Protein AF-A0A9N8M6P7-F1 (afdb_monomer_lite)

Radius of gyration: 26.83 Å; chains: 1; bounding box: 80×52×85 Å

InterPro domains:
  IPR010678 U3 small nucleolar RNA-associated protein 25 [PTHR12933] (276-452)
  IPR053940 UTP25, NTP hydrolase-like domain [PF22916] (106-274)
  IPR053940 UTP25, NTP hydrolase-like domain [PF22916] (276-357)

Organism: NCBI:txid157183

Sequence (464 aa):
MNVGTPPDPFHLHFASLGQHGKAASALAAQAASSSSPSALPAYTLTTHTYDAIGPILQYDTPHTLPSTQDRLQETVRNAYHAHLQARHCRPPSPLQRSTLNLIQSYVDLLHPYLALSQRDQVRETVAAHLLSHVQNTRRVILRNNERPAKAAASDGGKSAKGKGASADDMDLDVQDDEGEGGEAKTNDDLDELVRDQGFTRPKILVLLSLRNSALSAKRFLRDFTLPEGTLDRLAQPDASARFPADHVATFQGNIDDSFVLGFKVTRKEWRAYARSDSDFLSSIEIVVADQLDVMQMQNWEHVKFVFSQLNHIPRKVHASTNFARVRQWSLDGAAPYLRQTILLSSLDTPEVRALFAPLRNVAVRRRVLAADDGKKGLKGGKKEEGAAGMVADGVRQVFVKFDCANVQAEADVRLAHFTTKVCTSLSLSLSYSARTPSYFNFVLLVDHLQELEEKDELRFTSIS

pLDDT: mean 74.61, std 17.63, range [24.22, 97.81]

Structure (mmCIF, N/CA/C/O backbone):
data_AF-A0A9N8M6P7-F1
#
_entry.id   AF-A0A9N8M6P7-F1
#
loop_
_atom_site.group_PDB
_atom_site.id
_atom_site.type_symbol
_atom_site.label_atom_id
_atom_site.label_alt_id
_atom_site.label_comp_id
_atom_site.label_asym_id
_atom_site.label_entity_id
_atom_site.label_seq_id
_atom_site.pdbx_PDB_ins_code
_atom_site.Cartn_x
_atom_site.Cartn_y
_atom_site.Cartn_z
_atom_site.occupancy
_atom_site.B_iso_or_equiv
_atom_site.auth_seq_id
_atom_site.auth_comp_id
_atom_site.auth_asym_id
_atom_site.auth_atom_id
_atom_site.pdbx_PDB_model_num
ATOM 1 N N . MET A 1 1 ? 31.650 -23.927 -11.920 1.00 29.86 1 MET A N 1
ATOM 2 C CA . MET A 1 1 ? 30.565 -23.006 -12.318 1.00 29.86 1 MET A CA 1
ATOM 3 C C . MET A 1 1 ? 30.793 -21.722 -11.554 1.00 29.86 1 MET A C 1
ATOM 5 O O . MET A 1 1 ? 30.801 -21.774 -10.332 1.00 29.86 1 MET A O 1
ATOM 9 N N . ASN A 1 2 ? 31.119 -20.634 -12.251 1.00 24.22 2 ASN A N 1
ATOM 10 C CA . ASN A 1 2 ? 31.410 -19.346 -11.625 1.00 24.22 2 ASN A CA 1
ATOM 11 C C . ASN A 1 2 ? 30.137 -18.878 -10.906 1.00 24.22 2 ASN A C 1
ATOM 13 O O . ASN A 1 2 ? 29.135 -18.592 -11.561 1.00 24.22 2 ASN A O 1
ATOM 17 N N . VAL A 1 3 ? 30.136 -18.892 -9.572 1.00 32.75 3 VAL A N 1
ATOM 18 C CA . VAL A 1 3 ? 29.025 -18.368 -8.771 1.00 32.75 3 VAL A CA 1
ATOM 19 C C . VAL A 1 3 ? 29.168 -16.853 -8.814 1.00 32.75 3 VAL A C 1
ATOM 21 O O . VAL A 1 3 ? 29.816 -16.255 -7.961 1.00 32.75 3 VAL A O 1
ATOM 24 N N . GLY A 1 4 ? 28.658 -16.255 -9.891 1.00 44.88 4 GLY A N 1
ATOM 25 C CA . GLY A 1 4 ? 28.576 -14.808 -10.023 1.00 44.88 4 GLY A CA 1
ATOM 26 C C . GLY A 1 4 ? 27.825 -14.211 -8.835 1.00 44.88 4 GLY A C 1
ATOM 27 O O . GLY A 1 4 ? 26.940 -14.848 -8.257 1.00 44.88 4 GLY A O 1
ATOM 28 N N . THR A 1 5 ? 28.206 -12.995 -8.461 1.00 54.81 5 THR A N 1
ATOM 29 C CA . THR A 1 5 ? 27.567 -12.191 -7.418 1.00 54.81 5 THR A CA 1
ATOM 30 C C . THR A 1 5 ? 26.041 -12.231 -7.588 1.00 54.81 5 THR A C 1
ATOM 32 O O . THR A 1 5 ? 25.563 -12.053 -8.714 1.00 54.81 5 THR A O 1
ATOM 35 N N . PRO A 1 6 ? 25.253 -12.486 -6.524 1.00 59.31 6 PRO A N 1
ATOM 36 C CA . PRO A 1 6 ? 23.801 -12.537 -6.646 1.00 59.31 6 PRO A CA 1
ATOM 37 C C . PRO A 1 6 ? 23.272 -11.209 -7.212 1.00 59.31 6 PRO A C 1
ATOM 39 O O . PRO A 1 6 ? 23.762 -10.144 -6.826 1.00 59.31 6 PRO A O 1
ATOM 42 N N . PRO A 1 7 ? 22.304 -11.251 -8.144 1.00 64.75 7 PRO A N 1
ATOM 43 C CA . PRO A 1 7 ? 21.812 -10.051 -8.804 1.00 64.75 7 PRO A CA 1
ATOM 44 C C . PRO A 1 7 ? 21.091 -9.134 -7.807 1.00 64.75 7 PRO A C 1
ATOM 46 O O . PRO A 1 7 ? 20.243 -9.585 -7.038 1.00 64.75 7 PRO A O 1
ATOM 49 N N . ASP A 1 8 ? 21.423 -7.843 -7.838 1.00 68.94 8 ASP A N 1
ATOM 50 C CA . ASP A 1 8 ? 20.806 -6.816 -6.992 1.00 68.94 8 ASP A CA 1
ATOM 51 C C . ASP A 1 8 ? 19.303 -6.671 -7.327 1.00 68.94 8 ASP A C 1
ATOM 53 O O . ASP A 1 8 ? 18.964 -6.504 -8.508 1.00 68.94 8 ASP A O 1
ATOM 57 N N . PRO A 1 9 ? 18.396 -6.701 -6.326 1.00 68.81 9 PRO A N 1
ATOM 58 C CA . PRO A 1 9 ? 16.967 -6.445 -6.507 1.00 68.81 9 PRO A CA 1
ATOM 59 C C . PRO A 1 9 ? 16.646 -5.208 -7.347 1.00 68.81 9 PRO A C 1
ATOM 61 O O . PRO A 1 9 ? 15.747 -5.263 -8.186 1.00 68.81 9 PRO A O 1
ATOM 64 N N . PHE A 1 10 ? 17.393 -4.112 -7.183 1.00 70.50 10 PHE A N 1
ATOM 65 C CA . PHE A 1 10 ? 17.202 -2.912 -7.993 1.00 70.50 10 PHE A CA 1
ATOM 66 C C . PHE A 1 10 ? 17.450 -3.204 -9.475 1.00 70.50 10 PHE A C 1
ATOM 68 O O . PHE A 1 10 ? 16.625 -2.885 -10.336 1.00 70.50 10 PHE A O 1
ATOM 75 N N . HIS A 1 11 ? 18.580 -3.842 -9.783 1.00 70.38 11 HIS A N 1
ATOM 76 C CA . HIS A 1 11 ? 18.950 -4.164 -11.156 1.00 70.38 11 HIS A CA 1
ATOM 77 C C . HIS A 1 11 ? 17.979 -5.169 -11.771 1.00 70.38 11 HIS A C 1
ATOM 79 O O . HIS A 1 11 ? 17.619 -5.004 -12.931 1.00 70.38 11 HIS A O 1
ATOM 85 N N . LEU A 1 12 ? 17.488 -6.145 -11.003 1.00 73.06 12 LEU A N 1
ATOM 86 C CA . LEU A 1 12 ? 16.438 -7.068 -11.446 1.00 73.06 12 LEU A CA 1
ATOM 87 C C . LEU A 1 12 ? 15.129 -6.340 -11.768 1.00 73.06 12 LEU A C 1
ATOM 89 O O . LEU A 1 12 ? 14.511 -6.607 -12.799 1.00 73.06 12 LEU A O 1
ATOM 93 N N . HIS A 1 13 ? 14.728 -5.391 -10.924 1.00 73.62 13 HIS A N 1
ATOM 94 C CA . HIS A 1 13 ? 13.492 -4.634 -11.092 1.00 73.62 13 HIS A CA 1
ATOM 95 C C . HIS A 1 13 ? 13.517 -3.776 -12.373 1.00 73.62 13 HIS A C 1
ATOM 97 O O . HIS A 1 13 ? 12.558 -3.743 -13.152 1.00 73.62 13 HIS A O 1
ATOM 103 N N . PHE A 1 14 ? 14.655 -3.144 -12.680 1.00 73.69 14 PHE A N 1
ATOM 104 C CA . PHE A 1 14 ? 14.835 -2.359 -13.910 1.00 73.69 14 PHE A CA 1
ATOM 105 C C . PHE A 1 14 ? 15.405 -3.148 -15.095 1.00 73.69 14 PHE A C 1
ATOM 107 O O . PHE A 1 14 ? 15.522 -2.584 -16.188 1.00 73.69 14 PHE A O 1
ATOM 114 N N . ALA A 1 15 ? 15.698 -4.439 -14.925 1.00 66.75 15 ALA A N 1
ATOM 115 C CA . ALA A 1 15 ? 16.277 -5.259 -15.976 1.00 66.75 15 ALA A CA 1
ATOM 116 C C . ALA A 1 15 ? 15.353 -5.302 -17.199 1.00 66.75 15 ALA A C 1
ATOM 118 O O . ALA A 1 15 ? 14.202 -5.751 -17.130 1.00 66.75 15 ALA A O 1
ATOM 119 N N . SER A 1 16 ? 15.876 -4.815 -18.324 1.00 54.47 16 SER A N 1
ATOM 120 C CA . SER A 1 16 ? 15.219 -4.884 -19.633 1.00 54.47 16 SER A CA 1
ATOM 121 C C . SER A 1 16 ? 15.854 -5.935 -20.549 1.00 54.47 16 SER A C 1
ATOM 123 O O . SER A 1 16 ? 15.143 -6.521 -21.357 1.00 54.47 16 SER A O 1
ATOM 125 N N . LEU A 1 17 ? 17.160 -6.211 -20.400 1.00 55.88 17 LEU A N 1
ATOM 126 C CA . LEU A 1 17 ? 17.962 -7.128 -21.228 1.00 55.88 17 LEU A CA 1
ATOM 127 C C . LEU A 1 17 ? 19.151 -7.725 -20.438 1.00 55.88 17 LEU A C 1
ATOM 129 O O . LEU A 1 17 ? 19.351 -7.400 -19.263 1.00 55.88 17 LEU A O 1
ATOM 133 N N . GLY A 1 18 ? 19.935 -8.597 -21.084 1.00 55.41 18 GLY A N 1
ATOM 134 C CA . GLY A 1 18 ? 21.208 -9.116 -20.568 1.00 55.41 18 GLY A CA 1
ATOM 135 C C . GLY A 1 18 ? 21.086 -10.163 -19.453 1.00 55.41 18 GLY A C 1
ATOM 136 O O . GLY A 1 18 ? 20.024 -10.750 -19.223 1.00 55.41 18 GLY A O 1
ATOM 137 N N . GLN A 1 19 ? 22.193 -10.409 -18.744 1.00 56.41 19 GLN A N 1
ATOM 138 C CA . GLN A 1 19 ? 22.272 -11.409 -17.670 1.00 56.41 19 GLN A CA 1
ATOM 139 C C . GLN A 1 19 ? 21.242 -11.151 -16.559 1.00 56.41 19 GLN A C 1
ATOM 141 O O . GLN A 1 19 ? 20.630 -12.097 -16.067 1.00 56.41 19 GLN A O 1
ATOM 146 N N . HIS A 1 20 ? 20.964 -9.885 -16.227 1.00 62.06 20 HIS A N 1
ATOM 147 C CA . HIS A 1 20 ? 19.982 -9.513 -15.202 1.00 62.06 20 HIS A CA 1
ATOM 148 C C . HIS A 1 20 ? 18.525 -9.714 -15.645 1.00 62.06 20 HIS A C 1
ATOM 150 O O . HIS A 1 20 ? 17.704 -10.136 -14.835 1.00 62.06 20 HIS A O 1
ATOM 156 N N . GLY A 1 21 ? 18.183 -9.479 -16.919 1.00 61.44 21 GLY A N 1
ATOM 157 C CA . GLY A 1 21 ? 16.830 -9.740 -17.438 1.00 61.44 21 GLY A CA 1
ATOM 158 C C . GLY A 1 21 ? 16.524 -11.235 -17.540 1.00 61.44 21 GLY A C 1
ATOM 159 O O . GLY A 1 21 ? 15.431 -11.684 -17.175 1.00 61.44 21 GLY A O 1
ATOM 160 N N . LYS A 1 22 ? 17.527 -12.018 -17.963 1.00 65.94 22 LYS A N 1
ATOM 161 C CA . LYS A 1 22 ? 17.484 -13.488 -17.950 1.00 65.94 22 LYS A CA 1
ATOM 162 C C . LYS A 1 22 ? 17.399 -14.015 -16.516 1.00 65.94 22 LYS A C 1
ATOM 164 O O . LYS A 1 22 ? 16.573 -14.881 -16.254 1.00 65.94 22 LYS A O 1
ATOM 169 N N . ALA A 1 23 ? 18.155 -13.441 -15.577 1.00 66.81 23 ALA A N 1
ATOM 170 C CA . ALA A 1 23 ? 18.088 -13.795 -14.159 1.00 66.81 23 ALA A CA 1
ATOM 171 C C . ALA A 1 23 ? 16.722 -13.477 -13.535 1.00 66.81 23 ALA A C 1
ATOM 173 O O . ALA A 1 23 ? 16.166 -14.334 -12.860 1.00 66.81 23 ALA A O 1
ATOM 174 N N . ALA A 1 24 ? 16.142 -12.300 -13.797 1.00 67.25 24 ALA A N 1
ATOM 175 C CA . ALA A 1 24 ? 14.814 -11.934 -13.295 1.00 67.25 24 ALA A CA 1
ATOM 176 C C . ALA A 1 24 ? 13.732 -12.903 -13.793 1.00 67.25 24 ALA A C 1
ATOM 178 O O . ALA A 1 24 ? 12.906 -13.372 -13.012 1.00 67.25 24 ALA A O 1
ATOM 179 N N . SER A 1 25 ? 13.775 -13.248 -15.083 1.00 69.50 25 SER A N 1
ATOM 180 C CA . SER A 1 25 ? 12.820 -14.186 -15.685 1.00 69.50 25 SER A CA 1
ATOM 181 C C . SER A 1 25 ? 13.034 -15.616 -15.170 1.00 69.50 25 SER A C 1
ATOM 183 O O . SER A 1 25 ? 12.070 -16.289 -14.824 1.00 69.50 25 SER A O 1
ATOM 185 N N . ALA A 1 26 ? 14.287 -16.065 -15.028 1.00 72.06 26 ALA A N 1
ATOM 186 C CA . ALA A 1 26 ? 14.621 -17.388 -14.497 1.00 72.06 26 ALA A CA 1
ATOM 187 C C . ALA A 1 26 ? 14.236 -17.549 -13.018 1.00 72.06 26 ALA A C 1
ATOM 189 O O . ALA A 1 26 ? 13.653 -18.565 -12.649 1.00 72.06 26 ALA A O 1
ATOM 190 N N . LEU A 1 27 ? 14.511 -16.542 -12.182 1.00 70.56 27 LEU A N 1
ATOM 191 C CA . LEU A 1 27 ? 14.128 -16.534 -10.767 1.00 70.56 27 LEU A CA 1
ATOM 192 C C . LEU A 1 27 ? 12.613 -16.584 -10.611 1.00 70.56 27 LEU A C 1
ATOM 194 O O . LEU A 1 27 ? 12.094 -17.369 -9.821 1.00 70.56 27 LEU A O 1
ATOM 198 N N . ALA A 1 28 ? 11.893 -15.786 -11.394 1.00 68.50 28 ALA A N 1
ATOM 199 C CA . ALA A 1 28 ? 10.445 -15.770 -11.319 1.00 68.50 28 ALA A CA 1
ATOM 200 C C . ALA A 1 28 ? 9.817 -17.061 -11.882 1.00 68.50 28 ALA A C 1
ATOM 202 O O . ALA A 1 28 ? 8.854 -17.566 -11.308 1.00 68.50 28 ALA A O 1
ATOM 203 N N . ALA A 1 29 ? 10.403 -17.663 -12.922 1.00 71.12 29 ALA A N 1
ATOM 204 C CA . ALA A 1 29 ? 10.003 -18.982 -13.414 1.00 71.12 29 ALA A CA 1
ATOM 205 C C . ALA A 1 29 ? 10.251 -20.088 -12.370 1.00 71.12 29 ALA A C 1
ATOM 207 O O . ALA A 1 29 ? 9.377 -20.921 -12.136 1.00 71.12 29 ALA A O 1
ATOM 208 N N . GLN A 1 30 ? 11.398 -20.063 -11.685 1.00 72.12 30 GLN A N 1
ATOM 209 C CA . GLN A 1 30 ? 11.714 -20.992 -10.594 1.00 72.12 30 GLN A CA 1
ATOM 210 C C . GLN A 1 30 ? 10.762 -20.815 -9.399 1.00 72.12 30 GLN A C 1
ATOM 212 O O . GLN A 1 30 ? 10.332 -21.788 -8.770 1.00 72.12 30 GLN A O 1
ATOM 217 N N . ALA A 1 31 ? 10.395 -19.574 -9.083 1.00 67.75 31 ALA A N 1
ATOM 218 C CA . ALA A 1 31 ? 9.437 -19.256 -8.031 1.00 67.75 31 ALA A CA 1
ATOM 219 C C . ALA A 1 31 ? 8.009 -19.725 -8.379 1.00 67.75 31 ALA A C 1
ATOM 221 O O . ALA A 1 31 ? 7.278 -20.203 -7.504 1.00 67.75 31 ALA A O 1
ATOM 222 N N . ALA A 1 32 ? 7.631 -19.643 -9.658 1.00 67.62 32 ALA A N 1
ATOM 223 C CA . ALA A 1 32 ? 6.365 -20.154 -10.176 1.00 67.62 32 ALA A CA 1
ATOM 224 C C . ALA A 1 32 ? 6.313 -21.690 -10.204 1.00 67.62 32 ALA A C 1
ATOM 226 O O . ALA A 1 32 ? 5.277 -22.269 -9.892 1.00 67.62 32 ALA A O 1
ATOM 227 N N . SER A 1 33 ? 7.421 -22.372 -10.515 1.00 67.88 33 SER A N 1
ATOM 228 C CA . SER A 1 33 ? 7.461 -23.841 -10.569 1.00 67.88 33 SER A CA 1
ATOM 229 C C . SER A 1 33 ? 7.546 -24.507 -9.192 1.00 67.88 33 SER A C 1
ATOM 231 O O . SER A 1 33 ? 7.107 -25.641 -9.025 1.00 67.88 33 SER A O 1
ATOM 233 N N . SER A 1 34 ? 8.141 -23.831 -8.206 1.00 60.22 34 SER A N 1
ATOM 234 C CA . SER A 1 34 ? 8.389 -24.380 -6.862 1.00 60.22 34 SER A CA 1
ATOM 235 C C . SER A 1 34 ? 7.215 -24.235 -5.893 1.00 60.22 34 SER A C 1
ATOM 237 O O . SER A 1 34 ? 7.250 -24.807 -4.804 1.00 60.22 34 SER A O 1
ATOM 239 N N . SER A 1 35 ? 6.174 -23.478 -6.252 1.00 58.22 35 SER A N 1
ATOM 240 C CA . SER A 1 35 ? 5.044 -23.231 -5.359 1.00 58.22 35 SER A CA 1
ATOM 241 C C . SER A 1 35 ? 3.706 -23.304 -6.087 1.00 58.22 35 SER A C 1
ATOM 243 O O . SER A 1 35 ? 3.522 -22.684 -7.128 1.00 58.22 35 SER A O 1
ATOM 245 N N . SER A 1 36 ? 2.746 -24.047 -5.520 1.00 62.62 36 SER A N 1
ATOM 246 C CA . SER A 1 36 ? 1.361 -23.979 -5.995 1.00 62.62 36 SER A CA 1
ATOM 247 C C . SER A 1 36 ? 0.854 -22.537 -5.830 1.00 62.62 36 SER A C 1
ATOM 249 O O . SER A 1 36 ? 1.001 -21.987 -4.729 1.00 62.62 36 SER A O 1
ATOM 251 N N . PRO A 1 37 ? 0.233 -21.923 -6.857 1.00 59.09 37 PRO A N 1
ATOM 252 C CA . PRO A 1 37 ? -0.253 -20.544 -6.790 1.00 59.09 37 PRO A CA 1
ATOM 253 C C . PRO A 1 37 ? -1.185 -20.291 -5.598 1.00 59.09 37 PRO A C 1
ATOM 255 O O . PRO A 1 37 ? -1.176 -19.197 -5.033 1.00 59.09 37 PRO A O 1
ATOM 258 N N . SER A 1 38 ? -1.944 -21.315 -5.184 1.00 59.06 38 SER A N 1
ATOM 259 C CA . SER A 1 38 ? -2.945 -21.246 -4.113 1.00 59.06 38 SER A CA 1
ATOM 260 C C . SER A 1 38 ? -2.414 -21.541 -2.705 1.00 59.06 38 SER A C 1
ATOM 262 O O . SER A 1 38 ? -3.119 -21.280 -1.734 1.00 59.06 38 SER A O 1
ATOM 264 N N . ALA A 1 39 ? -1.204 -22.091 -2.565 1.00 69.62 39 ALA A N 1
ATOM 265 C CA . ALA A 1 39 ? -0.648 -22.471 -1.266 1.00 69.62 39 ALA A CA 1
ATOM 266 C C . ALA A 1 39 ? 0.267 -21.372 -0.717 1.00 69.62 39 ALA A C 1
ATOM 268 O O . ALA A 1 39 ? 1.083 -20.820 -1.458 1.00 69.62 39 ALA A O 1
ATOM 269 N N . LEU A 1 40 ? 0.176 -21.076 0.583 1.00 77.25 40 LEU A N 1
ATOM 270 C CA . LEU A 1 40 ? 1.101 -20.141 1.228 1.00 77.25 40 LEU A CA 1
ATOM 271 C C . LEU A 1 40 ? 2.553 -20.613 1.031 1.00 77.25 40 LEU A C 1
ATOM 273 O O . LEU A 1 40 ? 2.826 -21.809 1.159 1.00 77.25 40 LEU A O 1
ATOM 277 N N . PRO A 1 41 ? 3.489 -19.706 0.698 1.00 73.19 41 PRO A N 1
ATOM 278 C CA . PRO A 1 41 ? 4.879 -20.089 0.508 1.00 73.19 41 PRO A CA 1
ATOM 279 C C . PRO A 1 41 ? 5.467 -20.573 1.836 1.00 73.19 41 PRO A C 1
ATOM 281 O O . PRO A 1 41 ? 5.290 -19.919 2.864 1.00 73.19 41 PRO A O 1
ATOM 284 N N . ALA A 1 42 ? 6.196 -21.690 1.812 1.00 80.31 42 ALA A N 1
ATOM 285 C CA . ALA A 1 42 ? 7.065 -22.051 2.927 1.00 80.31 42 ALA A CA 1
ATOM 286 C C . ALA A 1 42 ? 8.098 -20.934 3.139 1.00 80.31 42 ALA A C 1
ATOM 288 O O . ALA A 1 42 ? 8.578 -20.345 2.165 1.00 80.31 42 ALA A O 1
ATOM 289 N N . TYR A 1 43 ? 8.420 -20.631 4.395 1.00 85.50 43 TYR A N 1
ATOM 290 C CA . TYR A 1 43 ? 9.366 -19.573 4.725 1.00 85.50 43 TYR A CA 1
ATOM 291 C C . TYR A 1 43 ? 10.200 -19.905 5.962 1.00 85.50 43 TYR A C 1
ATOM 293 O O . TYR A 1 43 ? 9.754 -20.626 6.856 1.00 85.50 43 TYR A O 1
ATOM 301 N N . THR A 1 44 ? 11.393 -19.324 6.027 1.00 86.12 44 THR A N 1
ATOM 302 C CA . THR A 1 44 ? 12.188 -19.191 7.249 1.00 86.12 44 THR A CA 1
ATOM 303 C C . THR A 1 44 ? 12.097 -17.760 7.763 1.00 86.12 44 THR A C 1
ATOM 305 O O . THR A 1 44 ? 11.810 -16.835 7.005 1.00 86.12 44 THR A O 1
ATOM 308 N N . LEU A 1 45 ? 12.287 -17.585 9.070 1.00 89.06 45 LEU A N 1
ATOM 309 C CA . LEU A 1 45 ? 12.189 -16.282 9.716 1.00 89.06 45 LEU A CA 1
ATOM 310 C C . LEU A 1 45 ? 13.553 -15.810 10.187 1.00 89.06 45 LEU A C 1
ATOM 312 O O . LEU A 1 45 ? 14.252 -16.526 10.905 1.00 89.06 45 LEU A O 1
ATOM 316 N N . THR A 1 46 ? 13.872 -14.573 9.841 1.00 87.50 46 THR A N 1
ATOM 317 C CA . THR A 1 46 ? 15.035 -13.844 10.337 1.00 87.50 46 THR A CA 1
ATOM 318 C C . THR A 1 46 ? 14.570 -12.533 10.966 1.00 87.50 46 THR A C 1
ATOM 320 O O . THR A 1 46 ? 13.562 -11.951 10.562 1.00 87.50 46 THR A O 1
ATOM 323 N N . THR A 1 47 ? 15.257 -12.080 12.013 1.00 86.50 47 THR A N 1
ATOM 324 C CA . THR A 1 47 ? 14.907 -10.838 12.715 1.00 86.50 47 THR A CA 1
ATOM 325 C C . THR A 1 47 ? 16.042 -9.842 12.563 1.00 86.50 47 THR A C 1
ATOM 327 O O . THR A 1 47 ? 17.194 -10.157 12.861 1.00 86.50 47 THR A O 1
ATOM 330 N N . HIS A 1 48 ? 15.701 -8.627 12.148 1.00 82.25 48 HIS A N 1
ATOM 331 C CA . HIS A 1 48 ? 16.619 -7.503 12.004 1.00 82.25 48 HIS A CA 1
ATOM 332 C C . HIS A 1 48 ? 16.087 -6.304 12.784 1.00 82.25 48 HIS A C 1
ATOM 334 O O . HIS A 1 48 ? 14.880 -6.155 12.943 1.00 82.25 48 HIS A O 1
ATOM 340 N N . THR A 1 49 ? 16.967 -5.427 13.256 1.00 83.19 49 THR A N 1
ATOM 341 C CA . THR A 1 49 ? 16.564 -4.203 13.960 1.00 83.19 49 THR A CA 1
ATOM 342 C C . THR A 1 49 ? 17.048 -3.000 13.171 1.00 83.19 49 THR A C 1
ATOM 344 O O . THR A 1 49 ? 18.223 -2.934 12.821 1.00 83.19 49 THR A O 1
ATOM 347 N N . TYR A 1 50 ? 16.149 -2.053 12.908 1.00 78.12 50 TYR A N 1
ATOM 348 C CA . TYR A 1 50 ? 16.473 -0.776 12.273 1.00 78.12 50 TYR A CA 1
ATOM 349 C C . TYR A 1 50 ? 16.289 0.346 13.287 1.00 78.12 50 TYR A C 1
ATOM 351 O O . TYR A 1 50 ? 15.230 0.435 13.903 1.00 78.12 50 TYR A O 1
ATOM 359 N N . ASP A 1 51 ? 17.285 1.223 13.418 1.00 74.81 51 ASP A N 1
ATOM 360 C CA . ASP A 1 51 ? 17.378 2.209 14.505 1.00 74.81 51 ASP A CA 1
ATOM 361 C C . ASP A 1 51 ? 16.077 2.977 14.788 1.00 74.81 51 ASP A C 1
ATOM 363 O O . ASP A 1 51 ? 15.659 3.081 15.938 1.00 74.81 51 ASP A O 1
ATOM 367 N N . ALA A 1 52 ? 15.421 3.507 13.748 1.00 84.00 52 ALA A N 1
ATOM 368 C CA . ALA A 1 52 ? 14.254 4.379 13.898 1.00 84.00 52 ALA A CA 1
ATOM 369 C C . ALA A 1 52 ? 12.895 3.710 13.619 1.00 84.00 52 ALA A C 1
ATOM 371 O O . ALA A 1 52 ? 11.866 4.345 13.832 1.00 84.00 52 ALA A O 1
ATOM 372 N N . ILE A 1 53 ? 12.884 2.465 13.128 1.00 84.81 53 ILE A N 1
ATOM 373 C CA . ILE A 1 53 ? 11.655 1.697 12.836 1.00 84.81 53 ILE A CA 1
ATOM 374 C C . ILE A 1 53 ? 11.407 0.643 13.922 1.00 84.81 53 ILE A C 1
ATOM 376 O O . ILE A 1 53 ? 10.262 0.368 14.267 1.00 84.81 53 ILE A O 1
ATOM 380 N N . GLY A 1 54 ? 12.477 0.076 14.484 1.00 85.19 54 GLY A N 1
ATOM 381 C CA . GLY A 1 54 ? 12.422 -0.987 15.479 1.00 85.19 54 GLY A CA 1
ATOM 382 C C . GLY A 1 54 ? 12.673 -2.383 14.892 1.00 85.19 54 GLY A C 1
ATOM 383 O O . GLY A 1 54 ? 13.331 -2.515 13.852 1.00 85.19 54 GLY A O 1
ATOM 384 N N . PRO A 1 55 ? 12.220 -3.442 15.588 1.00 87.81 55 PRO A N 1
ATOM 385 C CA . PRO A 1 55 ? 12.404 -4.821 15.153 1.00 87.81 55 PRO A CA 1
ATOM 386 C C . PRO A 1 55 ? 11.560 -5.136 13.912 1.00 87.81 55 PRO A C 1
ATOM 388 O O . PRO A 1 55 ? 10.381 -4.802 13.826 1.00 87.81 55 PRO A O 1
ATOM 391 N N . ILE A 1 56 ? 12.165 -5.830 12.956 1.00 89.62 56 ILE A N 1
ATOM 392 C CA . ILE A 1 56 ? 11.568 -6.255 11.695 1.00 89.62 56 ILE A CA 1
ATOM 393 C C . ILE A 1 56 ? 11.748 -7.762 11.555 1.00 89.62 56 ILE A C 1
ATOM 395 O O . ILE A 1 56 ? 12.842 -8.297 11.724 1.00 89.62 56 ILE A O 1
ATOM 399 N N . LEU A 1 57 ? 10.656 -8.435 11.213 1.00 91.31 57 LEU A N 1
ATOM 400 C CA . LEU A 1 57 ? 10.632 -9.843 10.864 1.00 91.31 57 LEU A CA 1
ATOM 401 C C . LEU A 1 57 ? 10.726 -9.991 9.344 1.00 91.31 57 LEU A C 1
ATOM 403 O O . LEU A 1 57 ? 9.860 -9.495 8.620 1.00 91.31 57 LEU A O 1
ATOM 407 N N . GLN A 1 58 ? 11.756 -10.673 8.866 1.00 91.44 58 GLN A N 1
ATOM 408 C CA . GLN A 1 58 ? 11.960 -11.003 7.464 1.00 91.44 58 GLN A CA 1
ATOM 409 C C . GLN A 1 58 ? 11.516 -12.446 7.195 1.00 91.44 58 GLN A C 1
ATOM 411 O O . GLN A 1 58 ? 11.784 -13.356 7.979 1.00 91.44 58 GLN A O 1
ATOM 416 N N . TYR A 1 59 ? 10.780 -12.624 6.098 1.00 90.25 59 TYR A N 1
ATOM 417 C CA . TYR A 1 59 ? 10.280 -13.909 5.624 1.00 90.25 59 TYR A CA 1
ATOM 418 C C . TYR A 1 59 ? 11.063 -14.295 4.374 1.00 90.25 59 TYR A C 1
ATOM 420 O O . TYR A 1 59 ? 10.800 -13.773 3.286 1.00 90.25 59 TYR A O 1
ATOM 428 N N . ASP A 1 60 ? 11.993 -15.221 4.542 1.00 86.06 60 ASP A N 1
ATOM 429 C CA . ASP A 1 60 ? 12.802 -15.766 3.459 1.00 86.06 60 ASP A CA 1
ATOM 430 C C . ASP A 1 60 ? 12.080 -16.983 2.877 1.00 86.06 60 ASP A C 1
ATOM 432 O O . ASP A 1 60 ? 11.704 -17.896 3.611 1.00 86.06 60 ASP A O 1
ATOM 436 N N . THR A 1 61 ? 11.836 -17.003 1.572 1.00 82.38 61 THR A N 1
ATOM 437 C CA . THR A 1 61 ? 11.180 -18.126 0.884 1.00 82.38 61 THR A CA 1
ATOM 438 C C . THR A 1 61 ? 12.209 -18.865 0.022 1.00 82.38 61 THR A C 1
ATOM 440 O O . THR A 1 61 ? 13.272 -18.328 -0.269 1.00 82.38 61 THR A O 1
ATOM 443 N N . PRO A 1 62 ? 11.934 -20.085 -0.470 1.00 75.31 62 PRO A N 1
ATOM 444 C CA . PRO A 1 62 ? 12.887 -20.802 -1.327 1.00 75.31 62 PRO A CA 1
ATOM 445 C C . PRO A 1 62 ? 13.323 -20.050 -2.599 1.00 75.31 62 PRO A C 1
ATOM 447 O O . PRO A 1 62 ? 14.317 -20.421 -3.212 1.00 75.31 62 PRO A O 1
ATOM 450 N N . HIS A 1 63 ? 12.573 -19.021 -3.007 1.00 75.94 63 HIS A N 1
ATOM 451 C CA . HIS A 1 63 ? 12.849 -18.180 -4.173 1.00 75.94 63 HIS A CA 1
ATOM 452 C C . HIS A 1 63 ? 13.392 -16.785 -3.819 1.00 75.94 63 HIS A C 1
ATOM 454 O O . HIS A 1 63 ? 13.591 -15.978 -4.728 1.00 75.94 63 HIS A O 1
ATOM 460 N N . THR A 1 64 ? 13.609 -16.465 -2.537 1.00 78.75 64 THR A N 1
ATOM 461 C CA . THR A 1 64 ? 14.240 -15.191 -2.168 1.00 78.75 64 THR A CA 1
ATOM 462 C C . THR A 1 64 ? 15.723 -15.195 -2.492 1.00 78.75 64 THR A C 1
ATOM 464 O O . THR A 1 64 ? 16.401 -16.219 -2.397 1.00 78.75 64 THR A O 1
ATOM 467 N N . LEU A 1 65 ? 16.239 -14.024 -2.854 1.00 74.19 65 LEU A N 1
ATOM 468 C CA . LEU A 1 65 ? 17.653 -13.856 -3.157 1.00 74.19 65 LEU A CA 1
ATOM 469 C C . LEU A 1 65 ? 18.521 -14.104 -1.904 1.00 74.19 65 LEU A C 1
ATOM 471 O O . LEU A 1 65 ? 18.194 -13.584 -0.839 1.00 74.19 65 LEU A O 1
ATOM 475 N N . PRO A 1 66 ? 19.652 -14.836 -2.013 1.00 59.97 66 PRO A N 1
ATOM 476 C CA . PRO A 1 66 ? 20.466 -15.262 -0.862 1.00 59.97 66 PRO A CA 1
ATOM 477 C C . PRO A 1 66 ? 21.083 -14.129 -0.027 1.00 59.97 66 PRO A C 1
ATOM 479 O O . PRO A 1 66 ? 21.598 -14.371 1.061 1.00 59.97 66 PRO A O 1
ATOM 482 N N . SER A 1 67 ? 21.088 -12.898 -0.539 1.00 57.47 67 SER A N 1
ATOM 483 C CA . SER A 1 67 ? 21.534 -11.722 0.198 1.00 57.47 67 SER A CA 1
ATOM 484 C C . SER A 1 67 ? 20.969 -10.463 -0.447 1.00 57.47 67 SER A C 1
ATOM 486 O O . SER A 1 67 ? 21.523 -9.935 -1.409 1.00 57.47 67 SER A O 1
ATOM 488 N N . THR A 1 68 ? 19.881 -9.937 0.105 1.00 55.12 68 THR A N 1
ATOM 489 C CA . THR A 1 68 ? 19.601 -8.506 0.005 1.00 55.12 68 THR A CA 1
ATOM 490 C C . THR A 1 68 ? 20.411 -7.810 1.090 1.00 55.12 68 THR A C 1
ATOM 492 O O . THR A 1 68 ? 19.881 -7.465 2.147 1.00 55.12 68 THR A O 1
ATOM 495 N N . GLN A 1 69 ? 21.720 -7.626 0.880 1.00 55.78 69 GLN A N 1
ATOM 496 C CA . GLN A 1 69 ? 22.360 -6.495 1.552 1.00 55.78 69 GLN A CA 1
ATOM 497 C C . GLN A 1 69 ? 21.533 -5.270 1.172 1.00 55.78 69 GLN A C 1
ATOM 499 O O . GLN A 1 69 ? 21.272 -5.071 -0.015 1.00 55.78 69 GLN A O 1
ATOM 504 N N . ASP A 1 70 ? 21.086 -4.493 2.158 1.00 58.41 70 ASP A N 1
ATOM 505 C CA . ASP A 1 70 ? 20.424 -3.218 1.903 1.00 58.41 70 ASP A CA 1
ATOM 506 C C . ASP A 1 70 ? 21.444 -2.294 1.228 1.00 58.41 70 ASP A C 1
ATOM 508 O O . ASP A 1 70 ? 22.170 -1.534 1.871 1.00 58.41 70 ASP A O 1
ATOM 512 N N . ARG A 1 71 ? 21.568 -2.419 -0.092 1.00 58.75 71 ARG A N 1
ATOM 513 C CA . ARG A 1 71 ? 22.434 -1.587 -0.908 1.00 58.75 71 ARG A CA 1
ATOM 514 C C . ARG A 1 71 ? 21.689 -0.294 -1.151 1.00 58.75 71 ARG A C 1
ATOM 516 O O . ARG A 1 71 ? 20.925 -0.136 -2.097 1.00 58.75 71 ARG A O 1
ATOM 523 N N . LEU A 1 72 ? 21.902 0.621 -0.220 1.00 61.00 72 LEU A N 1
ATOM 524 C CA . LEU A 1 72 ? 21.548 2.016 -0.372 1.00 61.00 72 LEU A CA 1
ATOM 525 C C . LEU A 1 72 ? 22.169 2.558 -1.653 1.00 61.00 72 LEU A C 1
ATOM 527 O O . LEU A 1 72 ? 23.387 2.708 -1.741 1.00 61.00 72 LEU A O 1
ATOM 531 N N . GLN A 1 73 ? 21.335 2.913 -2.624 1.00 68.12 73 GLN A N 1
ATOM 532 C CA . GLN A 1 73 ? 21.816 3.681 -3.761 1.00 68.12 73 GLN A CA 1
ATOM 533 C C . GLN A 1 73 ? 22.137 5.090 -3.286 1.00 68.12 73 GLN A C 1
ATOM 535 O O . GLN A 1 73 ? 21.236 5.902 -3.043 1.00 68.12 73 GLN A O 1
ATOM 540 N N . GLU A 1 74 ? 23.428 5.385 -3.143 1.00 71.44 74 GLU A N 1
ATOM 541 C CA . GLU A 1 74 ? 23.899 6.675 -2.644 1.00 71.44 74 GLU A CA 1
ATOM 542 C C . GLU A 1 74 ? 23.331 7.839 -3.449 1.00 71.44 74 GLU A C 1
ATOM 544 O O . GLU A 1 74 ? 22.932 8.846 -2.869 1.00 71.44 74 GLU A O 1
ATOM 549 N N . THR A 1 75 ? 23.183 7.678 -4.762 1.00 70.00 75 THR A N 1
ATOM 550 C CA . THR A 1 75 ? 22.607 8.698 -5.638 1.00 70.00 75 THR A CA 1
ATOM 551 C C . THR A 1 75 ? 21.145 8.992 -5.306 1.00 70.00 75 THR A C 1
ATOM 553 O O . THR A 1 75 ? 20.759 10.157 -5.218 1.00 70.00 75 THR A O 1
ATOM 556 N N . VAL A 1 76 ? 20.324 7.964 -5.051 1.00 71.31 76 VAL A N 1
ATOM 557 C CA . VAL A 1 76 ? 18.913 8.148 -4.663 1.00 71.31 76 VAL A CA 1
ATOM 558 C C . VAL A 1 76 ? 18.826 8.778 -3.276 1.00 71.31 76 VAL A C 1
ATOM 560 O O . VAL A 1 76 ? 18.041 9.704 -3.064 1.00 71.31 76 VAL A O 1
ATOM 563 N N . ARG A 1 77 ? 19.672 8.332 -2.340 1.00 77.44 77 ARG A N 1
ATOM 564 C CA . ARG A 1 77 ? 19.780 8.913 -0.996 1.00 77.44 77 ARG A CA 1
ATOM 565 C C . ARG A 1 77 ? 20.156 10.397 -1.060 1.00 77.44 77 ARG A C 1
ATOM 567 O O . ARG A 1 77 ? 19.481 11.225 -0.454 1.00 77.44 77 ARG A O 1
ATOM 574 N N . ASN A 1 78 ? 21.188 10.748 -1.821 1.00 81.81 78 ASN A N 1
ATOM 575 C CA . ASN A 1 78 ? 21.665 12.122 -1.969 1.00 81.81 78 ASN A CA 1
ATOM 576 C C . ASN A 1 78 ? 20.620 13.010 -2.660 1.00 81.81 78 ASN A C 1
ATOM 578 O O . ASN A 1 78 ? 20.366 14.119 -2.195 1.00 81.81 78 ASN A O 1
ATOM 582 N N . ALA A 1 79 ? 19.950 12.509 -3.703 1.00 77.75 79 ALA A N 1
ATOM 583 C CA . ALA A 1 79 ? 18.859 13.222 -4.365 1.00 77.75 79 ALA A CA 1
ATOM 584 C C . ALA A 1 79 ? 17.675 13.475 -3.417 1.00 77.75 79 ALA A C 1
ATOM 586 O O . ALA A 1 79 ? 17.115 14.572 -3.406 1.00 77.75 79 ALA A O 1
ATOM 587 N N . TYR A 1 80 ? 17.318 12.496 -2.581 1.00 80.56 80 TYR A N 1
ATOM 588 C CA . TYR A 1 80 ? 16.283 12.666 -1.563 1.00 80.56 80 TYR A CA 1
ATOM 589 C C . TYR A 1 80 ? 16.680 13.702 -0.505 1.00 80.56 80 TYR A C 1
ATOM 591 O O . TYR A 1 80 ? 15.896 14.596 -0.188 1.00 80.56 80 TYR A O 1
ATOM 599 N N . HIS A 1 81 ? 17.916 13.636 -0.004 1.00 83.31 81 HIS A N 1
ATOM 600 C CA . HIS A 1 81 ? 18.442 14.617 0.947 1.00 83.31 81 HIS A CA 1
ATOM 601 C C . HIS A 1 81 ? 18.414 16.033 0.352 1.00 83.31 81 HIS A C 1
ATOM 603 O O . HIS A 1 81 ? 17.953 16.967 1.007 1.00 83.31 81 HIS A O 1
ATOM 609 N N . ALA A 1 82 ? 18.847 16.186 -0.902 1.00 82.94 82 ALA A N 1
ATOM 610 C CA . ALA A 1 82 ? 18.807 17.457 -1.617 1.00 82.94 82 ALA A CA 1
ATOM 611 C C . ALA A 1 82 ? 17.368 17.965 -1.808 1.00 82.94 82 ALA A C 1
ATOM 613 O O . ALA A 1 82 ? 17.116 19.157 -1.645 1.00 82.94 82 ALA A O 1
ATOM 614 N N . HIS A 1 83 ? 16.411 17.075 -2.093 1.00 78.94 83 HIS A N 1
ATOM 615 C CA . HIS A 1 83 ? 14.998 17.435 -2.212 1.00 78.94 83 HIS A CA 1
ATOM 616 C C . HIS A 1 83 ? 14.429 17.994 -0.904 1.00 78.94 83 HIS A C 1
ATOM 618 O O . HIS A 1 83 ? 13.816 19.064 -0.909 1.00 78.94 83 HIS A O 1
ATOM 624 N N . LEU A 1 84 ? 14.653 17.299 0.215 1.00 79.19 84 LEU A N 1
ATOM 625 C CA . LEU A 1 84 ? 14.197 17.753 1.531 1.00 79.19 84 LEU A CA 1
ATOM 626 C C . LEU A 1 84 ? 14.850 19.075 1.927 1.00 79.19 84 LEU A C 1
ATOM 628 O O . LEU A 1 84 ? 14.166 19.980 2.408 1.00 79.19 84 LEU A O 1
ATOM 632 N N . GLN A 1 85 ? 16.146 19.223 1.656 1.00 82.75 85 GLN A N 1
ATOM 633 C CA . GLN A 1 85 ? 16.856 20.466 1.917 1.00 82.75 85 GLN A CA 1
ATOM 634 C C . GLN A 1 85 ? 16.293 21.622 1.077 1.00 82.75 85 GLN A C 1
ATOM 636 O O . GLN A 1 85 ? 16.086 22.708 1.605 1.00 82.75 85 GLN A O 1
ATOM 641 N N . ALA A 1 86 ? 15.998 21.400 -0.205 1.00 80.62 86 ALA A N 1
ATOM 642 C CA . ALA A 1 86 ? 15.481 22.439 -1.094 1.00 80.62 86 ALA A CA 1
ATOM 643 C C . ALA A 1 86 ? 14.026 22.835 -0.787 1.00 80.62 86 ALA A C 1
ATOM 645 O O . ALA A 1 86 ? 13.668 24.004 -0.907 1.00 80.62 86 ALA A O 1
ATOM 646 N N . ARG A 1 87 ? 13.171 21.872 -0.422 1.00 77.38 87 ARG A N 1
ATOM 647 C CA . ARG A 1 87 ? 11.729 22.102 -0.230 1.00 77.38 87 ARG A CA 1
ATOM 648 C C . ARG A 1 87 ? 11.358 22.464 1.206 1.00 77.38 87 ARG A C 1
ATOM 650 O O . ARG A 1 87 ? 10.418 23.227 1.415 1.00 77.38 87 ARG A O 1
ATOM 657 N N . HIS A 1 88 ? 12.071 21.902 2.177 1.00 78.38 88 HIS A N 1
ATOM 658 C CA . HIS A 1 88 ? 11.738 21.989 3.599 1.00 78.38 88 HIS A CA 1
ATOM 659 C C . HIS A 1 88 ? 12.875 22.557 4.457 1.00 78.38 88 HIS A C 1
ATOM 661 O O . HIS A 1 88 ? 12.697 22.669 5.668 1.00 78.38 88 HIS A O 1
ATOM 667 N N . CYS A 1 89 ? 14.020 22.916 3.859 1.00 84.38 89 CYS A N 1
ATOM 668 C CA . CYS A 1 89 ? 15.181 23.488 4.553 1.00 84.38 89 CYS A CA 1
ATOM 669 C C . CYS A 1 89 ? 15.643 22.657 5.762 1.00 84.38 89 CYS A C 1
ATOM 671 O O . CYS A 1 89 ? 16.139 23.208 6.744 1.00 84.38 89 CYS A O 1
ATOM 673 N N . ARG A 1 90 ? 15.464 21.330 5.705 1.00 84.31 90 ARG A N 1
ATOM 674 C CA . ARG A 1 90 ? 15.797 20.412 6.798 1.00 84.31 90 ARG A CA 1
ATOM 675 C C . ARG A 1 90 ? 16.420 19.113 6.281 1.00 84.31 90 ARG A C 1
ATOM 677 O O . ARG A 1 90 ? 16.037 18.648 5.204 1.00 84.31 90 ARG A O 1
ATOM 684 N N . PRO A 1 91 ? 17.305 18.475 7.067 1.00 86.00 91 PRO A N 1
ATOM 685 C CA . PRO A 1 91 ? 17.769 17.127 6.773 1.00 86.00 91 PRO A CA 1
ATOM 686 C C . PRO A 1 91 ? 16.658 16.081 7.007 1.00 86.00 91 PRO A C 1
ATOM 688 O O . PRO A 1 91 ? 15.704 16.336 7.755 1.00 86.00 91 PRO A O 1
ATOM 691 N N . PRO A 1 92 ? 16.776 14.881 6.407 1.00 87.06 92 PRO A N 1
ATOM 692 C CA . PRO A 1 92 ? 15.871 13.769 6.683 1.00 87.06 92 PRO A CA 1
ATOM 693 C C . PRO A 1 92 ? 15.975 13.306 8.134 1.00 87.06 92 PRO A C 1
ATOM 695 O O . PRO A 1 92 ? 17.070 13.157 8.688 1.00 87.06 92 PRO A O 1
ATOM 698 N N . SER A 1 93 ? 14.827 12.997 8.732 1.00 90.50 93 SER A N 1
ATOM 699 C CA . SER A 1 93 ? 14.787 12.407 10.069 1.00 90.50 93 SER A CA 1
ATOM 700 C C . SER A 1 93 ? 15.397 10.990 10.081 1.00 90.50 93 SER A C 1
ATOM 702 O O . SER A 1 93 ? 15.545 10.359 9.027 1.00 90.50 93 SER A O 1
ATOM 704 N N . PRO A 1 94 ? 15.762 10.443 11.257 1.00 90.00 94 PRO A N 1
ATOM 705 C CA . PRO A 1 94 ? 16.171 9.042 11.379 1.00 90.00 94 PRO A CA 1
ATOM 706 C C . PRO A 1 94 ? 15.139 8.071 10.790 1.00 90.00 94 PRO A C 1
ATOM 708 O O . PRO A 1 94 ? 15.512 7.176 10.038 1.00 90.00 94 PRO A O 1
ATOM 711 N N . LEU A 1 95 ? 13.846 8.306 11.046 1.00 89.81 95 LEU A N 1
ATOM 712 C CA . LEU A 1 95 ? 12.759 7.483 10.514 1.00 89.81 95 LEU A CA 1
ATOM 713 C C . LEU A 1 95 ? 12.712 7.525 8.984 1.00 89.81 95 LEU A C 1
ATOM 715 O O . LEU A 1 95 ? 12.588 6.479 8.351 1.00 89.81 95 LEU A O 1
ATOM 719 N N . GLN A 1 96 ? 12.865 8.707 8.382 1.00 90.50 96 GLN A N 1
ATOM 720 C CA . GLN A 1 96 ? 12.895 8.855 6.924 1.00 90.50 96 GLN A CA 1
ATOM 721 C C . GLN A 1 96 ? 14.078 8.111 6.302 1.00 90.50 96 GLN A C 1
ATOM 723 O O . GLN A 1 96 ? 13.914 7.446 5.284 1.00 90.50 96 GLN A O 1
ATOM 728 N N . ARG A 1 97 ? 15.258 8.170 6.932 1.00 88.44 97 ARG A N 1
ATOM 729 C CA . ARG A 1 97 ? 16.443 7.426 6.478 1.00 88.44 97 ARG A CA 1
ATOM 730 C C . ARG A 1 97 ? 16.226 5.919 6.567 1.00 88.44 97 ARG A C 1
ATOM 732 O O . ARG A 1 97 ? 16.384 5.234 5.565 1.00 88.44 97 ARG A O 1
ATOM 739 N N . SER A 1 98 ? 15.805 5.405 7.723 1.00 88.81 98 SER A N 1
ATOM 740 C CA . SER A 1 98 ? 15.543 3.970 7.889 1.00 88.81 98 SER A CA 1
ATOM 741 C C . SER A 1 98 ? 14.447 3.473 6.941 1.00 88.81 98 SER A C 1
ATOM 743 O O . SER A 1 98 ? 14.594 2.407 6.351 1.00 88.81 98 SER A O 1
ATOM 745 N N . THR A 1 99 ? 13.382 4.259 6.746 1.00 90.25 99 THR A N 1
ATOM 746 C CA . THR A 1 99 ? 12.286 3.916 5.825 1.00 90.25 99 THR A CA 1
ATOM 747 C C . THR A 1 99 ? 12.788 3.861 4.390 1.00 90.25 99 THR A C 1
ATOM 749 O O . THR A 1 99 ? 12.475 2.915 3.675 1.00 90.25 99 THR A O 1
ATOM 752 N N . LEU A 1 100 ? 13.601 4.839 3.978 1.00 89.12 100 LEU A N 1
ATOM 753 C CA . LEU A 1 100 ? 14.177 4.879 2.639 1.00 89.12 100 LEU A CA 1
ATOM 754 C C . LEU A 1 100 ? 15.059 3.654 2.374 1.00 89.12 100 LEU A C 1
ATOM 756 O O . LEU A 1 100 ? 14.892 3.009 1.344 1.00 89.12 100 LEU A O 1
ATOM 760 N N . ASN A 1 101 ? 15.941 3.302 3.313 1.00 86.62 101 ASN A N 1
ATOM 761 C CA . ASN A 1 101 ? 16.803 2.121 3.194 1.00 86.62 101 ASN A CA 1
ATOM 762 C C . ASN A 1 101 ? 15.985 0.841 2.991 1.00 86.62 101 ASN A C 1
ATOM 764 O O . ASN A 1 101 ? 16.356 -0.012 2.190 1.00 86.62 101 ASN A O 1
ATOM 768 N N . LEU A 1 102 ? 14.864 0.730 3.706 1.00 87.31 102 LEU A N 1
ATOM 769 C CA . LEU A 1 102 ? 13.999 -0.438 3.672 1.00 87.31 102 LEU A CA 1
ATOM 770 C C . LEU A 1 102 ? 13.262 -0.575 2.336 1.00 87.31 102 LEU A C 1
ATOM 772 O O . LEU A 1 102 ? 13.173 -1.671 1.802 1.00 87.31 102 LEU A O 1
ATOM 776 N N . ILE A 1 103 ? 12.723 0.522 1.795 1.00 89.00 103 ILE A N 1
ATOM 777 C CA . ILE A 1 103 ? 11.912 0.475 0.567 1.00 89.00 103 ILE A CA 1
ATOM 778 C C . ILE A 1 103 ? 12.758 0.500 -0.713 1.00 89.00 103 ILE A C 1
ATOM 780 O O . ILE A 1 103 ? 12.286 0.045 -1.753 1.00 89.00 103 ILE A O 1
ATOM 784 N N . GLN A 1 104 ? 14.001 0.990 -0.658 1.00 84.69 104 GLN A N 1
ATOM 785 C CA . GLN A 1 104 ? 14.893 1.058 -1.822 1.00 84.69 104 GLN A CA 1
ATOM 786 C C . GLN A 1 104 ? 15.342 -0.308 -2.345 1.00 84.69 104 GLN A C 1
ATOM 788 O O . GLN A 1 104 ? 15.631 -0.427 -3.533 1.00 84.69 104 GLN A O 1
ATOM 793 N N . SER A 1 105 ? 15.360 -1.339 -1.500 1.00 81.19 105 SER A N 1
ATOM 794 C CA . SER A 1 105 ? 15.657 -2.719 -1.901 1.00 81.19 105 SER A CA 1
ATOM 795 C C . SER A 1 105 ? 14.469 -3.427 -2.568 1.00 81.19 105 SER A C 1
ATOM 797 O O . SER A 1 105 ? 14.539 -4.622 -2.832 1.00 81.19 105 SER A O 1
ATOM 799 N N . TYR A 1 106 ? 13.383 -2.700 -2.865 1.00 88.44 106 TYR A N 1
ATOM 800 C CA . TYR A 1 106 ? 12.179 -3.208 -3.530 1.00 88.44 106 TYR A CA 1
ATOM 801 C C . TYR A 1 106 ? 11.491 -4.378 -2.807 1.00 88.44 106 TYR A C 1
ATOM 803 O O . TYR A 1 106 ? 10.689 -5.080 -3.413 1.00 88.44 106 TYR A O 1
ATOM 811 N N . VAL A 1 107 ? 11.749 -4.561 -1.508 1.00 89.50 107 VAL A N 1
ATOM 812 C CA . VAL A 1 107 ? 11.115 -5.591 -0.668 1.00 89.50 107 VAL A CA 1
ATOM 813 C C . VAL A 1 107 ? 9.639 -5.299 -0.439 1.00 89.50 107 VAL A C 1
ATOM 815 O O . VAL A 1 107 ? 9.232 -4.133 -0.375 1.00 89.50 107 VAL A O 1
ATOM 818 N N . ASP A 1 108 ? 8.847 -6.348 -0.222 1.00 94.44 108 ASP A N 1
ATOM 819 C CA . ASP A 1 108 ? 7.497 -6.161 0.300 1.00 94.44 108 ASP A CA 1
ATOM 820 C C . ASP A 1 108 ? 7.567 -5.760 1.771 1.00 94.44 108 ASP A C 1
ATOM 822 O O . ASP A 1 108 ? 8.214 -6.425 2.581 1.00 94.44 108 ASP A O 1
ATOM 826 N N . LEU A 1 109 ? 6.871 -4.689 2.127 1.00 95.56 109 LEU A N 1
ATOM 827 C CA . LEU A 1 109 ? 6.877 -4.114 3.461 1.00 95.56 109 LEU A CA 1
ATOM 828 C C . LEU A 1 109 ? 5.468 -4.106 4.043 1.00 95.56 109 LEU A C 1
ATOM 830 O O . LEU A 1 109 ? 4.557 -3.547 3.444 1.00 95.56 109 LEU A O 1
ATOM 834 N N . LEU A 1 110 ? 5.315 -4.639 5.251 1.00 96.94 110 LEU A N 1
ATOM 835 C CA . LEU A 1 110 ? 4.171 -4.382 6.118 1.00 96.94 110 LEU A CA 1
ATOM 836 C C . LEU A 1 110 ? 4.632 -3.603 7.353 1.00 96.94 110 LEU A C 1
ATOM 838 O O . LEU A 1 110 ? 5.384 -4.127 8.175 1.00 96.94 110 LEU A O 1
ATOM 842 N N . HIS A 1 111 ? 4.156 -2.370 7.506 1.00 94.88 111 HIS A N 1
ATOM 843 C CA . HIS A 1 111 ? 4.343 -1.566 8.711 1.00 94.88 111 HIS A CA 1
ATOM 844 C C . HIS A 1 111 ? 2.982 -1.335 9.388 1.00 94.88 111 HIS A C 1
ATOM 846 O O . HIS A 1 111 ? 2.286 -0.383 9.037 1.00 94.88 111 HIS A O 1
ATOM 852 N N . PRO A 1 112 ? 2.589 -2.194 10.349 1.00 92.00 112 PRO A N 1
ATOM 853 C CA . PRO A 1 112 ? 1.251 -2.176 10.938 1.00 92.00 112 PRO A CA 1
ATOM 854 C C . PRO A 1 112 ? 1.152 -1.347 12.231 1.00 92.00 112 PRO A C 1
ATOM 856 O O . PRO A 1 112 ? 0.168 -1.436 12.948 1.00 92.00 112 PRO A O 1
ATOM 859 N N . TYR A 1 113 ? 2.180 -0.559 12.547 1.00 89.88 113 TYR A N 1
ATOM 860 C CA . TYR A 1 113 ? 2.283 0.238 13.777 1.00 89.88 113 TYR A CA 1
ATOM 861 C C . TYR A 1 113 ? 2.689 1.681 13.462 1.00 89.88 113 TYR A C 1
ATOM 863 O O . TYR A 1 113 ? 3.504 2.282 14.160 1.00 89.88 113 TYR A O 1
ATOM 871 N N . LEU A 1 114 ? 2.200 2.219 12.345 1.00 89.56 114 LEU A N 1
ATOM 872 C CA . LEU A 1 114 ? 2.548 3.561 11.901 1.00 89.56 114 LEU A CA 1
ATOM 873 C C . LEU A 1 114 ? 1.738 4.606 12.680 1.00 89.56 114 LEU A C 1
ATOM 875 O O . LEU A 1 114 ? 0.557 4.840 12.403 1.00 89.56 114 LEU A O 1
ATOM 879 N N . ALA A 1 115 ? 2.392 5.256 13.642 1.00 87.31 115 ALA A N 1
ATOM 880 C CA . ALA A 1 115 ? 1.771 6.279 14.475 1.00 87.31 115 ALA A CA 1
ATOM 881 C C . ALA A 1 115 ? 1.380 7.523 13.662 1.00 87.31 115 ALA A C 1
ATOM 883 O O . ALA A 1 115 ? 2.061 7.901 12.705 1.00 87.31 115 ALA A O 1
ATOM 884 N N . LEU A 1 116 ? 0.322 8.221 14.092 1.00 84.38 116 LEU A N 1
ATOM 885 C CA . LEU A 1 116 ? -0.185 9.432 13.431 1.00 84.38 116 LEU A CA 1
ATOM 886 C C . LEU A 1 116 ? 0.912 10.489 13.205 1.00 84.38 116 LEU A C 1
ATOM 888 O O . LEU A 1 116 ? 1.025 11.033 12.110 1.00 84.38 116 LEU A O 1
ATOM 892 N N . SER A 1 117 ? 1.769 10.718 14.203 1.00 85.94 117 SER A N 1
ATOM 893 C CA . SER A 1 117 ? 2.880 11.684 14.151 1.00 85.94 117 SER A CA 1
ATOM 894 C C . SER A 1 117 ? 3.990 11.322 13.153 1.00 85.94 117 SER A C 1
ATOM 896 O O . SER A 1 117 ? 4.794 12.173 12.773 1.00 85.94 117 SER A O 1
ATOM 898 N N . GLN A 1 118 ? 4.051 10.059 12.730 1.00 89.25 118 GLN A N 1
ATOM 899 C CA . GLN A 1 118 ? 5.062 9.528 11.818 1.00 89.25 118 GLN A CA 1
ATOM 900 C C . GLN A 1 118 ? 4.572 9.459 10.365 1.00 89.25 118 GLN A C 1
ATOM 902 O O . GLN A 1 118 ? 5.400 9.404 9.450 1.00 89.25 118 GLN A O 1
ATOM 907 N N . ARG A 1 119 ? 3.249 9.488 10.138 1.00 88.19 119 ARG A N 1
ATOM 908 C CA . ARG A 1 119 ? 2.625 9.281 8.818 1.00 88.19 119 ARG A CA 1
ATOM 909 C C . ARG A 1 119 ? 3.199 10.202 7.749 1.00 88.19 119 ARG A C 1
ATOM 911 O O . ARG A 1 119 ? 3.601 9.716 6.698 1.00 88.19 119 ARG A O 1
ATOM 918 N N . ASP A 1 120 ? 3.309 11.499 8.022 1.00 87.56 120 ASP A N 1
ATOM 919 C CA . ASP A 1 120 ? 3.787 12.470 7.030 1.00 87.56 120 ASP A CA 1
ATOM 920 C C . ASP A 1 120 ? 5.239 12.216 6.612 1.00 87.56 120 ASP A C 1
ATOM 922 O O . ASP A 1 120 ? 5.572 12.282 5.430 1.00 87.56 120 ASP A O 1
ATOM 926 N N . GLN A 1 121 ? 6.097 11.843 7.565 1.00 88.31 121 GLN A N 1
ATOM 927 C CA . GLN A 1 121 ? 7.501 11.534 7.293 1.00 88.31 121 GLN A CA 1
ATOM 928 C C . GLN A 1 121 ? 7.642 10.289 6.408 1.00 88.31 121 GLN A C 1
ATOM 930 O O . GLN A 1 121 ? 8.437 10.286 5.459 1.00 88.31 121 GLN A O 1
ATOM 935 N N . VAL A 1 122 ? 6.862 9.243 6.702 1.00 91.50 122 VAL A N 1
ATOM 936 C CA . VAL A 1 122 ? 6.846 7.994 5.928 1.00 91.50 122 VAL A CA 1
ATOM 937 C C . VAL A 1 122 ? 6.240 8.229 4.546 1.00 91.50 122 VAL A C 1
ATOM 939 O O . VAL A 1 122 ? 6.851 7.837 3.555 1.00 91.50 122 VAL A O 1
ATOM 942 N N . ARG A 1 123 ? 5.114 8.944 4.446 1.00 90.88 123 ARG A N 1
ATOM 943 C CA . ARG A 1 123 ? 4.476 9.315 3.170 1.00 90.88 123 ARG A CA 1
ATOM 944 C C . ARG A 1 123 ? 5.398 10.128 2.272 1.00 90.88 123 ARG A C 1
ATOM 946 O O . ARG A 1 123 ? 5.478 9.837 1.084 1.00 90.88 123 ARG A O 1
ATOM 953 N N . GLU A 1 124 ? 6.119 11.105 2.819 1.00 87.62 124 GLU A N 1
ATOM 954 C CA . GLU A 1 124 ? 7.101 11.900 2.071 1.00 87.62 124 GLU A CA 1
ATOM 955 C C . GLU A 1 124 ? 8.227 11.017 1.510 1.00 87.62 124 GLU A C 1
ATOM 957 O O . GLU A 1 124 ? 8.592 11.127 0.338 1.00 87.62 124 GLU A O 1
ATOM 962 N N . THR A 1 125 ? 8.716 10.078 2.325 1.00 90.25 125 THR A N 1
ATOM 963 C CA . THR A 1 125 ? 9.760 9.124 1.924 1.00 90.25 125 THR A CA 1
ATOM 964 C C . THR A 1 125 ? 9.269 8.173 0.834 1.00 90.25 125 THR A C 1
ATOM 966 O O . THR A 1 125 ? 9.938 7.991 -0.184 1.00 90.25 125 THR A O 1
ATOM 969 N N . VAL A 1 126 ? 8.074 7.602 1.011 1.00 92.12 126 VAL A N 1
ATOM 970 C CA . VAL A 1 126 ? 7.439 6.729 0.020 1.00 92.12 126 VAL A CA 1
ATOM 971 C C . VAL A 1 126 ? 7.199 7.503 -1.274 1.00 92.12 126 VAL A C 1
ATOM 973 O O . VAL A 1 126 ? 7.595 7.034 -2.333 1.00 92.12 126 VAL A O 1
ATOM 976 N N . ALA A 1 127 ? 6.654 8.720 -1.219 1.00 89.19 127 ALA A N 1
ATOM 977 C CA . ALA A 1 127 ? 6.423 9.545 -2.405 1.00 89.19 127 ALA A CA 1
ATOM 978 C C . ALA A 1 127 ? 7.717 9.833 -3.187 1.00 89.19 127 ALA A C 1
ATOM 980 O O . ALA A 1 127 ? 7.715 9.777 -4.420 1.00 89.19 127 ALA A O 1
ATOM 981 N N . ALA A 1 128 ? 8.827 10.096 -2.492 1.00 86.00 128 ALA A N 1
ATOM 982 C CA . ALA A 1 128 ? 10.130 10.274 -3.126 1.00 86.00 128 ALA A CA 1
ATOM 983 C C . ALA A 1 128 ? 10.626 8.990 -3.814 1.00 86.00 128 ALA A C 1
ATOM 985 O O . ALA A 1 128 ? 11.108 9.052 -4.947 1.00 86.00 128 ALA A O 1
ATOM 986 N N . HIS A 1 129 ? 10.455 7.830 -3.173 1.00 89.25 129 HIS A N 1
ATOM 987 C CA . HIS A 1 129 ? 10.763 6.521 -3.762 1.00 89.25 129 HIS A CA 1
ATOM 988 C C . HIS A 1 129 ? 9.932 6.246 -5.022 1.00 89.25 129 HIS A C 1
ATOM 990 O O . HIS A 1 129 ? 10.487 5.925 -6.072 1.00 89.25 129 HIS A O 1
ATOM 996 N N . LEU A 1 130 ? 8.616 6.482 -4.967 1.00 90.06 130 LEU A N 1
ATOM 997 C CA . LEU A 1 130 ? 7.720 6.339 -6.120 1.00 90.06 130 LEU A CA 1
ATOM 998 C C . LEU A 1 130 ? 8.145 7.248 -7.285 1.00 90.06 130 LEU A C 1
ATOM 1000 O O . LEU A 1 130 ? 8.177 6.818 -8.440 1.00 90.06 130 LEU A O 1
ATOM 1004 N N . LEU A 1 131 ? 8.508 8.502 -6.999 1.00 85.12 131 LEU A N 1
ATOM 1005 C CA . LEU A 1 131 ? 8.990 9.433 -8.018 1.00 85.12 131 LEU A CA 1
ATOM 1006 C C . LEU A 1 131 ? 10.318 8.971 -8.631 1.00 85.12 131 LEU A C 1
ATOM 1008 O O . LEU A 1 131 ? 10.463 9.011 -9.856 1.00 85.12 131 LEU A O 1
ATOM 1012 N N . SER A 1 132 ? 11.262 8.518 -7.804 1.00 85.06 132 SER A N 1
ATOM 1013 C CA . SER A 1 132 ? 12.542 7.972 -8.264 1.00 85.06 132 SER A CA 1
ATOM 1014 C C . SER A 1 132 ? 12.324 6.779 -9.196 1.00 85.06 132 SER A C 1
ATOM 1016 O O . SER A 1 132 ? 12.869 6.752 -10.301 1.00 85.06 132 SER A O 1
ATOM 1018 N N . HIS A 1 133 ? 11.435 5.856 -8.821 1.00 87.56 133 HIS A N 1
ATOM 1019 C CA . HIS A 1 133 ? 11.069 4.714 -9.650 1.00 87.56 133 HIS A CA 1
ATOM 1020 C C . HIS A 1 133 ? 10.514 5.148 -11.021 1.00 87.56 133 HIS A C 1
ATOM 1022 O O . HIS A 1 133 ? 11.014 4.710 -12.059 1.00 87.56 133 HIS A O 1
ATOM 1028 N N . VAL A 1 134 ? 9.557 6.087 -11.065 1.00 86.69 134 VAL A N 1
ATOM 1029 C CA . VAL A 1 134 ? 9.009 6.611 -12.336 1.00 86.69 134 VAL A CA 1
ATOM 1030 C C . VAL A 1 134 ? 10.094 7.258 -13.202 1.00 86.69 134 VAL A C 1
ATOM 1032 O O . VAL A 1 134 ? 10.110 7.076 -14.425 1.00 86.69 134 VAL A O 1
ATOM 1035 N N . GLN A 1 135 ? 10.998 8.027 -12.593 1.00 83.62 135 GLN A N 1
ATOM 1036 C CA . GLN A 1 135 ? 12.101 8.678 -13.300 1.00 83.62 135 GLN A CA 1
ATOM 1037 C C . GLN A 1 135 ? 13.086 7.655 -13.876 1.00 83.62 135 GLN A C 1
ATOM 1039 O O . GLN A 1 135 ? 13.478 7.789 -15.036 1.00 83.62 135 GLN A O 1
ATOM 1044 N N . ASN A 1 136 ? 13.427 6.616 -13.113 1.00 83.19 136 ASN A N 1
ATOM 1045 C CA . ASN A 1 136 ? 14.313 5.538 -13.546 1.00 83.19 136 ASN A CA 1
ATOM 1046 C C . ASN A 1 136 ? 13.695 4.735 -14.695 1.00 83.19 136 ASN A C 1
ATOM 1048 O O . ASN A 1 136 ? 14.324 4.607 -15.746 1.00 83.19 136 ASN A O 1
ATOM 1052 N N . THR A 1 137 ? 12.434 4.305 -14.567 1.00 85.31 137 THR A N 1
ATOM 1053 C CA . THR A 1 137 ? 11.706 3.606 -15.642 1.00 85.31 137 THR A CA 1
ATOM 1054 C C . THR A 1 137 ? 11.685 4.437 -16.919 1.00 85.31 137 THR A C 1
ATOM 1056 O O . THR A 1 137 ? 11.945 3.939 -18.015 1.00 85.31 137 THR A O 1
ATOM 1059 N N . ARG A 1 138 ? 11.440 5.744 -16.797 1.00 84.19 138 ARG A N 1
ATOM 1060 C CA . ARG A 1 138 ? 11.472 6.646 -17.946 1.00 84.19 138 ARG A CA 1
ATOM 1061 C C . ARG A 1 138 ? 12.869 6.782 -18.551 1.00 84.19 138 ARG A C 1
ATOM 1063 O O . ARG A 1 138 ? 12.970 6.798 -19.776 1.00 84.19 138 ARG A O 1
ATOM 1070 N N . ARG A 1 139 ? 13.917 6.916 -17.732 1.00 82.50 139 ARG A N 1
ATOM 1071 C CA . ARG A 1 139 ? 15.308 7.029 -18.200 1.00 82.50 139 ARG A CA 1
ATOM 1072 C C . ARG A 1 139 ? 15.690 5.806 -19.031 1.00 82.50 139 ARG A C 1
ATOM 1074 O O . ARG A 1 139 ? 16.187 5.974 -20.140 1.00 82.50 139 ARG A O 1
ATOM 1081 N N . VAL A 1 140 ? 15.366 4.607 -18.540 1.00 81.56 140 VAL A N 1
ATOM 1082 C CA . VAL A 1 140 ? 15.587 3.342 -19.259 1.00 81.56 140 VAL A CA 1
ATOM 1083 C C . VAL A 1 140 ? 14.873 3.359 -20.611 1.00 81.56 140 VAL A C 1
ATOM 1085 O O . VAL A 1 140 ? 15.515 3.157 -21.637 1.00 81.56 140 VAL A O 1
ATOM 1088 N N . ILE A 1 141 ? 13.579 3.698 -20.638 1.00 83.62 141 ILE A N 1
ATOM 1089 C CA . ILE A 1 141 ? 12.794 3.740 -21.883 1.00 83.62 141 ILE A CA 1
ATOM 1090 C C . ILE A 1 141 ? 13.354 4.754 -22.890 1.00 83.62 141 ILE A C 1
ATOM 1092 O O . ILE A 1 141 ? 13.375 4.485 -24.089 1.00 83.62 141 ILE A O 1
ATOM 1096 N N . LEU A 1 142 ? 13.791 5.931 -22.432 1.00 84.25 142 LEU A N 1
ATOM 1097 C CA . LEU A 1 142 ? 14.370 6.953 -23.307 1.00 84.25 142 LEU A CA 1
ATOM 1098 C C . LEU A 1 142 ? 15.709 6.498 -23.896 1.00 84.25 142 LEU A C 1
ATOM 1100 O O . LEU A 1 142 ? 15.849 6.531 -25.116 1.00 84.25 142 LEU A O 1
ATOM 1104 N N . ARG A 1 143 ? 16.630 5.991 -23.064 1.00 82.44 143 ARG A N 1
ATOM 1105 C CA . ARG A 1 143 ? 17.926 5.442 -23.507 1.00 82.44 143 ARG A CA 1
ATOM 1106 C C . ARG A 1 143 ? 17.736 4.322 -24.531 1.00 82.44 143 ARG A C 1
ATOM 1108 O O . ARG A 1 143 ? 18.442 4.246 -25.531 1.00 82.44 143 ARG A O 1
ATOM 1115 N N . ASN A 1 144 ? 16.737 3.480 -24.306 1.00 81.44 144 ASN A N 1
ATOM 1116 C CA . ASN A 1 144 ? 16.387 2.381 -25.191 1.00 81.44 144 ASN A CA 1
ATOM 1117 C C . ASN A 1 144 ? 15.739 2.838 -26.504 1.00 81.44 144 ASN A C 1
ATOM 1119 O O . ASN A 1 144 ? 15.996 2.232 -27.539 1.00 81.44 144 ASN A O 1
ATOM 1123 N N . ASN A 1 145 ? 14.958 3.923 -26.499 1.00 82.94 145 ASN A N 1
ATOM 1124 C CA . ASN A 1 145 ? 14.419 4.525 -27.724 1.00 82.94 145 ASN A CA 1
ATOM 1125 C C . ASN A 1 145 ? 15.507 5.186 -28.589 1.00 82.94 145 ASN A C 1
ATOM 1127 O O . ASN A 1 145 ? 15.325 5.306 -29.799 1.00 82.94 145 ASN A O 1
ATOM 1131 N N . GLU A 1 146 ? 16.632 5.610 -28.005 1.00 79.25 146 GLU A N 1
ATOM 1132 C CA . GLU A 1 146 ? 17.755 6.165 -28.771 1.00 79.25 146 GLU A CA 1
ATOM 1133 C C . GLU A 1 146 ? 18.481 5.113 -29.615 1.00 79.25 146 GLU A C 1
ATOM 1135 O O . GLU A 1 146 ? 19.033 5.460 -30.655 1.00 79.25 146 GLU A O 1
ATOM 1140 N N . ARG A 1 147 ? 18.488 3.838 -29.201 1.00 73.75 147 ARG A N 1
ATOM 1141 C CA . ARG A 1 147 ? 19.166 2.747 -29.925 1.00 73.75 147 ARG A CA 1
ATOM 1142 C C . ARG A 1 147 ? 18.630 2.547 -31.351 1.00 73.75 147 ARG A C 1
ATOM 1144 O O . ARG A 1 147 ? 19.431 2.660 -32.278 1.00 73.75 147 ARG A O 1
ATOM 1151 N N . PRO A 1 148 ? 17.315 2.345 -31.577 1.00 67.81 148 PRO A N 1
ATOM 1152 C CA . PRO A 1 148 ? 16.776 2.241 -32.930 1.00 67.81 148 PRO A CA 1
ATOM 1153 C C . PRO A 1 148 ? 16.885 3.563 -33.702 1.00 67.81 148 PRO A C 1
ATOM 1155 O O . PRO A 1 148 ? 17.056 3.536 -34.914 1.00 67.81 148 PRO A O 1
ATOM 1158 N N . ALA A 1 149 ? 16.848 4.722 -33.029 1.00 65.31 149 ALA A N 1
ATOM 1159 C CA . ALA A 1 149 ? 17.051 6.016 -33.686 1.00 65.31 149 ALA A CA 1
ATOM 1160 C C . ALA A 1 149 ? 18.488 6.185 -34.216 1.00 65.31 149 ALA A C 1
ATOM 1162 O O . ALA A 1 149 ? 18.682 6.695 -35.317 1.00 65.31 149 ALA A O 1
ATOM 1163 N N . LYS A 1 150 ? 19.492 5.724 -33.458 1.00 69.06 150 LYS A N 1
ATOM 1164 C CA . LYS A 1 150 ? 20.903 5.705 -33.870 1.00 69.06 150 LYS A CA 1
ATOM 1165 C C . LYS A 1 150 ? 21.153 4.667 -34.969 1.00 69.06 150 LYS A C 1
ATOM 1167 O O . LYS A 1 150 ? 21.846 4.993 -35.924 1.00 69.06 150 LYS A O 1
ATOM 1172 N N . ALA A 1 151 ? 20.538 3.483 -34.879 1.00 64.81 151 ALA A N 1
ATOM 1173 C CA . ALA A 1 151 ? 20.623 2.441 -35.907 1.00 64.81 151 ALA A CA 1
ATOM 1174 C C . ALA A 1 151 ? 19.996 2.885 -37.246 1.00 64.81 151 ALA A C 1
ATOM 1176 O O . ALA A 1 151 ? 20.609 2.737 -38.300 1.00 64.81 151 ALA A O 1
ATOM 1177 N N . ALA A 1 152 ? 18.824 3.530 -37.209 1.00 65.81 152 ALA A N 1
ATOM 1178 C CA . ALA A 1 152 ? 18.193 4.106 -38.399 1.00 65.81 152 ALA A CA 1
ATOM 1179 C C . ALA A 1 152 ? 19.014 5.262 -39.004 1.00 65.81 152 ALA A C 1
ATOM 1181 O O . ALA A 1 152 ? 19.037 5.438 -40.220 1.00 65.81 152 ALA A O 1
ATOM 1182 N N . ALA A 1 153 ? 19.716 6.039 -38.169 1.00 63.03 153 ALA A N 1
ATOM 1183 C CA . ALA A 1 153 ? 20.616 7.096 -38.628 1.00 63.03 153 ALA A CA 1
ATOM 1184 C C . ALA A 1 153 ? 21.931 6.556 -39.222 1.00 63.03 153 ALA A C 1
ATOM 1186 O O . ALA A 1 153 ? 22.501 7.202 -40.097 1.00 63.03 153 ALA A O 1
ATOM 1187 N N . SER A 1 154 ? 22.417 5.390 -38.778 1.00 58.59 154 SER A N 1
ATOM 1188 C CA . SER A 1 154 ? 23.610 4.749 -39.349 1.00 58.59 154 SER A CA 1
ATOM 1189 C C . SER A 1 154 ? 23.339 4.018 -40.666 1.00 58.59 154 SER A C 1
ATOM 1191 O O . SER A 1 154 ? 24.225 3.981 -41.516 1.00 58.59 154 SER A O 1
ATOM 1193 N N . ASP A 1 155 ? 22.127 3.487 -40.855 1.00 55.31 155 ASP A N 1
ATOM 1194 C CA . ASP A 1 155 ? 21.711 2.811 -42.096 1.00 55.31 155 ASP A CA 1
ATOM 1195 C C . ASP A 1 155 ? 21.350 3.823 -43.211 1.00 55.31 155 ASP A C 1
ATOM 1197 O O . ASP A 1 155 ? 21.451 3.551 -44.406 1.00 55.31 155 ASP A O 1
ATOM 1201 N N . GLY A 1 156 ? 21.017 5.058 -42.816 1.00 49.16 156 GLY A N 1
ATOM 1202 C CA . GLY A 1 156 ? 20.718 6.199 -43.683 1.00 49.16 156 GLY A CA 1
ATOM 1203 C C . GLY A 1 156 ? 21.917 7.084 -44.051 1.00 49.16 156 GLY A C 1
ATOM 1204 O O . GLY A 1 156 ? 21.787 8.301 -44.023 1.00 49.16 156 GLY A O 1
ATOM 1205 N N . GLY A 1 157 ? 23.066 6.509 -44.419 1.00 40.38 157 GLY A N 1
ATOM 1206 C CA . GLY A 1 157 ? 24.105 7.205 -45.195 1.00 40.38 157 GLY A CA 1
ATOM 1207 C C . GLY A 1 157 ? 25.019 8.209 -44.461 1.00 40.38 157 GLY A C 1
ATOM 1208 O O . GLY A 1 157 ? 24.612 9.090 -43.711 1.00 40.38 157 GLY A O 1
ATOM 1209 N N . LYS A 1 158 ? 26.319 8.117 -44.769 1.00 44.78 158 LYS A N 1
ATOM 1210 C CA . LYS A 1 158 ? 27.373 9.077 -44.400 1.00 44.78 158 LYS A CA 1
ATOM 1211 C C . LYS A 1 158 ? 26.971 10.532 -44.702 1.00 44.78 158 LYS A C 1
ATOM 1213 O O . LYS A 1 158 ? 26.887 10.890 -45.871 1.00 44.78 158 LYS A O 1
ATOM 1218 N N . SER A 1 159 ? 26.868 11.375 -43.669 1.00 35.41 159 SER A N 1
ATOM 1219 C CA . SER A 1 159 ? 27.337 12.780 -43.614 1.00 35.41 159 SER A CA 1
ATOM 1220 C C . SER A 1 159 ? 26.579 13.566 -42.537 1.00 35.41 159 SER A C 1
ATOM 1222 O O . SER A 1 159 ? 25.387 13.804 -42.679 1.00 35.41 159 SER A O 1
ATOM 1224 N N . ALA A 1 160 ? 27.281 14.009 -41.489 1.00 34.06 160 ALA A N 1
ATOM 1225 C CA . ALA A 1 160 ? 27.324 15.411 -41.046 1.00 34.06 160 ALA A CA 1
ATOM 1226 C C . ALA A 1 160 ? 27.858 15.501 -39.609 1.00 34.06 160 ALA A C 1
ATOM 1228 O O . ALA A 1 160 ? 27.283 15.010 -38.641 1.00 34.06 160 ALA A O 1
ATOM 1229 N N . LYS A 1 161 ? 28.988 16.190 -39.487 1.00 37.62 161 LYS A N 1
ATOM 1230 C CA . LYS A 1 161 ? 29.639 16.594 -38.245 1.00 37.62 161 LYS A CA 1
ATOM 1231 C C . LYS A 1 161 ? 28.759 17.645 -37.552 1.00 37.62 161 LYS A C 1
ATOM 1233 O O . LYS A 1 161 ? 28.745 18.795 -37.976 1.00 37.62 161 LYS A O 1
ATOM 1238 N N . GLY A 1 162 ? 28.038 17.261 -36.499 1.00 30.61 162 GLY A N 1
ATOM 1239 C CA . GLY A 1 162 ? 27.223 18.161 -35.677 1.00 30.61 162 GLY A CA 1
ATOM 1240 C C . GLY A 1 162 ? 27.717 18.208 -34.233 1.00 30.61 162 GLY A C 1
ATOM 1241 O O . GLY A 1 162 ? 27.408 17.326 -33.440 1.00 30.61 162 GLY A O 1
ATOM 1242 N N . LYS A 1 163 ? 28.500 19.240 -33.897 1.00 34.56 163 LYS A N 1
ATOM 1243 C CA . LYS A 1 163 ? 28.832 19.622 -32.515 1.00 34.56 163 LYS A CA 1
ATOM 1244 C C . LYS A 1 163 ? 27.548 20.004 -31.771 1.00 34.56 163 LYS A C 1
ATOM 1246 O O . LYS A 1 163 ? 26.808 20.857 -32.248 1.00 34.56 163 LYS A O 1
ATOM 1251 N N . GLY A 1 164 ? 27.350 19.443 -30.582 1.00 27.97 164 GLY A N 1
ATOM 1252 C CA . GLY A 1 164 ? 26.253 19.813 -29.689 1.00 27.97 164 GLY A CA 1
ATOM 1253 C C . GLY A 1 164 ? 26.282 19.038 -28.377 1.00 27.97 164 GLY A C 1
ATOM 1254 O O . GLY A 1 164 ? 25.309 18.380 -28.037 1.00 27.97 164 GLY A O 1
ATOM 1255 N N . ALA A 1 165 ? 27.409 19.077 -27.663 1.00 29.70 165 ALA A N 1
ATOM 1256 C CA . ALA A 1 165 ? 27.454 18.657 -26.269 1.00 29.70 165 ALA A CA 1
ATOM 1257 C C . ALA A 1 165 ? 26.927 19.810 -25.403 1.00 29.70 165 ALA A C 1
ATOM 1259 O O . ALA A 1 165 ? 27.550 20.869 -25.343 1.00 29.70 165 ALA A O 1
ATOM 1260 N N . SER A 1 166 ? 25.787 19.610 -24.745 1.00 27.14 166 SER A N 1
ATOM 1261 C CA . SER A 1 166 ? 25.436 20.351 -23.535 1.00 27.14 166 SER A CA 1
ATOM 1262 C C . SER A 1 166 ? 25.419 19.354 -22.387 1.00 27.14 166 SER A C 1
ATOM 1264 O O . SER A 1 166 ? 24.605 18.429 -22.381 1.00 27.14 166 SER A O 1
ATOM 1266 N N . ALA A 1 167 ? 26.372 19.547 -21.482 1.00 38.31 167 ALA A N 1
ATOM 1267 C CA . ALA A 1 167 ? 26.514 18.851 -20.221 1.00 38.31 167 ALA A CA 1
ATOM 1268 C C . ALA A 1 167 ? 25.260 19.034 -19.358 1.00 38.31 167 ALA A C 1
ATOM 1270 O O . ALA A 1 167 ? 24.738 20.141 -19.277 1.00 38.31 167 ALA A O 1
ATOM 1271 N N . ASP A 1 168 ? 24.779 17.923 -18.806 1.00 28.89 168 ASP A N 1
ATOM 1272 C CA . ASP A 1 168 ? 24.114 17.776 -17.504 1.00 28.89 168 ASP A CA 1
ATOM 1273 C C . ASP A 1 168 ? 23.637 16.317 -17.433 1.00 28.89 168 ASP A C 1
ATOM 1275 O O . ASP A 1 168 ? 22.439 16.020 -17.424 1.00 28.89 168 ASP A O 1
ATOM 1279 N N . ASP A 1 169 ? 24.597 15.389 -17.482 1.00 30.98 169 ASP A N 1
ATOM 1280 C CA . ASP A 1 169 ? 24.343 13.973 -17.230 1.00 30.98 169 ASP A CA 1
ATOM 1281 C C . ASP A 1 169 ? 24.811 13.689 -15.803 1.00 30.98 169 ASP A C 1
ATOM 1283 O O . ASP A 1 169 ? 25.996 13.770 -15.483 1.00 30.98 169 ASP A O 1
ATOM 1287 N N . MET A 1 170 ? 23.844 13.476 -14.911 1.00 32.25 170 MET A N 1
ATOM 1288 C CA . MET A 1 170 ? 24.115 12.944 -13.583 1.00 32.25 170 MET A CA 1
ATOM 1289 C C . MET A 1 170 ? 24.361 11.451 -13.754 1.00 32.25 170 MET A C 1
ATOM 1291 O O . MET A 1 170 ? 23.405 10.689 -13.931 1.00 32.25 170 MET A O 1
ATOM 1295 N N . ASP A 1 171 ? 25.640 11.087 -13.709 1.00 30.56 171 ASP A N 1
ATOM 1296 C CA . ASP A 1 171 ? 26.128 9.716 -13.640 1.00 30.56 171 ASP A CA 1
ATOM 1297 C C . ASP A 1 171 ? 25.368 8.946 -12.553 1.00 30.56 171 ASP A C 1
ATOM 1299 O O . ASP A 1 171 ? 25.402 9.256 -11.359 1.00 30.56 171 ASP A O 1
ATOM 1303 N N . LEU A 1 172 ? 24.616 7.948 -12.998 1.00 37.88 172 LEU A N 1
ATOM 1304 C CA . LEU A 1 172 ? 24.273 6.796 -12.188 1.00 37.88 172 LEU A CA 1
ATOM 1305 C C . LEU A 1 172 ? 25.165 5.696 -12.734 1.00 37.88 172 LEU A C 1
ATOM 1307 O O . LEU A 1 172 ? 24.875 5.188 -13.819 1.00 37.88 172 LEU A O 1
ATOM 1311 N N . ASP A 1 173 ? 26.228 5.385 -11.994 1.00 30.52 173 ASP A N 1
ATOM 1312 C CA . ASP A 1 173 ? 27.158 4.290 -12.260 1.00 30.52 173 ASP A CA 1
ATOM 1313 C C . ASP A 1 173 ? 26.390 2.968 -12.394 1.00 30.52 173 ASP A C 1
ATOM 1315 O O . ASP A 1 173 ? 26.193 2.213 -11.443 1.00 30.52 173 ASP A O 1
ATOM 1319 N N . VAL A 1 174 ? 25.929 2.679 -13.606 1.00 37.94 174 VAL A N 1
ATOM 1320 C CA . VAL A 1 174 ? 25.715 1.312 -14.058 1.00 37.94 174 VAL A CA 1
ATOM 1321 C C . VAL A 1 174 ? 27.082 0.884 -14.563 1.00 37.94 174 VAL A C 1
ATOM 1323 O O . VAL A 1 174 ? 27.387 1.051 -15.741 1.00 37.94 174 VAL A O 1
ATOM 1326 N N . GLN A 1 175 ? 27.933 0.427 -13.644 1.00 31.84 175 GLN A N 1
ATOM 1327 C CA . GLN A 1 175 ? 29.138 -0.310 -14.005 1.00 31.84 175 GLN A CA 1
ATOM 1328 C C . GLN A 1 175 ? 28.684 -1.608 -14.674 1.00 31.84 175 GLN A C 1
ATOM 1330 O O . GLN A 1 175 ? 28.402 -2.605 -14.012 1.00 31.84 175 GLN A O 1
ATOM 1335 N N . ASP A 1 176 ? 28.552 -1.563 -15.996 1.00 34.94 176 ASP A N 1
ATOM 1336 C CA . ASP A 1 176 ? 28.728 -2.755 -16.805 1.00 34.94 176 ASP A CA 1
ATOM 1337 C C . ASP A 1 176 ? 30.216 -3.113 -16.656 1.00 34.94 176 ASP A C 1
ATOM 1339 O O . ASP A 1 176 ? 31.089 -2.340 -17.043 1.00 34.94 176 ASP A O 1
ATOM 1343 N N . ASP A 1 177 ? 30.486 -4.223 -15.973 1.00 30.91 177 ASP A N 1
ATOM 1344 C CA . ASP A 1 177 ? 31.818 -4.777 -15.733 1.00 30.91 177 ASP A CA 1
ATOM 1345 C C . ASP A 1 177 ? 32.539 -4.969 -17.081 1.00 30.91 177 ASP A C 1
ATOM 1347 O O . ASP A 1 177 ? 32.236 -5.892 -17.843 1.00 30.91 177 ASP A O 1
ATOM 1351 N N . GLU A 1 178 ? 33.451 -4.052 -17.421 1.00 34.84 178 GLU A N 1
ATOM 1352 C CA . GLU A 1 178 ? 34.360 -4.190 -18.559 1.00 34.84 178 GLU A CA 1
ATOM 1353 C C . GLU A 1 178 ? 35.435 -5.229 -18.209 1.00 34.84 178 GLU A C 1
ATOM 1355 O O . GLU A 1 178 ? 36.549 -4.909 -17.798 1.00 34.84 178 GLU A O 1
ATOM 1360 N N . GLY A 1 179 ? 35.081 -6.504 -18.372 1.00 28.67 179 GLY A N 1
ATOM 1361 C CA . GLY A 1 179 ? 36.030 -7.610 -18.422 1.00 28.67 179 GLY A CA 1
ATOM 1362 C C . GLY A 1 179 ? 36.677 -7.713 -19.805 1.00 28.67 179 GLY A C 1
ATOM 1363 O O . GLY A 1 179 ? 35.999 -7.965 -20.800 1.00 28.67 179 GLY A O 1
ATOM 1364 N N . GLU A 1 180 ? 37.993 -7.511 -19.845 1.00 32.50 180 GLU A N 1
ATOM 1365 C CA . GLU A 1 180 ? 38.886 -7.629 -21.001 1.00 32.50 180 GLU A CA 1
ATOM 1366 C C . GLU A 1 180 ? 38.767 -8.958 -21.774 1.00 32.50 180 GLU A C 1
ATOM 1368 O O . GLU A 1 180 ? 38.607 -10.030 -21.191 1.00 32.50 180 GLU A O 1
ATOM 1373 N N . GLY A 1 181 ? 39.003 -8.893 -23.092 1.00 27.23 181 GLY A N 1
ATOM 1374 C CA . GLY A 1 181 ? 39.347 -10.053 -23.925 1.00 27.23 181 GLY A CA 1
ATOM 1375 C C . GLY A 1 181 ? 38.457 -10.189 -25.156 1.00 27.23 181 GLY A C 1
ATOM 1376 O O . GLY A 1 181 ? 37.332 -10.662 -25.072 1.00 27.23 181 GLY A O 1
ATOM 1377 N N . GLY A 1 182 ? 38.961 -9.736 -26.304 1.00 34.09 182 GLY A N 1
ATOM 1378 C CA . GLY A 1 182 ? 38.187 -9.600 -27.532 1.00 34.09 182 GLY A CA 1
ATOM 1379 C C . GLY A 1 182 ? 37.668 -10.904 -28.134 1.00 34.09 182 GLY A C 1
ATOM 1380 O O . GLY A 1 182 ? 38.379 -11.895 -28.207 1.00 34.09 182 GLY A O 1
ATOM 1381 N N . GLU A 1 183 ? 36.467 -10.813 -28.694 1.00 27.14 183 GLU A N 1
ATOM 1382 C CA . GLU A 1 183 ? 36.050 -11.501 -29.911 1.00 27.14 183 GLU A CA 1
ATOM 1383 C C . GLU A 1 183 ? 34.981 -10.628 -30.582 1.00 27.14 183 GLU A C 1
ATOM 1385 O O . GLU A 1 183 ? 34.157 -9.993 -29.919 1.00 27.14 183 GLU A O 1
ATOM 1390 N N . ALA A 1 184 ? 35.065 -10.497 -31.906 1.00 31.91 184 ALA A N 1
ATOM 1391 C CA . ALA A 1 184 ? 34.181 -9.643 -32.684 1.00 31.91 184 ALA A CA 1
ATOM 1392 C C . ALA A 1 184 ? 32.726 -10.101 -32.508 1.00 31.91 184 ALA A C 1
ATOM 1394 O O . ALA A 1 184 ? 32.350 -11.168 -32.988 1.00 31.91 184 ALA A O 1
ATOM 1395 N N . LYS A 1 185 ? 31.916 -9.281 -31.828 1.00 31.41 185 LYS A N 1
ATOM 1396 C CA . LYS A 1 185 ? 30.468 -9.474 -31.732 1.00 31.41 185 LYS A CA 1
ATOM 1397 C C . LYS A 1 185 ? 29.892 -9.549 -33.143 1.00 31.41 185 LYS A C 1
ATOM 1399 O O . LYS A 1 185 ? 29.967 -8.585 -33.906 1.00 31.41 185 LYS A O 1
ATOM 1404 N N . THR A 1 186 ? 29.372 -10.717 -33.501 1.00 27.50 186 THR A N 1
ATOM 1405 C CA . THR A 1 186 ? 28.563 -10.919 -34.699 1.00 27.50 186 THR A CA 1
ATOM 1406 C C . THR A 1 186 ? 27.363 -9.969 -34.661 1.00 27.50 186 THR A C 1
ATOM 1408 O O . THR A 1 186 ? 26.880 -9.599 -33.592 1.00 27.50 186 THR A O 1
ATOM 1411 N N . ASN A 1 187 ? 26.865 -9.570 -35.834 1.00 34.50 187 ASN A N 1
ATOM 1412 C CA . ASN A 1 187 ? 25.712 -8.668 -35.981 1.00 34.50 187 ASN A CA 1
ATOM 1413 C C . ASN A 1 187 ? 24.410 -9.167 -35.299 1.00 34.50 187 ASN A C 1
ATOM 1415 O O . ASN A 1 187 ? 23.440 -8.420 -35.278 1.00 34.50 187 ASN A O 1
ATOM 1419 N N . ASP A 1 188 ? 24.393 -10.367 -34.706 1.00 37.12 188 ASP A N 1
ATOM 1420 C CA . ASP A 1 188 ? 23.276 -10.915 -33.919 1.00 37.12 188 ASP A CA 1
ATOM 1421 C C . ASP A 1 188 ? 23.015 -10.156 -32.599 1.00 37.12 188 ASP A C 1
ATOM 1423 O O . ASP A 1 188 ? 21.887 -10.151 -32.111 1.00 37.12 188 ASP A O 1
ATOM 1427 N N . ASP A 1 189 ? 24.006 -9.457 -32.028 1.00 40.81 189 ASP A N 1
ATOM 1428 C CA . ASP A 1 189 ? 23.810 -8.650 -30.804 1.00 40.81 189 ASP A CA 1
ATOM 1429 C C . ASP A 1 189 ? 22.988 -7.363 -31.057 1.00 40.81 189 ASP A C 1
ATOM 1431 O O . ASP A 1 189 ? 22.510 -6.723 -30.115 1.00 40.81 189 ASP A O 1
ATOM 1435 N N . LEU A 1 190 ? 22.812 -6.963 -32.324 1.00 40.44 190 LEU A N 1
ATOM 1436 C CA . LEU A 1 190 ? 21.993 -5.809 -32.722 1.00 40.44 190 LEU A CA 1
ATOM 1437 C C . LEU A 1 190 ? 20.495 -6.151 -32.828 1.00 40.44 190 LEU A C 1
ATOM 1439 O O . LEU A 1 190 ? 19.674 -5.231 -32.841 1.00 40.44 190 LEU A O 1
ATOM 1443 N N . ASP A 1 191 ? 20.150 -7.443 -32.819 1.00 42.41 191 ASP A N 1
ATOM 1444 C CA . ASP A 1 191 ? 18.784 -7.966 -32.940 1.00 42.41 191 ASP A CA 1
ATOM 1445 C C . ASP A 1 191 ? 18.145 -8.363 -31.590 1.00 42.41 191 ASP A C 1
ATOM 1447 O O . ASP A 1 191 ? 17.016 -8.867 -31.552 1.00 42.41 191 ASP A O 1
ATOM 1451 N N . GLU A 1 192 ? 18.796 -8.100 -30.446 1.00 54.94 192 GLU A N 1
ATOM 1452 C CA . GLU A 1 192 ? 18.188 -8.353 -29.131 1.00 54.94 192 GLU A CA 1
ATOM 1453 C C . GLU A 1 192 ? 17.037 -7.348 -28.878 1.00 54.94 192 GLU A C 1
ATOM 1455 O O . GLU A 1 192 ? 17.227 -6.212 -28.434 1.00 54.94 192 GLU A O 1
ATOM 1460 N N . LEU A 1 193 ? 15.811 -7.770 -29.218 1.00 58.22 193 LEU A N 1
ATOM 1461 C CA . LEU A 1 193 ? 14.555 -7.027 -29.063 1.00 58.22 193 LEU A CA 1
ATOM 1462 C C . LEU A 1 193 ? 14.484 -6.319 -27.701 1.00 58.22 193 LEU A C 1
ATOM 1464 O O . LEU A 1 193 ? 14.356 -6.951 -26.654 1.00 58.22 193 LEU A O 1
ATOM 1468 N N . VAL A 1 194 ? 14.524 -4.987 -27.719 1.00 71.69 194 VAL A N 1
ATOM 1469 C CA . VAL A 1 194 ? 14.466 -4.138 -26.524 1.00 71.69 194 VAL A CA 1
ATOM 1470 C C . VAL A 1 194 ? 13.135 -4.330 -25.787 1.00 71.69 194 VAL A C 1
ATOM 1472 O O . VAL A 1 194 ? 12.108 -3.799 -26.206 1.00 71.69 194 VAL A O 1
ATOM 1475 N N . ARG A 1 195 ? 13.158 -5.047 -24.656 1.00 78.50 195 ARG A N 1
ATOM 1476 C CA . ARG A 1 195 ? 11.984 -5.344 -23.818 1.00 78.50 195 ARG A CA 1
ATOM 1477 C C . ARG A 1 195 ? 11.993 -4.546 -22.519 1.00 78.50 195 ARG A C 1
ATOM 1479 O O . ARG A 1 195 ? 12.449 -5.005 -21.480 1.00 78.50 195 ARG A O 1
ATOM 1486 N N . ASP A 1 196 ? 11.484 -3.326 -22.563 1.00 80.88 196 ASP A N 1
ATOM 1487 C CA . ASP A 1 196 ? 11.575 -2.354 -21.470 1.00 80.88 196 ASP A CA 1
ATOM 1488 C C . ASP A 1 196 ? 10.225 -1.821 -20.969 1.00 80.88 196 ASP A C 1
ATOM 1490 O O . ASP A 1 196 ? 10.179 -1.044 -20.011 1.00 80.88 196 ASP A O 1
ATOM 1494 N N . GLN A 1 197 ? 9.119 -2.260 -21.570 1.00 86.12 197 GLN A N 1
ATOM 1495 C CA . GLN A 1 197 ? 7.759 -1.827 -21.253 1.00 86.12 197 GLN A CA 1
ATOM 1496 C C . GLN A 1 197 ? 6.935 -2.927 -20.569 1.00 86.12 197 GLN A C 1
ATOM 1498 O O . GLN A 1 197 ? 7.302 -4.098 -20.553 1.00 86.12 197 GLN A O 1
ATOM 1503 N N . GLY A 1 198 ? 5.798 -2.529 -19.990 1.00 86.62 198 GLY A N 1
ATOM 1504 C CA . GLY A 1 198 ? 4.740 -3.457 -19.575 1.00 86.62 198 GLY A CA 1
ATOM 1505 C C . GLY A 1 198 ? 3.577 -3.428 -20.567 1.00 86.62 198 GLY A C 1
ATOM 1506 O O . GLY A 1 198 ? 3.582 -2.637 -21.510 1.00 86.62 198 GLY A O 1
ATOM 1507 N N . PHE A 1 199 ? 2.553 -4.244 -20.329 1.00 87.19 199 PHE A N 1
ATOM 1508 C CA . PHE A 1 199 ? 1.314 -4.232 -21.112 1.00 87.19 199 PHE A CA 1
ATOM 1509 C C . PHE A 1 199 ? 0.603 -2.874 -21.106 1.00 87.19 199 PHE A C 1
ATOM 1511 O O . PHE A 1 199 ? 0.010 -2.476 -22.110 1.00 87.19 199 PHE A O 1
ATOM 1518 N N . THR A 1 200 ? 0.671 -2.158 -19.982 1.00 87.19 200 THR A N 1
ATOM 1519 C CA . THR A 1 200 ? 0.064 -0.843 -19.789 1.00 87.19 200 THR A CA 1
ATOM 1520 C C . THR A 1 200 ? 1.060 0.170 -19.222 1.00 87.19 200 THR A C 1
ATOM 1522 O O . THR A 1 200 ? 2.145 -0.156 -18.738 1.00 87.19 200 THR A O 1
ATOM 1525 N N . ARG A 1 201 ? 0.705 1.454 -19.356 1.00 84.25 201 ARG A N 1
ATOM 1526 C CA . ARG A 1 201 ? 1.545 2.587 -18.934 1.00 84.25 201 ARG A CA 1
ATOM 1527 C C . ARG A 1 201 ? 1.613 2.788 -17.415 1.00 84.25 201 ARG A C 1
ATOM 1529 O O . ARG A 1 201 ? 2.666 3.233 -16.967 1.00 84.25 201 ARG A O 1
ATOM 1536 N N . PRO A 1 202 ? 0.541 2.560 -16.633 1.00 88.38 202 PRO A N 1
ATOM 1537 C CA . PRO A 1 202 ? 0.609 2.710 -15.181 1.00 88.38 202 PRO A CA 1
ATOM 1538 C C . PRO A 1 202 ? 1.578 1.702 -14.566 1.00 88.38 202 PRO A C 1
ATOM 1540 O O . PRO A 1 202 ? 1.499 0.514 -14.858 1.00 88.38 202 PRO A O 1
ATOM 1543 N N . LYS A 1 203 ? 2.504 2.213 -13.749 1.00 90.62 203 LYS A N 1
ATOM 1544 C CA . LYS A 1 203 ? 3.547 1.431 -13.062 1.00 90.62 203 LYS A CA 1
ATOM 1545 C C . LYS A 1 203 ? 3.379 1.406 -11.553 1.00 90.62 203 LYS A C 1
ATOM 1547 O O . LYS A 1 203 ? 3.875 0.506 -10.894 1.00 90.62 203 LYS A O 1
ATOM 1552 N N . ILE A 1 204 ? 2.670 2.387 -11.013 1.00 93.25 204 ILE A N 1
ATOM 1553 C CA . ILE A 1 204 ? 2.483 2.550 -9.580 1.00 93.25 204 ILE A CA 1
ATOM 1554 C C . ILE A 1 204 ? 0.992 2.637 -9.301 1.00 93.25 204 ILE A C 1
ATOM 1556 O O . ILE A 1 204 ? 0.279 3.373 -9.990 1.00 93.25 204 ILE A O 1
ATOM 1560 N N . LEU A 1 205 ? 0.550 1.906 -8.285 1.00 93.62 205 LEU A N 1
ATOM 1561 C CA . LEU A 1 205 ? -0.780 2.009 -7.707 1.00 93.62 205 LEU A CA 1
ATOM 1562 C C . LEU A 1 205 ? -0.649 2.494 -6.264 1.00 93.62 205 LEU A C 1
ATOM 1564 O O . LEU A 1 205 ? 0.091 1.904 -5.483 1.00 93.62 205 LEU A O 1
ATOM 1568 N N . VAL A 1 206 ? -1.379 3.550 -5.913 1.00 93.19 206 VAL A N 1
ATOM 1569 C CA . VAL A 1 206 ? -1.495 4.022 -4.530 1.00 93.19 206 VAL A CA 1
ATOM 1570 C C . VAL A 1 206 ? -2.957 3.909 -4.129 1.00 93.19 206 VAL A C 1
ATOM 1572 O O . VAL A 1 206 ? -3.808 4.586 -4.700 1.00 93.19 206 VAL A O 1
ATOM 1575 N N . LEU A 1 207 ? -3.237 3.024 -3.181 1.00 92.62 207 LEU A N 1
ATOM 1576 C CA . LEU A 1 207 ? -4.531 2.878 -2.538 1.00 92.62 207 LEU 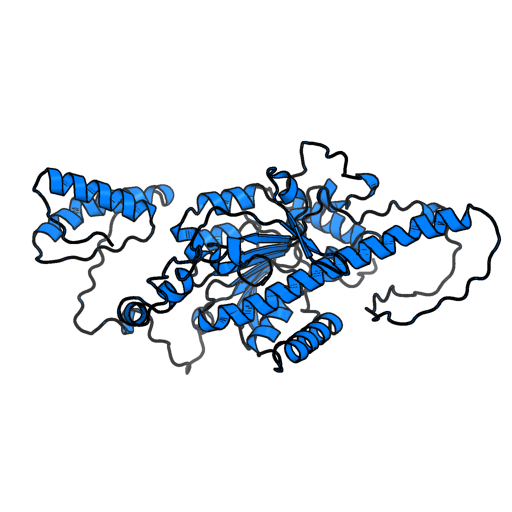A CA 1
ATOM 1577 C C . LEU A 1 207 ? -4.544 3.766 -1.299 1.00 92.62 207 LEU A C 1
ATOM 1579 O O . LEU A 1 207 ? -3.657 3.681 -0.448 1.00 92.62 207 LEU A O 1
ATOM 1583 N N . LEU A 1 208 ? -5.558 4.616 -1.220 1.00 91.38 208 LEU A N 1
ATOM 1584 C CA . LEU A 1 208 ? -5.802 5.538 -0.119 1.00 91.38 208 LEU A CA 1
ATOM 1585 C C . LEU A 1 208 ? -7.231 5.320 0.366 1.00 91.38 208 LEU A C 1
ATOM 1587 O O . LEU A 1 208 ? -8.102 5.002 -0.440 1.00 91.38 208 LEU A O 1
ATOM 1591 N N . SER A 1 209 ? -7.460 5.483 1.664 1.00 88.44 209 SER A N 1
ATOM 1592 C CA . SER A 1 209 ? -8.783 5.293 2.265 1.00 88.44 209 SER A CA 1
ATOM 1593 C C . SER A 1 209 ? -9.775 6.393 1.881 1.00 88.44 209 SER A C 1
ATOM 1595 O O . SER A 1 209 ? -10.953 6.122 1.687 1.00 88.44 209 SER A O 1
ATOM 1597 N N . LEU A 1 210 ? -9.307 7.640 1.794 1.00 88.50 210 LEU A N 1
ATOM 1598 C CA . LEU A 1 210 ? -10.146 8.831 1.671 1.00 88.50 210 LEU A CA 1
ATOM 1599 C C . LEU A 1 210 ? -9.488 9.865 0.749 1.00 88.50 210 LEU A C 1
ATOM 1601 O O . LEU A 1 210 ? -8.258 9.967 0.669 1.00 88.50 210 LEU A O 1
ATOM 1605 N N . ARG A 1 211 ? -10.304 10.675 0.072 1.00 85.06 211 ARG A N 1
ATOM 1606 C CA . ARG A 1 211 ? -9.853 11.704 -0.878 1.00 85.06 211 ARG A CA 1
ATOM 1607 C C . ARG A 1 211 ? -8.966 12.777 -0.236 1.00 85.06 211 ARG A C 1
ATOM 1609 O O . ARG A 1 211 ? -7.992 13.208 -0.856 1.00 85.06 211 ARG A O 1
ATOM 1616 N N . ASN A 1 212 ? -9.224 13.155 1.015 1.00 83.31 212 ASN A N 1
ATOM 1617 C CA . ASN A 1 212 ? -8.390 14.076 1.800 1.00 83.31 212 ASN A CA 1
ATOM 1618 C C . ASN A 1 212 ? -6.925 13.612 1.923 1.00 83.31 212 ASN A C 1
ATOM 1620 O O . ASN A 1 212 ? -6.015 14.435 2.003 1.00 83.31 212 ASN A O 1
ATOM 1624 N N . SER A 1 213 ? -6.677 12.302 1.864 1.00 82.38 213 SER A N 1
ATOM 1625 C CA . SER A 1 213 ? -5.351 11.705 2.007 1.00 82.38 213 SER A CA 1
ATOM 1626 C C . SER A 1 213 ? -4.531 11.820 0.719 1.00 82.38 213 SER A C 1
ATOM 1628 O O . SER A 1 213 ? -3.308 11.713 0.751 1.00 82.38 213 SER A O 1
ATOM 1630 N N . ALA A 1 214 ? -5.177 12.084 -0.423 1.00 75.00 214 ALA A N 1
ATOM 1631 C CA . ALA A 1 214 ? -4.515 12.282 -1.716 1.00 75.00 214 ALA A CA 1
ATOM 1632 C C . ALA A 1 214 ? -3.947 13.706 -1.899 1.00 75.00 214 ALA A C 1
ATOM 1634 O O . ALA A 1 214 ? -3.278 14.008 -2.895 1.00 75.00 214 ALA A O 1
ATOM 1635 N N . LEU A 1 215 ? -4.236 14.615 -0.966 1.00 60.22 215 LEU A N 1
ATOM 1636 C CA . LEU A 1 215 ? -4.116 16.055 -1.153 1.00 60.22 215 LEU A CA 1
ATOM 1637 C C . LEU A 1 215 ? -2.673 16.547 -0.942 1.00 60.22 215 LEU A C 1
ATOM 1639 O O . LEU A 1 215 ? -2.262 16.921 0.148 1.00 60.22 215 LEU A O 1
ATOM 1643 N N . SER A 1 216 ? -1.887 16.578 -2.022 1.00 50.94 216 SER A N 1
ATOM 1644 C CA . SER A 1 216 ? -0.577 17.268 -2.055 1.00 50.94 216 SER A CA 1
ATOM 1645 C C . SER A 1 216 ? -0.368 18.140 -3.306 1.00 50.94 216 SER A C 1
ATOM 1647 O O . SER A 1 216 ? 0.530 18.984 -3.368 1.00 50.94 216 SER A O 1
ATOM 1649 N N . ALA A 1 217 ? -1.224 18.008 -4.325 1.00 45.12 217 ALA A N 1
ATOM 1650 C CA . ALA A 1 217 ? -1.084 18.752 -5.572 1.00 45.12 217 ALA A CA 1
ATOM 1651 C C . ALA A 1 217 ? -2.035 19.959 -5.618 1.00 45.12 217 ALA A C 1
ATOM 1653 O O . ALA A 1 217 ? -3.228 19.811 -5.877 1.00 45.12 217 ALA A O 1
ATOM 1654 N N . LYS A 1 218 ? -1.480 21.175 -5.475 1.00 42.38 218 LYS A N 1
ATOM 1655 C CA . LYS A 1 218 ? -2.206 22.465 -5.554 1.00 42.38 218 LYS A CA 1
ATOM 1656 C C . LYS A 1 218 ? -3.139 22.611 -6.773 1.00 42.38 218 LYS A C 1
ATOM 1658 O O . LYS A 1 218 ? -4.078 23.392 -6.741 1.00 42.38 218 LYS A O 1
ATOM 1663 N N . ARG A 1 219 ? -2.890 21.870 -7.858 1.00 47.25 219 ARG A N 1
ATOM 1664 C CA . ARG A 1 219 ? -3.661 21.941 -9.110 1.00 47.25 219 ARG A CA 1
ATOM 1665 C C . ARG A 1 219 ? -5.010 21.206 -9.060 1.00 47.25 219 ARG A C 1
ATOM 1667 O O . ARG A 1 219 ? -5.850 21.476 -9.907 1.00 47.25 219 ARG A O 1
ATOM 1674 N N . PHE A 1 220 ? -5.216 20.319 -8.085 1.00 54.19 220 PHE A N 1
ATOM 1675 C CA . PHE A 1 220 ? -6.441 19.521 -7.922 1.00 54.19 220 PHE A CA 1
ATOM 1676 C C . PHE A 1 220 ? -7.214 19.876 -6.652 1.00 54.19 220 PHE A C 1
ATOM 1678 O O . PHE A 1 220 ? -8.134 19.157 -6.286 1.00 54.19 220 PHE A O 1
ATOM 1685 N N . LEU A 1 221 ? -6.858 20.988 -5.995 1.00 56.75 221 LEU A N 1
ATOM 1686 C CA . LEU A 1 221 ? -7.476 21.411 -4.738 1.00 56.75 221 LEU A CA 1
ATOM 1687 C C . LEU A 1 221 ? -8.999 21.390 -4.841 1.00 56.75 221 LEU A C 1
ATOM 1689 O O . LEU A 1 221 ? -9.616 20.705 -4.050 1.00 56.75 221 LEU A O 1
ATOM 1693 N N . ARG A 1 222 ? -9.596 21.980 -5.881 1.00 60.19 222 ARG A N 1
ATOM 1694 C CA . ARG A 1 222 ? -11.059 22.074 -5.995 1.00 60.19 222 ARG A CA 1
ATOM 1695 C C . ARG A 1 222 ? -11.802 20.729 -5.949 1.00 60.19 222 ARG A C 1
ATOM 1697 O O . ARG A 1 222 ? -12.881 20.669 -5.377 1.00 60.19 222 ARG A O 1
ATOM 1704 N N . ASP A 1 223 ? -11.239 19.671 -6.532 1.00 63.81 223 ASP A N 1
ATOM 1705 C CA . ASP A 1 223 ? -11.906 18.363 -6.628 1.00 63.81 223 ASP A CA 1
ATOM 1706 C C . ASP A 1 223 ? -11.561 17.440 -5.442 1.00 63.81 223 ASP A C 1
ATOM 1708 O O . ASP A 1 223 ? -12.136 16.361 -5.307 1.00 63.81 223 ASP A O 1
ATOM 1712 N N . PHE A 1 224 ? -10.585 17.831 -4.613 1.00 67.94 224 PHE A N 1
ATOM 1713 C CA . PHE A 1 224 ? -10.082 17.060 -3.469 1.00 67.94 224 PHE A CA 1
ATOM 1714 C C . PHE A 1 224 ? -10.306 17.757 -2.126 1.00 67.94 224 PHE A C 1
ATOM 1716 O O . PHE A 1 224 ? -10.219 17.116 -1.084 1.00 67.94 224 PHE A O 1
ATOM 1723 N N . THR A 1 225 ? -10.618 19.050 -2.129 1.00 70.75 225 THR A N 1
ATOM 1724 C CA . THR A 1 225 ? -11.065 19.794 -0.956 1.00 70.75 225 THR A CA 1
ATOM 1725 C C . THR A 1 225 ? -12.576 19.706 -0.821 1.00 70.75 225 THR A C 1
ATOM 1727 O O . THR A 1 225 ? -13.281 19.165 -1.676 1.00 70.75 225 THR A O 1
ATOM 1730 N N . LEU A 1 226 ? -13.081 20.234 0.288 1.00 77.06 226 LEU A N 1
ATOM 1731 C CA . LEU A 1 226 ? -14.503 20.491 0.427 1.00 77.06 226 LEU A CA 1
ATOM 1732 C C . LEU A 1 226 ? -14.961 21.526 -0.620 1.00 77.06 226 LEU A C 1
ATOM 1734 O O . LEU A 1 226 ? -14.162 22.395 -0.998 1.00 77.06 226 LEU A O 1
ATOM 1738 N N . PRO A 1 227 ? -16.221 21.451 -1.087 1.00 76.56 227 PRO A N 1
ATOM 1739 C CA . PRO A 1 227 ? -16.802 22.475 -1.947 1.00 76.56 227 PRO A CA 1
ATOM 1740 C C . PRO A 1 227 ? -16.748 23.856 -1.284 1.00 76.56 227 PRO A C 1
ATOM 1742 O O . PRO A 1 227 ? -16.910 23.970 -0.065 1.00 76.56 227 PRO A O 1
ATOM 1745 N N . GLU A 1 228 ? -16.554 24.906 -2.084 1.00 72.81 228 GLU A N 1
ATOM 1746 C CA . GLU A 1 228 ? -16.513 26.288 -1.591 1.00 72.81 228 GLU A CA 1
ATOM 1747 C C . GLU A 1 228 ? -17.772 26.615 -0.767 1.00 72.81 228 GLU A C 1
ATOM 1749 O O . GLU A 1 228 ? -18.896 26.365 -1.199 1.00 72.81 228 GLU A O 1
ATOM 1754 N N . GLY A 1 229 ? -17.578 27.138 0.449 1.00 70.75 229 GLY A N 1
ATOM 1755 C CA . GLY A 1 229 ? -18.658 27.441 1.397 1.00 70.75 229 GLY A CA 1
ATOM 1756 C C . GLY A 1 229 ? -19.047 26.299 2.346 1.00 70.75 229 GLY A C 1
ATOM 1757 O O . GLY A 1 229 ? -19.818 26.531 3.277 1.00 70.75 229 GLY A O 1
ATOM 1758 N N . THR A 1 230 ? -18.498 25.092 2.179 1.00 78.69 230 THR A N 1
ATOM 1759 C CA . THR A 1 230 ? -18.734 23.978 3.112 1.00 78.69 230 THR A CA 1
ATOM 1760 C C . THR A 1 230 ? -17.810 24.097 4.320 1.00 78.69 230 THR A C 1
ATOM 1762 O O . THR A 1 230 ? -16.587 24.062 4.186 1.00 78.69 230 THR A O 1
ATOM 1765 N N . LEU A 1 231 ? -18.394 24.226 5.511 1.00 76.38 231 LEU A N 1
ATOM 1766 C CA . LEU A 1 231 ? -17.649 24.237 6.768 1.00 76.38 231 LEU A CA 1
ATOM 1767 C C . LEU A 1 231 ? -17.310 22.809 7.194 1.00 76.38 231 LEU A C 1
ATOM 1769 O O . LEU A 1 231 ? -18.201 21.981 7.389 1.00 76.38 231 LEU A O 1
ATOM 1773 N N . ASP A 1 232 ? -16.023 22.549 7.394 1.00 79.88 232 ASP A N 1
ATOM 1774 C CA . ASP A 1 232 ? -15.564 21.331 8.046 1.00 79.88 232 ASP A CA 1
ATOM 1775 C C . ASP A 1 232 ? -15.849 21.420 9.549 1.00 79.88 232 ASP A C 1
ATOM 1777 O O . ASP A 1 232 ? -15.240 22.226 10.255 1.00 79.88 232 ASP A O 1
ATOM 1781 N N . ARG A 1 233 ? -16.792 20.605 10.028 1.00 78.12 233 ARG A N 1
ATOM 1782 C CA . ARG A 1 233 ? -17.168 20.545 11.447 1.00 78.12 233 ARG A CA 1
ATOM 1783 C C . ARG A 1 233 ? -16.080 19.916 12.313 1.00 78.12 233 ARG A C 1
ATOM 1785 O O . ARG A 1 233 ? -16.025 20.226 13.493 1.00 78.12 233 ARG A O 1
ATOM 1792 N N . LEU A 1 234 ? -15.238 19.045 11.753 1.00 79.06 234 LEU A N 1
ATOM 1793 C CA . LEU A 1 234 ? -14.169 18.364 12.487 1.00 79.06 234 LEU A CA 1
ATOM 1794 C C . LEU A 1 234 ? -12.885 19.194 12.552 1.00 79.06 234 LEU A C 1
ATOM 1796 O O . LEU A 1 234 ? -12.111 19.026 13.488 1.00 79.06 234 LEU A O 1
ATOM 1800 N N . ALA A 1 235 ? -12.683 20.128 11.621 1.00 74.69 235 ALA A N 1
ATOM 1801 C CA . ALA A 1 235 ? -11.581 21.091 11.689 1.00 74.69 235 ALA A CA 1
ATOM 1802 C C . ALA A 1 235 ? -11.843 22.268 12.650 1.00 74.69 235 ALA A C 1
ATOM 1804 O O . ALA A 1 235 ? -10.969 23.116 12.838 1.00 74.69 235 ALA A O 1
ATOM 1805 N N . GLN A 1 236 ? -13.039 22.357 13.242 1.00 79.69 236 GLN A N 1
ATOM 1806 C CA . GLN A 1 236 ? -13.348 23.386 14.229 1.00 79.69 236 GLN A CA 1
ATOM 1807 C C . GLN A 1 236 ? -12.675 23.077 15.582 1.00 79.69 236 GLN A C 1
ATOM 1809 O O . GLN A 1 236 ? -12.526 21.911 15.959 1.00 79.69 236 GLN A O 1
ATOM 1814 N N . PRO A 1 237 ? -12.272 24.104 16.354 1.00 75.19 237 PRO A N 1
ATOM 1815 C CA . PRO A 1 237 ? -11.578 23.903 17.626 1.00 75.19 237 PRO A CA 1
ATOM 1816 C C . PRO A 1 237 ? -12.419 23.156 18.675 1.00 75.19 237 PRO A C 1
ATOM 1818 O O . PRO A 1 237 ? -11.851 22.463 19.516 1.00 75.19 237 PRO A O 1
ATOM 1821 N N . ASP A 1 238 ? -13.750 23.223 18.618 1.00 75.69 238 ASP A N 1
ATOM 1822 C CA . ASP A 1 238 ? -14.658 22.474 19.499 1.00 75.69 238 ASP A CA 1
ATOM 1823 C C . ASP A 1 238 ? -14.644 20.957 19.234 1.00 75.69 238 ASP A C 1
ATOM 1825 O O . ASP A 1 238 ? -14.808 20.165 20.165 1.00 75.69 238 ASP A O 1
ATOM 1829 N N . ALA A 1 239 ? -14.384 20.528 17.996 1.00 69.06 239 ALA A N 1
ATOM 1830 C CA . ALA A 1 239 ? -14.273 19.113 17.653 1.00 69.06 239 ALA A CA 1
ATOM 1831 C C . ALA A 1 239 ? -13.066 18.443 18.323 1.00 69.06 239 ALA A C 1
ATOM 1833 O O . ALA A 1 239 ? -13.173 17.291 18.746 1.00 69.06 239 ALA A O 1
ATOM 1834 N N . SER A 1 240 ? -11.961 19.176 18.509 1.00 65.31 240 SER A N 1
ATOM 1835 C CA . SER A 1 240 ? -10.757 18.674 19.192 1.00 65.31 240 SER A CA 1
ATOM 1836 C C . SER A 1 240 ? -10.989 18.306 20.666 1.00 65.31 240 SER A C 1
ATOM 1838 O O . SER A 1 240 ? -10.250 17.499 21.223 1.00 65.31 240 SER A O 1
ATOM 1840 N N . ALA A 1 241 ? -12.038 18.855 21.291 1.00 74.50 241 ALA A N 1
ATOM 1841 C CA . ALA A 1 241 ? -12.434 18.525 22.659 1.00 74.50 241 ALA A CA 1
ATOM 1842 C C . ALA A 1 241 ? -13.382 17.314 22.738 1.00 74.50 241 ALA A C 1
ATOM 1844 O O . ALA A 1 241 ? -13.519 16.707 23.799 1.00 74.50 241 ALA A O 1
ATOM 1845 N N . ARG A 1 242 ? -14.061 16.973 21.635 1.00 77.88 242 ARG A N 1
ATOM 1846 C CA . ARG A 1 242 ? -15.077 15.907 21.584 1.00 77.88 242 ARG A CA 1
ATOM 1847 C C . ARG A 1 242 ? -14.557 14.610 20.984 1.00 77.88 242 ARG A C 1
ATOM 1849 O O . ARG A 1 242 ? -15.042 13.545 21.356 1.00 77.88 242 ARG A O 1
ATOM 1856 N N . PHE A 1 243 ? -13.612 14.700 20.056 1.00 77.06 243 PHE A N 1
ATOM 1857 C CA . PHE A 1 243 ? -13.113 13.560 19.301 1.00 77.06 243 PHE A CA 1
ATOM 1858 C C . PHE A 1 243 ? -11.617 13.341 19.542 1.00 77.06 243 PHE A C 1
ATOM 1860 O O . PHE A 1 243 ? -10.866 14.310 19.666 1.00 77.06 243 PHE A O 1
ATOM 1867 N N . PRO A 1 244 ? -11.163 12.077 19.558 1.00 80.56 244 PRO A N 1
ATOM 1868 C CA . PRO A 1 244 ? -9.744 11.747 19.534 1.00 80.56 244 PRO A CA 1
ATOM 1869 C C . PRO A 1 244 ? -8.995 12.399 18.358 1.00 80.56 244 PRO A C 1
ATOM 1871 O O . PRO A 1 244 ? -9.554 12.628 17.282 1.00 80.56 244 PRO A O 1
ATOM 1874 N N . ALA A 1 245 ? -7.706 12.690 18.554 1.00 79.88 245 ALA A N 1
ATOM 1875 C CA . ALA A 1 245 ? -6.891 13.411 17.571 1.00 79.88 245 ALA A CA 1
ATOM 1876 C C . ALA A 1 245 ? -6.730 12.657 16.237 1.00 79.88 245 ALA A C 1
ATOM 1878 O O . ALA A 1 245 ? -6.678 13.273 15.175 1.00 79.88 245 ALA A O 1
ATOM 1879 N N . ASP A 1 246 ? -6.673 11.329 16.280 1.00 79.94 246 ASP A N 1
ATOM 1880 C CA . ASP A 1 246 ? -6.634 10.441 15.118 1.00 79.94 246 ASP A CA 1
ATOM 1881 C C . ASP A 1 246 ? -7.950 10.436 14.337 1.00 79.94 246 ASP A C 1
ATOM 1883 O O . ASP A 1 246 ? -7.918 10.483 13.106 1.00 79.94 246 ASP A O 1
ATOM 1887 N N . HIS A 1 247 ? -9.092 10.464 15.029 1.00 83.56 247 HIS A N 1
ATOM 1888 C CA . HIS A 1 247 ? -10.401 10.624 14.399 1.00 83.56 247 HIS A CA 1
ATOM 1889 C C . HIS A 1 247 ? -10.475 11.953 13.636 1.00 83.56 247 HIS A C 1
ATOM 1891 O O . HIS A 1 247 ? -10.783 11.971 12.445 1.00 83.56 247 HIS A O 1
ATOM 1897 N N . VAL A 1 248 ? -10.126 13.064 14.293 1.00 85.06 248 VAL A N 1
ATOM 1898 C CA . VAL A 1 248 ? -10.113 14.388 13.650 1.00 85.06 248 VAL A CA 1
ATOM 1899 C C . VAL A 1 248 ? -9.168 14.400 12.447 1.00 85.06 248 VAL A C 1
ATOM 1901 O O . VAL A 1 248 ? -9.572 14.781 11.353 1.00 85.06 248 VAL A O 1
ATOM 1904 N N . ALA A 1 249 ? -7.935 13.918 12.607 1.00 82.94 249 ALA A N 1
ATOM 1905 C CA . ALA A 1 249 ? -6.945 13.927 11.533 1.00 82.94 249 ALA A CA 1
ATOM 1906 C C . ALA A 1 249 ? -7.336 13.056 10.326 1.00 82.94 249 ALA A C 1
ATOM 1908 O O . ALA A 1 249 ? -6.979 13.389 9.195 1.00 82.94 249 ALA A O 1
ATOM 1909 N N . THR A 1 250 ? -8.051 11.952 10.555 1.00 85.56 250 THR A N 1
ATOM 1910 C CA . THR A 1 250 ? -8.475 11.018 9.501 1.00 85.56 250 THR A CA 1
ATOM 1911 C C . THR A 1 250 ? -9.697 11.533 8.743 1.00 85.56 250 THR A C 1
ATOM 1913 O O . THR A 1 250 ? -9.737 11.427 7.518 1.00 85.56 250 THR A O 1
ATOM 1916 N N . PHE A 1 251 ? -10.673 12.115 9.448 1.00 85.81 251 PHE A N 1
ATOM 1917 C CA . PHE A 1 251 ? -11.979 12.476 8.884 1.00 85.81 251 PHE A CA 1
ATOM 1918 C C . PHE A 1 251 ? -12.173 13.975 8.609 1.00 85.81 251 PHE A C 1
ATOM 1920 O O . PHE A 1 251 ? -13.233 14.375 8.137 1.00 85.81 251 PHE A O 1
ATOM 1927 N N . GLN A 1 252 ? -11.168 14.816 8.859 1.00 85.12 252 GLN A N 1
ATOM 1928 C CA . GLN A 1 252 ? -11.196 16.215 8.422 1.00 85.12 252 GLN A CA 1
ATOM 1929 C C . GLN A 1 252 ? -11.145 16.335 6.887 1.00 85.12 252 GLN A C 1
ATOM 1931 O O . GLN A 1 252 ? -10.458 15.581 6.196 1.00 85.12 252 GLN A O 1
ATOM 1936 N N . GLY A 1 253 ? -11.811 17.337 6.333 1.00 84.38 253 GLY A N 1
ATOM 1937 C CA . GLY A 1 253 ? -11.823 17.642 4.909 1.00 84.38 253 GLY A CA 1
ATOM 1938 C C . GLY A 1 253 ? -12.741 16.730 4.094 1.00 84.38 253 GLY A C 1
ATOM 1939 O O . GLY A 1 253 ? -13.815 16.329 4.532 1.00 84.38 253 GLY A O 1
ATOM 1940 N N . ASN A 1 254 ? -12.347 16.455 2.850 1.00 84.56 254 ASN A N 1
ATOM 1941 C CA . ASN A 1 254 ? -13.164 15.669 1.930 1.00 84.56 254 ASN A CA 1
ATOM 1942 C C . ASN A 1 254 ? -12.937 14.162 2.136 1.00 84.56 254 ASN A C 1
ATOM 1944 O O . ASN A 1 254 ? -11.918 13.616 1.711 1.00 84.56 254 ASN A O 1
ATOM 1948 N N . ILE A 1 255 ? -13.897 13.506 2.781 1.00 85.62 255 ILE A N 1
ATOM 1949 C CA . ILE A 1 255 ? -13.855 12.078 3.128 1.00 85.62 255 ILE A CA 1
ATOM 1950 C C . ILE A 1 255 ? -14.499 11.166 2.076 1.00 85.62 255 ILE A C 1
ATOM 1952 O O . ILE A 1 255 ? -14.781 10.010 2.363 1.00 85.62 255 ILE A O 1
ATOM 1956 N N . ASP A 1 256 ? -14.762 11.666 0.870 1.00 83.31 256 ASP A N 1
ATOM 1957 C CA . ASP A 1 256 ? -15.254 10.817 -0.214 1.00 83.31 256 ASP A CA 1
ATOM 1958 C C . ASP A 1 256 ? -14.242 9.695 -0.512 1.00 83.31 256 ASP A C 1
ATOM 1960 O O . ASP A 1 256 ? -13.048 9.946 -0.706 1.00 83.31 256 ASP A O 1
ATOM 1964 N N . ASP A 1 257 ? -14.711 8.453 -0.514 1.00 82.25 257 ASP A N 1
ATOM 1965 C CA . ASP A 1 257 ? -13.925 7.243 -0.758 1.00 82.25 257 ASP A CA 1
ATOM 1966 C C . ASP A 1 257 ? -14.072 6.735 -2.204 1.00 82.25 257 ASP A C 1
ATOM 1968 O O . ASP A 1 257 ? -13.289 5.902 -2.665 1.00 82.25 257 ASP A O 1
ATOM 1972 N N . SER A 1 258 ? -14.998 7.308 -2.978 1.00 82.69 258 SER A N 1
ATOM 1973 C CA . SER A 1 258 ? -15.229 6.964 -4.376 1.00 82.69 258 SER A CA 1
ATOM 1974 C C . SER A 1 258 ? -14.425 7.869 -5.312 1.00 82.69 258 SER A C 1
ATOM 1976 O O . SER A 1 258 ? -14.949 8.780 -5.966 1.00 82.69 258 SER A O 1
ATOM 1978 N N . PHE A 1 259 ? -13.123 7.599 -5.437 1.00 77.69 259 PHE A N 1
ATOM 1979 C CA . PHE A 1 259 ? -12.264 8.348 -6.353 1.00 77.69 259 PHE A CA 1
ATOM 1980 C C . PHE A 1 259 ? -11.179 7.504 -7.021 1.00 77.69 259 PHE A C 1
ATOM 1982 O O . PHE A 1 259 ? -10.606 6.585 -6.445 1.00 77.69 259 PHE A O 1
ATOM 1989 N N . VAL A 1 260 ? -10.853 7.867 -8.262 1.00 76.94 260 VAL A N 1
ATOM 1990 C CA . VAL A 1 260 ? -9.719 7.314 -9.008 1.00 76.94 260 VAL A CA 1
ATOM 1991 C C . VAL A 1 260 ? -9.033 8.456 -9.74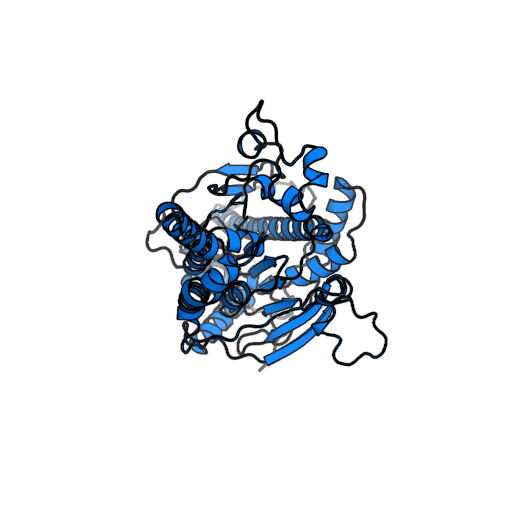1 1.00 76.94 260 VAL A C 1
ATOM 1993 O O . VAL A 1 260 ? -9.673 9.204 -10.481 1.00 76.94 260 VAL A O 1
ATOM 1996 N N . LEU A 1 261 ? -7.717 8.583 -9.564 1.00 75.44 261 LEU A N 1
ATOM 1997 C CA . LEU A 1 261 ? -6.920 9.613 -10.222 1.00 75.44 261 LEU A CA 1
ATOM 1998 C C . LEU A 1 261 ? -5.666 9.006 -10.850 1.00 75.44 261 LEU A C 1
ATOM 2000 O O . LEU A 1 261 ? -4.775 8.519 -10.158 1.00 75.44 261 LEU A O 1
ATOM 2004 N N . GLY A 1 262 ? -5.572 9.050 -12.177 1.00 75.88 262 GLY A N 1
ATOM 2005 C CA . GLY A 1 262 ? -4.359 8.677 -12.894 1.00 75.88 262 GLY A CA 1
ATOM 2006 C C . GLY A 1 262 ? -3.420 9.868 -13.021 1.00 75.88 262 GLY A C 1
ATOM 2007 O O . GLY A 1 262 ? -3.855 10.940 -13.424 1.00 75.88 262 GLY A O 1
ATOM 2008 N N . PHE A 1 263 ? -2.123 9.685 -12.763 1.00 78.12 263 PHE A N 1
ATOM 2009 C CA . PHE A 1 263 ? -1.098 10.704 -13.008 1.00 78.12 263 PHE A CA 1
ATOM 2010 C C . PHE A 1 263 ? -0.128 10.274 -14.107 1.00 78.12 263 PHE A C 1
ATOM 2012 O O . PHE A 1 263 ? 0.345 9.140 -14.152 1.00 78.12 263 PHE A O 1
ATOM 2019 N N . LYS A 1 264 ? 0.198 11.208 -14.999 1.00 79.31 264 LYS A N 1
ATOM 2020 C CA . LYS A 1 264 ? 1.243 11.072 -16.012 1.00 79.31 264 LYS A CA 1
ATOM 2021 C C . LYS A 1 264 ? 2.320 12.119 -15.762 1.00 79.31 264 LYS A C 1
ATOM 2023 O O . LYS A 1 264 ? 2.056 13.316 -15.870 1.00 79.31 264 LYS A O 1
ATOM 2028 N N . VAL A 1 265 ? 3.540 11.662 -15.492 1.00 75.00 265 VAL A N 1
ATOM 2029 C CA . VAL A 1 265 ? 4.712 12.523 -15.285 1.00 75.00 265 VAL A CA 1
ATOM 2030 C C . VAL A 1 265 ? 5.463 12.707 -16.604 1.00 75.00 265 VAL A C 1
ATOM 2032 O O . VAL A 1 265 ? 5.839 11.739 -17.265 1.00 75.00 265 VAL A O 1
ATOM 2035 N N . THR A 1 266 ? 5.694 13.956 -17.002 1.00 69.69 266 THR A N 1
ATOM 2036 C CA . THR A 1 266 ? 6.550 14.329 -18.142 1.00 69.69 266 THR A CA 1
ATOM 2037 C C . THR A 1 266 ? 7.709 15.214 -17.664 1.00 69.69 266 THR A C 1
ATOM 2039 O O . THR A 1 266 ? 7.840 15.477 -16.477 1.00 69.69 266 THR A O 1
ATOM 2042 N N . ARG A 1 267 ? 8.618 15.649 -18.560 1.00 65.44 267 ARG A N 1
ATOM 2043 C CA . ARG A 1 267 ? 9.827 16.410 -18.147 1.00 65.44 267 ARG A CA 1
ATOM 2044 C C . ARG A 1 267 ? 9.468 17.798 -17.611 1.00 65.44 267 ARG A C 1
ATOM 2046 O O . ARG A 1 267 ? 10.213 18.334 -16.807 1.00 65.44 267 ARG A O 1
ATOM 2053 N N . LYS A 1 268 ? 8.359 18.369 -18.084 1.00 64.75 268 LYS A N 1
ATOM 2054 C CA . LYS A 1 268 ? 7.953 19.747 -17.783 1.00 64.75 268 LYS A CA 1
ATOM 2055 C C . LYS A 1 268 ? 6.660 19.832 -16.972 1.00 64.75 268 LYS A C 1
ATOM 2057 O O . LYS A 1 268 ? 6.405 20.856 -16.357 1.00 64.75 268 LYS A O 1
ATOM 2062 N N . GLU A 1 269 ? 5.840 18.782 -16.968 1.00 66.94 269 GLU A N 1
ATOM 2063 C CA . GLU A 1 269 ? 4.501 18.837 -16.378 1.00 66.94 269 GLU A CA 1
ATOM 2064 C C . GLU A 1 269 ? 3.994 17.477 -15.889 1.00 66.94 269 GLU A C 1
ATOM 2066 O O . GLU A 1 269 ? 4.424 16.415 -16.352 1.00 66.94 269 GLU A O 1
ATOM 2071 N N . TRP A 1 270 ? 3.014 17.540 -14.993 1.00 66.69 270 TRP A N 1
ATOM 2072 C CA . TRP A 1 270 ? 2.227 16.413 -14.513 1.00 66.69 270 TRP A CA 1
ATOM 2073 C C . TRP A 1 270 ? 0.800 16.589 -15.031 1.00 66.69 270 TRP A C 1
ATOM 2075 O O . TRP A 1 270 ? 0.227 17.676 -14.909 1.00 66.69 270 TRP A O 1
ATOM 2085 N N . ARG A 1 271 ? 0.232 15.539 -15.627 1.00 60.91 271 ARG A N 1
ATOM 2086 C CA . ARG A 1 271 ? -1.146 15.539 -16.137 1.00 60.91 271 ARG A CA 1
ATOM 2087 C C . ARG A 1 271 ? -1.963 14.483 -15.412 1.00 60.91 271 ARG A C 1
ATOM 2089 O O . ARG A 1 271 ? -1.545 13.328 -15.384 1.00 60.91 271 ARG A O 1
ATOM 2096 N N . ALA A 1 272 ? -3.110 14.869 -14.864 1.00 63.00 272 ALA A N 1
ATOM 2097 C CA . ALA A 1 272 ? -4.076 13.894 -14.383 1.00 63.00 272 ALA A CA 1
ATOM 2098 C C . ALA A 1 272 ? -4.955 13.375 -15.524 1.00 63.00 272 ALA A C 1
ATOM 2100 O O . ALA A 1 272 ? -5.143 14.066 -16.527 1.00 63.00 272 ALA A O 1
ATOM 2101 N N . TYR A 1 273 ? -5.479 12.165 -15.374 1.00 60.78 273 TYR A N 1
ATOM 2102 C CA . TYR A 1 273 ? -6.434 11.564 -16.295 1.00 60.78 273 TYR A CA 1
ATOM 2103 C C . TYR A 1 273 ? -7.298 10.524 -15.572 1.00 60.78 273 TYR A C 1
ATOM 2105 O O . TYR A 1 273 ? -6.841 9.878 -14.630 1.00 60.78 273 TYR A O 1
ATOM 2113 N N . ALA A 1 274 ? -8.541 10.355 -16.019 1.00 56.28 274 ALA A N 1
ATOM 2114 C CA . ALA A 1 274 ? -9.436 9.310 -15.531 1.00 56.28 274 ALA A CA 1
ATOM 2115 C C . ALA A 1 274 ?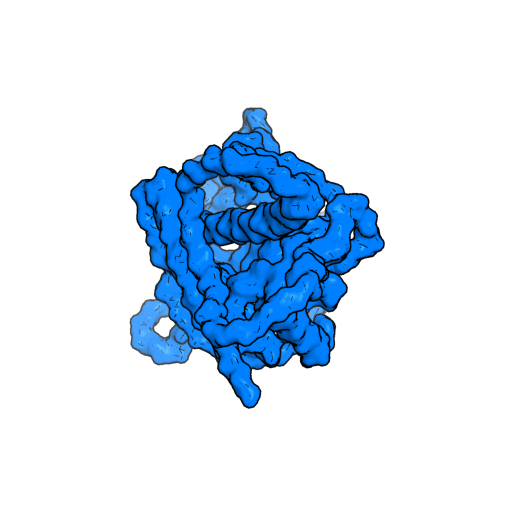 -9.263 8.028 -16.363 1.00 56.28 274 ALA A C 1
ATOM 2117 O O . ALA A 1 274 ? -8.971 8.093 -17.561 1.00 56.28 274 ALA A O 1
ATOM 2118 N N . ARG A 1 275 ? -9.433 6.859 -15.738 1.00 62.28 275 ARG A N 1
ATOM 2119 C CA . ARG A 1 275 ? -9.471 5.556 -16.422 1.00 62.28 275 ARG A CA 1
ATOM 2120 C C . ARG A 1 275 ? -10.692 4.770 -15.958 1.00 62.28 275 ARG A C 1
ATOM 2122 O O . ARG A 1 275 ? -10.982 4.780 -14.769 1.00 62.28 275 ARG A O 1
ATOM 2129 N N . SER A 1 276 ? -11.343 4.070 -16.883 1.00 55.03 276 SER A N 1
ATOM 2130 C CA . SER A 1 276 ? -12.517 3.225 -16.621 1.00 55.03 276 SER A CA 1
ATOM 2131 C C . SER A 1 276 ? -12.205 1.726 -16.524 1.00 55.03 276 SER A C 1
ATOM 2133 O O . SER A 1 276 ? -12.955 0.995 -15.890 1.00 55.03 276 SER A O 1
ATOM 2135 N N . ASP A 1 277 ? -11.109 1.256 -17.129 1.00 67.75 277 ASP A N 1
ATOM 2136 C CA . ASP A 1 277 ? -10.894 -0.182 -17.368 1.00 67.75 277 ASP A CA 1
ATOM 2137 C C . ASP A 1 277 ? -9.822 -0.758 -16.438 1.00 67.75 277 ASP A C 1
ATOM 2139 O O . ASP A 1 277 ? -8.761 -0.156 -16.312 1.00 67.75 277 ASP A O 1
ATOM 2143 N N . SER A 1 278 ? -10.024 -1.948 -15.864 1.00 71.88 278 SER A N 1
ATOM 2144 C CA . SER A 1 278 ? -9.094 -2.584 -14.905 1.00 71.88 278 SER A CA 1
ATOM 2145 C C . SER A 1 278 ? -7.745 -3.028 -15.492 1.00 71.88 278 SER A C 1
ATOM 2147 O O . SER A 1 278 ? -6.810 -3.301 -14.740 1.00 71.88 278 SER A O 1
ATOM 2149 N N . ASP A 1 279 ? -7.584 -3.034 -16.820 1.00 78.56 279 ASP A N 1
ATOM 2150 C CA . ASP A 1 279 ? -6.360 -3.480 -17.506 1.00 78.56 279 ASP A CA 1
ATOM 2151 C C . ASP A 1 279 ? -5.093 -2.717 -17.075 1.00 78.56 279 ASP A C 1
ATOM 2153 O O . ASP A 1 279 ? -3.977 -3.214 -17.251 1.00 78.56 279 ASP A O 1
ATOM 2157 N N . PHE A 1 280 ? -5.229 -1.524 -16.480 1.00 82.94 280 PHE A N 1
ATOM 2158 C CA . PHE A 1 280 ? -4.088 -0.782 -15.930 1.00 82.94 280 PHE A CA 1
ATOM 2159 C C . PHE A 1 280 ? -3.379 -1.491 -14.773 1.00 82.94 280 PHE A C 1
ATOM 2161 O O . PHE A 1 280 ? -2.233 -1.156 -14.483 1.00 82.94 280 PHE A O 1
ATOM 2168 N N . LEU A 1 281 ? -4.030 -2.459 -14.126 1.00 88.81 281 LEU A N 1
ATOM 2169 C CA . LEU A 1 281 ? -3.454 -3.229 -13.024 1.00 88.81 281 LEU A CA 1
ATOM 2170 C C . LEU A 1 281 ? -2.423 -4.268 -13.500 1.00 88.81 281 LEU A C 1
ATOM 2172 O O . LEU A 1 281 ? -1.646 -4.782 -12.697 1.00 88.81 281 LEU A O 1
ATOM 2176 N N . SER A 1 282 ? -2.368 -4.551 -14.804 1.00 88.94 282 SER A N 1
ATOM 2177 C CA . SER A 1 282 ? -1.489 -5.573 -15.390 1.00 88.94 282 SER A CA 1
ATOM 2178 C C . SER A 1 282 ? 0.009 -5.296 -15.242 1.00 88.94 282 SER A C 1
ATOM 2180 O O . SER A 1 282 ? 0.811 -6.222 -15.178 1.00 88.94 282 SER A O 1
ATOM 2182 N N . SER A 1 283 ? 0.413 -4.023 -15.228 1.00 90.69 283 SER A N 1
ATOM 2183 C CA . SER A 1 283 ? 1.823 -3.607 -15.335 1.00 90.69 283 SER A CA 1
ATOM 2184 C C . SER A 1 283 ? 2.329 -2.851 -14.115 1.00 90.69 283 SER A C 1
ATOM 2186 O O . SER A 1 283 ? 3.303 -2.105 -14.218 1.00 90.69 283 SER A O 1
ATOM 2188 N N . ILE A 1 284 ? 1.654 -3.033 -12.980 1.00 92.94 284 ILE A N 1
ATOM 2189 C CA . ILE A 1 284 ? 2.023 -2.404 -11.718 1.00 92.94 284 ILE A CA 1
ATOM 2190 C C . ILE A 1 284 ? 3.303 -3.051 -11.177 1.00 92.94 284 ILE A C 1
ATOM 2192 O O . ILE A 1 284 ? 3.366 -4.263 -10.983 1.00 92.94 284 ILE A O 1
ATOM 2196 N N . GLU A 1 285 ? 4.306 -2.212 -10.946 1.00 93.12 285 GLU A N 1
ATOM 2197 C CA . GLU A 1 285 ? 5.640 -2.525 -10.429 1.00 93.12 285 GLU A CA 1
ATOM 2198 C C . GLU A 1 285 ? 5.748 -2.163 -8.934 1.00 93.12 285 GLU A C 1
ATOM 2200 O O . GLU A 1 285 ? 6.425 -2.866 -8.188 1.00 93.12 285 GLU A O 1
ATOM 2205 N N . ILE A 1 286 ? 5.018 -1.136 -8.468 1.00 95.44 286 ILE A N 1
ATOM 2206 C CA . ILE A 1 286 ? 4.899 -0.789 -7.040 1.00 95.44 286 ILE A CA 1
ATOM 2207 C C . ILE A 1 286 ? 3.431 -0.590 -6.648 1.00 95.44 286 ILE A C 1
ATOM 2209 O O . ILE A 1 286 ? 2.703 0.170 -7.290 1.00 95.44 286 ILE A O 1
ATOM 2213 N N . VAL A 1 287 ? 3.007 -1.226 -5.558 1.00 96.75 287 VAL A N 1
ATOM 2214 C CA . VAL A 1 287 ? 1.721 -0.983 -4.889 1.00 96.75 287 VAL A CA 1
ATOM 2215 C C . VAL A 1 287 ? 1.988 -0.383 -3.519 1.00 96.75 287 VAL A C 1
ATOM 2217 O O . VAL A 1 287 ? 2.769 -0.931 -2.747 1.00 96.75 287 VAL A O 1
ATOM 2220 N N . VAL A 1 288 ? 1.309 0.712 -3.201 1.00 97.06 288 VAL A N 1
ATOM 2221 C CA . VAL A 1 288 ? 1.254 1.278 -1.852 1.00 97.06 288 VAL A CA 1
ATOM 2222 C C . VAL A 1 288 ? -0.190 1.241 -1.390 1.00 97.06 288 VAL A C 1
ATOM 2224 O O . VAL A 1 288 ? -1.064 1.691 -2.123 1.00 97.06 288 VAL A O 1
ATOM 2227 N N . ALA A 1 289 ? -0.449 0.730 -0.194 1.00 96.12 289 ALA A N 1
ATOM 2228 C CA . ALA A 1 289 ? -1.744 0.847 0.455 1.00 96.12 289 ALA A CA 1
ATOM 2229 C C . ALA A 1 289 ? -1.548 1.512 1.816 1.00 96.12 289 ALA A C 1
ATOM 2231 O O . ALA A 1 289 ? -0.869 0.963 2.685 1.00 96.12 289 ALA A O 1
ATOM 2232 N N . ASP A 1 290 ? -2.079 2.724 1.957 1.00 94.38 290 ASP A N 1
ATOM 2233 C CA . ASP A 1 290 ? -1.907 3.552 3.147 1.00 94.38 290 ASP A CA 1
ATOM 2234 C C . ASP A 1 290 ? -3.191 3.612 3.978 1.00 94.38 290 ASP A C 1
ATOM 2236 O O . ASP A 1 290 ? -4.286 3.707 3.425 1.00 94.38 290 ASP A O 1
ATOM 2240 N N . GLN A 1 291 ? -3.038 3.597 5.305 1.00 92.75 291 GLN A N 1
ATOM 2241 C CA . GLN A 1 291 ? -4.129 3.537 6.283 1.00 92.75 291 GLN A CA 1
ATOM 2242 C C . GLN A 1 291 ? -5.063 2.330 6.079 1.00 92.75 291 GLN A C 1
ATOM 2244 O O . GLN A 1 291 ? -6.283 2.480 5.980 1.00 92.75 291 GLN A O 1
ATOM 2249 N N . LEU A 1 292 ? -4.503 1.115 6.026 1.00 93.50 292 LEU A N 1
ATOM 2250 C CA . LEU A 1 292 ? -5.298 -0.117 5.879 1.00 93.50 292 LEU A CA 1
ATOM 2251 C C . LEU A 1 292 ? -6.310 -0.335 7.012 1.00 93.50 292 LEU A C 1
ATOM 2253 O O . LEU A 1 292 ? -7.362 -0.919 6.783 1.00 93.50 292 LEU A O 1
ATOM 2257 N N . ASP A 1 293 ? -6.017 0.188 8.199 1.00 90.44 293 ASP A N 1
ATOM 2258 C CA . ASP A 1 293 ? -6.915 0.264 9.355 1.00 90.44 293 ASP A CA 1
ATOM 2259 C C . ASP A 1 293 ? -8.194 1.038 9.020 1.00 90.44 293 ASP A C 1
ATOM 2261 O O . ASP A 1 293 ? -9.291 0.612 9.370 1.00 90.44 293 ASP A O 1
ATOM 2265 N N . VAL A 1 294 ? -8.076 2.136 8.269 1.00 89.81 294 VAL A N 1
ATOM 2266 C CA . VAL A 1 294 ? -9.232 2.930 7.834 1.00 89.81 294 VAL A CA 1
ATOM 2267 C C . VAL A 1 294 ? -9.986 2.231 6.706 1.00 89.81 294 VAL A C 1
ATOM 2269 O O . VAL A 1 294 ? -11.212 2.171 6.737 1.00 89.81 294 VAL A O 1
ATOM 2272 N N . MET A 1 295 ? -9.277 1.625 5.748 1.00 90.25 295 MET A N 1
ATOM 2273 C CA . MET A 1 295 ? -9.915 0.836 4.681 1.00 90.25 295 MET A CA 1
ATOM 2274 C C . MET A 1 295 ? -10.691 -0.369 5.226 1.00 90.25 295 MET A C 1
ATOM 2276 O O . MET A 1 295 ? -11.723 -0.749 4.673 1.00 90.25 295 MET A O 1
ATOM 2280 N N . GLN A 1 296 ? -10.211 -0.969 6.318 1.00 86.31 296 GLN A N 1
ATOM 2281 C CA . GLN A 1 296 ? -10.888 -2.069 6.996 1.00 86.31 296 GLN A CA 1
ATOM 2282 C C . GLN A 1 296 ? -12.228 -1.637 7.607 1.00 86.31 296 GLN A C 1
ATOM 2284 O O . GLN A 1 296 ? -13.165 -2.434 7.628 1.00 86.31 296 GLN A O 1
ATOM 2289 N N . MET A 1 297 ? -12.341 -0.382 8.058 1.00 83.44 297 MET A N 1
ATOM 2290 C CA . MET A 1 297 ? -13.598 0.181 8.563 1.00 83.44 297 MET A CA 1
ATOM 2291 C C . MET A 1 297 ? -14.626 0.448 7.453 1.00 83.44 297 MET A C 1
ATOM 2293 O O . MET A 1 297 ? -15.813 0.524 7.748 1.00 83.44 297 MET A O 1
ATOM 2297 N N . GLN A 1 298 ? -14.186 0.566 6.197 1.00 84.00 298 GLN A N 1
ATOM 2298 C CA . GLN A 1 298 ? -15.047 0.787 5.033 1.00 84.00 298 GLN A CA 1
ATOM 2299 C C . GLN A 1 298 ? -15.519 -0.549 4.437 1.00 84.00 298 GLN A C 1
ATOM 2301 O O . GLN A 1 298 ? -16.532 -1.115 4.843 1.00 84.00 298 GLN A O 1
ATOM 2306 N N . ASN A 1 299 ? -14.772 -1.078 3.464 1.00 83.62 299 ASN A N 1
ATOM 2307 C CA . ASN A 1 299 ? -15.072 -2.332 2.789 1.00 83.62 299 ASN A CA 1
ATOM 2308 C C . ASN A 1 299 ? -13.775 -3.074 2.450 1.00 83.62 299 ASN A C 1
ATOM 2310 O O . ASN A 1 299 ? -13.133 -2.837 1.422 1.00 83.62 299 ASN A O 1
ATOM 2314 N N . TRP A 1 300 ? -13.415 -4.028 3.307 1.00 87.31 300 TRP A N 1
ATOM 2315 C CA . TRP A 1 300 ? -12.207 -4.827 3.129 1.00 87.31 300 TRP A CA 1
ATOM 2316 C C . TRP A 1 300 ? -12.252 -5.749 1.896 1.00 87.31 300 TRP A C 1
ATOM 2318 O O . TRP A 1 300 ? -11.204 -6.080 1.333 1.00 87.31 300 TRP A O 1
ATOM 2328 N N . GLU A 1 301 ? -13.441 -6.136 1.416 1.00 85.81 301 GLU A N 1
ATOM 2329 C CA . GLU A 1 301 ? -13.562 -6.947 0.195 1.00 85.81 301 GLU A CA 1
ATOM 2330 C C . GLU A 1 301 ? -13.075 -6.194 -1.041 1.00 85.81 301 GLU A C 1
ATOM 2332 O O . GLU A 1 301 ? -12.490 -6.805 -1.933 1.00 85.81 301 GLU A O 1
ATOM 2337 N N . HIS A 1 302 ? -13.231 -4.868 -1.091 1.00 86.44 302 HIS A N 1
ATOM 2338 C CA . HIS A 1 302 ? -12.701 -4.072 -2.198 1.00 86.44 302 HIS A CA 1
ATOM 2339 C C . HIS A 1 302 ? -11.172 -4.115 -2.247 1.00 86.44 302 HIS A C 1
ATOM 2341 O O . HIS A 1 302 ? -10.600 -4.275 -3.325 1.00 86.44 302 HIS A O 1
ATOM 2347 N N . VAL A 1 303 ? -10.501 -4.047 -1.092 1.00 90.75 303 VAL A N 1
ATOM 2348 C CA . VAL A 1 303 ? -9.037 -4.175 -1.021 1.00 90.75 303 VAL A CA 1
ATOM 2349 C C . VAL A 1 303 ? -8.611 -5.549 -1.535 1.00 90.75 303 VAL A C 1
ATOM 2351 O O . VAL A 1 303 ? -7.768 -5.641 -2.429 1.00 90.75 303 VAL A O 1
ATOM 2354 N N . LYS A 1 304 ? -9.247 -6.623 -1.048 1.00 91.06 304 LYS A N 1
ATOM 2355 C CA . LYS A 1 304 ? -8.982 -7.986 -1.535 1.00 91.06 304 LYS A CA 1
ATOM 2356 C C . LYS A 1 304 ? -9.229 -8.118 -3.035 1.00 91.06 304 LYS A C 1
ATOM 2358 O O . LYS A 1 304 ? -8.407 -8.704 -3.738 1.00 91.06 304 LYS A O 1
ATOM 2363 N N . PHE A 1 305 ? -10.324 -7.550 -3.536 1.00 89.62 305 PHE A N 1
ATOM 2364 C CA . PHE A 1 305 ? -10.664 -7.568 -4.951 1.00 89.62 305 PHE A CA 1
ATOM 2365 C C . PHE A 1 305 ? -9.585 -6.879 -5.788 1.00 89.62 305 PHE A C 1
ATOM 2367 O O . PHE A 1 305 ? -9.079 -7.490 -6.727 1.00 89.62 305 PHE A O 1
ATOM 2374 N N . VAL A 1 306 ? -9.155 -5.668 -5.422 1.00 90.81 306 VAL A N 1
ATOM 2375 C CA . VAL A 1 306 ? -8.086 -4.956 -6.140 1.00 90.81 306 VAL A CA 1
ATOM 2376 C C . VAL A 1 306 ? -6.811 -5.794 -6.182 1.00 90.81 306 VAL A C 1
ATOM 2378 O O . VAL A 1 306 ? -6.255 -5.992 -7.261 1.00 90.81 306 VAL A O 1
ATOM 2381 N N . PHE A 1 307 ? -6.384 -6.353 -5.045 1.00 92.31 307 PHE A N 1
ATOM 2382 C CA . PHE A 1 307 ? -5.201 -7.214 -4.991 1.00 92.31 307 PHE A CA 1
ATOM 2383 C C . PHE A 1 307 ? -5.351 -8.481 -5.835 1.00 92.31 307 PHE A C 1
ATOM 2385 O O . PHE A 1 307 ? -4.391 -8.890 -6.490 1.00 92.31 307 PHE A O 1
ATOM 2392 N N . SER A 1 308 ? -6.554 -9.060 -5.887 1.00 90.00 308 SER A N 1
ATOM 2393 C CA . SER A 1 308 ? -6.856 -10.210 -6.742 1.00 90.00 308 SER A CA 1
ATOM 2394 C C . SER A 1 308 ? -6.754 -9.891 -8.231 1.00 90.00 308 SER A C 1
ATOM 2396 O O . SER A 1 308 ? -6.596 -10.818 -9.012 1.00 90.00 308 SER A O 1
ATOM 2398 N N . GLN A 1 309 ? -6.858 -8.616 -8.629 1.00 89.56 309 GLN A N 1
ATOM 2399 C CA . GLN A 1 309 ? -6.795 -8.176 -10.025 1.00 89.56 309 GLN A CA 1
ATOM 2400 C C . GLN A 1 309 ? -5.391 -7.714 -10.463 1.00 89.56 309 GLN A C 1
ATOM 2402 O O . GLN A 1 309 ? -5.181 -7.409 -11.640 1.00 89.56 309 GLN A O 1
ATOM 2407 N N . LEU A 1 310 ? -4.420 -7.644 -9.546 1.00 91.31 310 LEU A N 1
ATOM 2408 C CA . LEU A 1 310 ? -3.077 -7.148 -9.849 1.00 91.31 310 LEU A CA 1
ATOM 2409 C C . LEU A 1 310 ? -2.289 -8.101 -10.752 1.00 91.31 310 LEU A C 1
ATOM 2411 O O . LEU A 1 310 ? -2.241 -9.305 -10.520 1.00 91.31 310 LEU A O 1
ATOM 2415 N N . ASN A 1 311 ? -1.584 -7.522 -11.726 1.00 91.56 311 ASN A N 1
ATOM 2416 C CA . ASN A 1 311 ? -0.628 -8.201 -12.605 1.00 91.56 311 ASN A CA 1
ATOM 2417 C C . ASN A 1 311 ? -1.179 -9.363 -13.440 1.00 91.56 311 ASN A C 1
ATOM 2419 O O . ASN A 1 311 ? -0.395 -10.142 -13.984 1.00 91.56 311 ASN A O 1
ATOM 2423 N N . HIS A 1 312 ? -2.499 -9.453 -13.617 1.00 88.88 312 HIS A N 1
ATOM 2424 C CA . HIS A 1 312 ? -3.055 -10.338 -14.636 1.00 88.88 312 HIS A CA 1
ATOM 2425 C C . HIS A 1 312 ? -2.637 -9.892 -16.029 1.00 88.88 312 HIS A C 1
ATOM 2427 O O . HIS A 1 312 ? -2.581 -8.696 -16.337 1.00 88.88 312 HIS A O 1
ATOM 2433 N N . ILE A 1 313 ? -2.396 -10.874 -16.892 1.00 87.62 313 ILE A N 1
ATOM 2434 C CA . ILE A 1 313 ? -2.161 -10.636 -18.311 1.00 87.62 313 ILE A CA 1
ATOM 2435 C C . ILE A 1 313 ? -3.475 -10.116 -18.920 1.00 87.62 313 ILE A C 1
ATOM 2437 O O . ILE A 1 313 ? -4.506 -10.790 -18.798 1.00 87.62 313 ILE A O 1
ATOM 2441 N N . PRO A 1 314 ? -3.481 -8.932 -19.562 1.00 86.06 314 PRO A N 1
ATOM 2442 C CA . PRO A 1 314 ? -4.688 -8.389 -20.169 1.00 86.06 314 PRO A CA 1
ATOM 2443 C C . PRO A 1 314 ? -5.255 -9.341 -21.216 1.00 86.06 314 PRO A C 1
ATOM 2445 O O . PRO A 1 314 ? -4.541 -9.806 -22.104 1.00 86.06 314 PRO A O 1
ATOM 2448 N N . ARG A 1 315 ? -6.564 -9.593 -21.145 1.00 83.88 315 ARG A N 1
ATOM 2449 C CA . ARG A 1 315 ? -7.264 -10.404 -22.154 1.00 83.88 315 ARG A CA 1
ATOM 2450 C C . ARG A 1 315 ? -7.493 -9.630 -23.448 1.00 83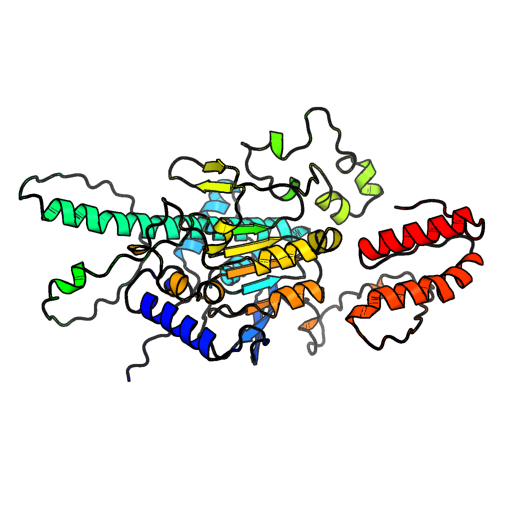.88 315 ARG A C 1
ATOM 2452 O O . ARG A 1 315 ? -7.548 -10.218 -24.522 1.00 83.88 315 ARG A O 1
ATOM 2459 N N . LYS A 1 316 ? -7.657 -8.309 -23.338 1.00 81.94 316 LYS A N 1
ATOM 2460 C CA . LYS A 1 316 ? -7.840 -7.408 -24.474 1.00 81.94 316 LYS A CA 1
ATOM 2461 C C . LYS A 1 316 ? -6.489 -6.850 -24.897 1.00 81.94 316 LYS A C 1
ATOM 2463 O O . LYS A 1 316 ? -5.763 -6.265 -24.094 1.00 81.94 316 LYS A O 1
ATOM 2468 N N . VAL A 1 317 ? -6.174 -7.000 -26.178 1.00 76.19 317 VAL A N 1
ATOM 2469 C CA . VAL A 1 317 ? -5.005 -6.362 -26.779 1.00 76.19 317 VAL A CA 1
ATOM 2470 C C . VAL A 1 317 ? -5.327 -4.891 -27.020 1.00 76.19 317 VAL A C 1
ATOM 2472 O O . VAL A 1 317 ? -6.188 -4.560 -27.833 1.00 76.19 317 VAL A O 1
ATOM 2475 N N . HIS A 1 318 ? -4.635 -3.996 -26.319 1.00 75.62 318 HIS A N 1
ATOM 2476 C CA . HIS A 1 318 ? -4.736 -2.561 -26.581 1.00 75.62 318 HIS A CA 1
ATOM 2477 C C . HIS A 1 318 ? -3.901 -2.203 -27.808 1.00 75.62 318 HIS A C 1
ATOM 2479 O O . HIS A 1 318 ? -2.739 -2.592 -27.901 1.00 75.62 318 HIS A O 1
ATOM 2485 N N . ALA A 1 319 ? -4.444 -1.379 -28.708 1.00 72.06 319 ALA A N 1
ATOM 2486 C CA . ALA A 1 319 ? -3.725 -0.913 -29.902 1.00 72.06 319 ALA A CA 1
ATOM 2487 C C . ALA A 1 319 ? -2.407 -0.179 -29.574 1.00 72.06 319 ALA A C 1
ATOM 2489 O O . ALA A 1 319 ? -1.507 -0.092 -30.402 1.00 72.06 319 ALA A O 1
ATOM 2490 N N . SER A 1 320 ? -2.279 0.351 -28.353 1.00 73.31 320 SER A N 1
ATOM 2491 C CA . SER A 1 320 ? -1.069 1.027 -27.880 1.00 73.31 320 SER A CA 1
ATOM 2492 C C . SER A 1 320 ? 0.015 0.097 -27.321 1.00 73.31 320 SER A C 1
ATOM 2494 O O . SER A 1 320 ? 1.067 0.598 -26.920 1.00 73.31 320 SER A O 1
ATOM 2496 N N . THR A 1 321 ? -0.240 -1.209 -27.210 1.00 82.06 321 THR A N 1
ATOM 2497 C CA . THR A 1 321 ? 0.687 -2.170 -26.597 1.00 82.06 321 THR A CA 1
ATOM 2498 C C . THR A 1 321 ? 1.602 -2.769 -27.658 1.00 82.06 321 THR A C 1
ATOM 2500 O O . THR A 1 321 ? 1.157 -3.468 -28.562 1.00 82.06 321 THR A O 1
ATOM 2503 N N . ASN A 1 322 ? 2.905 -2.518 -27.530 1.00 84.12 322 ASN A N 1
ATOM 2504 C CA . ASN A 1 322 ? 3.918 -3.133 -28.381 1.00 84.12 322 ASN A CA 1
ATOM 2505 C C . ASN A 1 322 ? 4.495 -4.378 -27.687 1.00 84.12 322 ASN A C 1
ATOM 2507 O O . ASN A 1 322 ? 5.384 -4.252 -26.846 1.00 84.12 322 ASN A O 1
ATOM 2511 N N . PHE A 1 323 ? 4.009 -5.571 -28.047 1.00 84.44 323 PHE A N 1
ATOM 2512 C CA . PHE A 1 323 ? 4.440 -6.846 -27.447 1.00 84.44 323 PHE A CA 1
ATOM 2513 C C . PHE A 1 323 ? 5.930 -7.142 -27.605 1.00 84.44 323 PHE A C 1
ATOM 2515 O O . PHE A 1 323 ? 6.520 -7.749 -26.714 1.00 84.44 323 PHE A O 1
ATOM 2522 N N . ALA A 1 324 ? 6.554 -6.665 -28.686 1.00 82.38 324 ALA A N 1
ATOM 2523 C CA . ALA A 1 324 ? 7.992 -6.811 -28.894 1.00 82.38 324 ALA A CA 1
ATOM 2524 C C . ALA A 1 324 ? 8.809 -6.084 -27.812 1.00 82.38 324 ALA A C 1
ATOM 2526 O O . ALA A 1 324 ? 9.945 -6.458 -27.541 1.00 82.38 324 ALA A O 1
ATOM 2527 N N . ARG A 1 325 ? 8.208 -5.079 -27.160 1.00 83.50 325 ARG A N 1
ATOM 2528 C CA . ARG A 1 325 ? 8.813 -4.313 -26.067 1.00 83.50 325 ARG A CA 1
ATOM 2529 C C . ARG A 1 325 ? 8.342 -4.712 -24.678 1.00 83.50 325 ARG A C 1
ATOM 2531 O O . ARG A 1 325 ? 8.831 -4.151 -23.698 1.00 83.50 325 ARG A O 1
ATOM 2538 N N . VAL A 1 326 ? 7.397 -5.641 -24.561 1.00 86.88 326 VAL A N 1
ATOM 2539 C CA . VAL A 1 326 ? 6.937 -6.104 -23.250 1.00 86.88 326 VAL A CA 1
ATOM 2540 C C . VAL A 1 326 ? 8.021 -6.980 -22.626 1.00 86.88 326 VAL A C 1
ATOM 2542 O O . VAL A 1 326 ? 8.544 -7.897 -23.267 1.00 86.88 326 VAL A O 1
ATOM 2545 N N . ARG A 1 327 ? 8.361 -6.676 -21.370 1.00 85.12 327 ARG A N 1
ATOM 2546 C CA . ARG A 1 327 ? 9.323 -7.429 -20.557 1.00 85.12 327 ARG A CA 1
ATOM 2547 C C . ARG A 1 327 ? 8.967 -8.910 -20.510 1.00 85.12 327 ARG A C 1
ATOM 2549 O O . ARG A 1 327 ? 7.803 -9.262 -20.335 1.00 85.12 327 ARG A O 1
ATOM 2556 N N . GLN A 1 328 ? 9.978 -9.768 -20.633 1.00 82.94 328 GLN A N 1
ATOM 2557 C CA . GLN A 1 328 ? 9.776 -11.215 -20.728 1.00 82.94 328 GLN A CA 1
ATOM 2558 C C . GLN A 1 328 ? 9.056 -11.768 -19.491 1.00 82.94 328 GLN A C 1
ATOM 2560 O O . GLN A 1 328 ? 8.002 -12.376 -19.619 1.00 82.94 328 GLN A O 1
ATOM 2565 N N . TRP A 1 329 ? 9.500 -11.393 -18.291 1.00 82.19 329 TRP A N 1
ATOM 2566 C CA . TRP A 1 329 ? 8.822 -11.754 -17.044 1.00 82.19 329 TRP A CA 1
ATOM 2567 C C . TRP A 1 329 ? 7.368 -11.252 -16.941 1.00 82.19 329 TRP A C 1
ATOM 2569 O O . TRP A 1 329 ? 6.580 -11.814 -16.189 1.00 82.19 329 TRP A O 1
ATOM 2579 N N . SER A 1 330 ? 6.965 -10.200 -17.668 1.00 85.56 330 SER A N 1
ATOM 2580 C CA . SER A 1 330 ? 5.548 -9.802 -17.724 1.00 85.56 330 SER A CA 1
ATOM 2581 C C . SER A 1 330 ? 4.741 -10.768 -18.593 1.00 85.56 330 SER A C 1
ATOM 2583 O O . SER A 1 330 ? 3.611 -11.097 -18.243 1.00 85.56 330 SER A O 1
ATOM 2585 N N . LEU A 1 331 ? 5.321 -11.236 -19.703 1.00 85.75 331 LEU A N 1
ATOM 2586 C CA . LEU A 1 331 ? 4.713 -12.242 -20.581 1.00 85.75 331 LEU A CA 1
ATOM 2587 C C . LEU A 1 331 ? 4.608 -13.605 -19.895 1.00 85.75 331 LEU A C 1
ATOM 2589 O O . LEU A 1 331 ? 3.603 -14.288 -20.062 1.00 85.75 331 LEU A O 1
ATOM 2593 N N . ASP A 1 332 ? 5.595 -13.948 -19.071 1.00 83.00 332 ASP A N 1
ATOM 2594 C CA . ASP A 1 332 ? 5.647 -15.215 -18.338 1.00 83.00 332 ASP A CA 1
ATOM 2595 C C . ASP A 1 332 ? 4.736 -15.229 -17.090 1.00 83.00 332 ASP A C 1
ATOM 2597 O O . ASP A 1 332 ? 4.724 -16.199 -16.337 1.00 83.00 332 ASP A O 1
ATOM 2601 N N . GLY A 1 333 ? 3.988 -14.148 -16.819 1.00 83.75 333 GLY A N 1
ATOM 2602 C CA . GLY A 1 333 ? 3.140 -14.031 -15.622 1.00 83.75 333 GLY A CA 1
ATOM 2603 C C . GLY A 1 333 ? 3.927 -13.879 -14.313 1.00 83.75 333 GLY A C 1
ATOM 2604 O O . GLY A 1 333 ? 3.382 -14.032 -13.223 1.00 83.75 333 GLY A O 1
ATOM 2605 N N . ALA A 1 334 ? 5.210 -13.546 -14.413 1.00 84.56 334 ALA A N 1
ATOM 2606 C CA . ALA A 1 334 ? 6.170 -13.462 -13.321 1.00 84.56 334 ALA A CA 1
ATOM 2607 C C . ALA A 1 334 ? 6.187 -12.094 -12.603 1.00 84.56 334 ALA A C 1
ATOM 2609 O O . ALA A 1 334 ? 6.880 -11.914 -11.602 1.00 84.56 334 ALA A O 1
ATOM 2610 N N . ALA A 1 335 ? 5.395 -11.126 -13.071 1.00 86.88 335 ALA A N 1
ATOM 2611 C CA . ALA A 1 335 ? 5.293 -9.789 -12.484 1.00 86.88 335 ALA A CA 1
ATOM 2612 C C . ALA A 1 335 ? 5.001 -9.752 -10.959 1.00 86.88 335 ALA A C 1
ATOM 2614 O O . ALA A 1 335 ? 5.617 -8.926 -10.282 1.00 86.88 335 ALA A O 1
ATOM 2615 N N . PRO A 1 336 ? 4.157 -10.632 -10.369 1.00 88.19 336 PRO A N 1
ATOM 2616 C CA . PRO A 1 336 ? 3.920 -10.648 -8.919 1.00 88.19 336 PRO A CA 1
ATOM 2617 C C . PRO A 1 336 ? 5.168 -10.911 -8.063 1.00 88.19 336 PRO A C 1
ATOM 2619 O O . PRO A 1 336 ? 5.180 -10.542 -6.894 1.00 88.19 336 PRO A O 1
ATOM 2622 N N . TYR A 1 337 ? 6.201 -11.539 -8.631 1.00 87.25 337 TYR A N 1
ATOM 2623 C CA . TYR A 1 337 ? 7.455 -11.860 -7.945 1.00 87.25 337 TYR A CA 1
ATOM 2624 C C . TYR A 1 337 ? 8.454 -10.694 -7.944 1.00 87.25 337 TYR A C 1
ATOM 2626 O O . TYR A 1 337 ? 9.401 -10.705 -7.166 1.00 87.25 337 TYR A O 1
ATOM 2634 N N . LEU A 1 338 ? 8.254 -9.696 -8.810 1.00 87.38 338 LEU A N 1
ATOM 2635 C CA . LEU A 1 338 ? 9.114 -8.511 -8.940 1.00 87.38 338 LEU A CA 1
ATOM 2636 C C . LEU A 1 338 ? 8.445 -7.233 -8.425 1.00 87.38 338 LEU A C 1
ATOM 2638 O O . LEU A 1 338 ? 9.118 -6.222 -8.217 1.00 87.38 338 LEU A O 1
ATOM 2642 N N . ARG A 1 339 ? 7.119 -7.262 -8.262 1.00 92.38 339 ARG A N 1
ATOM 2643 C CA . ARG A 1 339 ? 6.339 -6.141 -7.751 1.00 92.38 339 ARG A CA 1
ATOM 2644 C C . ARG A 1 339 ? 6.656 -5.902 -6.282 1.00 92.38 339 ARG A C 1
ATOM 2646 O O . ARG A 1 339 ? 6.506 -6.802 -5.464 1.00 92.38 339 ARG A O 1
ATOM 2653 N N . GLN A 1 340 ? 6.950 -4.653 -5.950 1.00 94.75 340 GLN A N 1
ATOM 2654 C CA . GLN A 1 340 ? 7.040 -4.204 -4.571 1.00 94.75 340 GLN A CA 1
ATOM 2655 C C . GLN A 1 340 ? 5.654 -3.865 -4.013 1.00 94.75 340 GLN A C 1
ATOM 2657 O O . GLN A 1 340 ? 4.894 -3.117 -4.629 1.00 94.75 340 GLN A O 1
ATOM 2662 N N . THR A 1 341 ? 5.341 -4.351 -2.815 1.00 97.12 341 THR A N 1
ATOM 2663 C CA . THR A 1 341 ? 4.099 -4.037 -2.099 1.00 97.12 341 THR A CA 1
ATOM 2664 C C . THR A 1 341 ? 4.408 -3.389 -0.749 1.00 97.12 341 THR A C 1
ATOM 2666 O O . THR A 1 341 ? 5.029 -4.011 0.105 1.00 97.12 341 THR A O 1
ATOM 2669 N N . ILE A 1 342 ? 3.958 -2.152 -0.531 1.00 97.69 342 ILE A N 1
ATOM 2670 C CA . ILE A 1 342 ? 4.121 -1.399 0.722 1.00 97.69 342 ILE A CA 1
ATOM 2671 C C . ILE A 1 342 ? 2.747 -1.234 1.378 1.00 97.69 342 ILE A C 1
ATOM 2673 O O . ILE A 1 342 ? 1.878 -0.542 0.853 1.00 97.69 342 ILE A O 1
ATOM 2677 N N . LEU A 1 343 ? 2.553 -1.868 2.528 1.00 97.81 343 LEU A N 1
ATOM 2678 C CA . LEU A 1 343 ? 1.326 -1.865 3.316 1.00 97.81 343 LEU A CA 1
ATOM 2679 C C . LEU A 1 343 ? 1.560 -1.081 4.610 1.00 97.81 343 LEU A C 1
ATOM 2681 O O . LEU A 1 343 ? 2.400 -1.468 5.426 1.00 97.81 343 LEU A O 1
ATOM 2685 N N . LEU A 1 344 ? 0.827 0.015 4.799 1.00 96.31 344 LEU A N 1
ATOM 2686 C CA . LEU A 1 344 ? 0.935 0.883 5.970 1.00 96.31 344 LEU A CA 1
ATOM 2687 C C . LEU A 1 344 ? -0.380 0.869 6.751 1.00 96.31 344 LEU A C 1
ATOM 2689 O O . LEU A 1 344 ? -1.460 1.057 6.186 1.00 96.31 344 LEU A O 1
ATOM 2693 N N . SER A 1 345 ? -0.284 0.664 8.060 1.00 94.38 345 SER A N 1
ATOM 2694 C CA . SER A 1 345 ? -1.425 0.719 8.968 1.00 94.38 345 SER A CA 1
ATOM 2695 C C . SER A 1 345 ? -1.004 1.199 10.350 1.00 94.38 345 SER A C 1
ATOM 2697 O O . SER A 1 345 ? 0.164 1.081 10.718 1.00 94.38 345 SER A O 1
ATOM 2699 N N . SER A 1 346 ? -1.950 1.733 11.119 1.00 89.94 346 SER A N 1
ATOM 2700 C CA . SER A 1 346 ? -1.742 2.021 12.541 1.00 89.94 346 SER A CA 1
ATOM 2701 C C . SER A 1 346 ? -1.970 0.811 13.456 1.00 89.94 346 SER A C 1
ATOM 2703 O O . SER A 1 346 ? -1.525 0.840 14.604 1.00 89.94 346 SER A O 1
ATOM 2705 N N . LEU A 1 347 ? -2.637 -0.238 12.956 1.00 87.88 347 LEU A N 1
ATOM 2706 C CA . LEU A 1 347 ? -3.012 -1.426 13.718 1.00 87.88 347 LEU A CA 1
ATOM 2707 C C . LEU A 1 347 ? -2.590 -2.710 12.995 1.00 87.88 347 LEU A C 1
ATOM 2709 O O . LEU A 1 347 ? -2.687 -2.828 11.774 1.00 87.88 347 LEU A O 1
ATOM 2713 N N . ASP A 1 348 ? -2.169 -3.711 13.769 1.00 88.88 348 ASP A N 1
ATOM 2714 C CA . ASP A 1 348 ? -1.859 -5.040 13.245 1.00 88.88 348 ASP A CA 1
ATOM 2715 C C . ASP A 1 348 ? -3.073 -5.959 13.357 1.00 88.88 348 ASP A C 1
ATOM 2717 O O . ASP A 1 348 ? -3.417 -6.433 14.443 1.00 88.88 348 ASP A O 1
ATOM 2721 N N . THR A 1 349 ? -3.726 -6.207 12.223 1.00 89.62 349 THR A N 1
ATOM 2722 C CA . THR A 1 349 ? -4.951 -7.005 12.144 1.00 89.62 349 THR A CA 1
ATOM 2723 C C . THR A 1 349 ? -4.728 -8.295 11.350 1.00 89.62 349 THR A C 1
ATOM 2725 O O . THR A 1 349 ? -3.876 -8.351 10.449 1.00 89.62 349 THR A O 1
ATOM 2728 N N . PRO A 1 350 ? -5.452 -9.385 11.673 1.00 89.19 350 PRO A N 1
ATOM 2729 C CA . PRO A 1 350 ? -5.315 -10.648 10.951 1.00 89.19 350 PRO A CA 1
ATOM 2730 C C . PRO A 1 350 ? -5.638 -10.501 9.460 1.00 89.19 350 PRO A C 1
ATOM 2732 O O . PRO A 1 350 ? -5.015 -11.169 8.638 1.00 89.19 350 PRO A O 1
ATOM 2735 N N . GLU A 1 351 ? -6.538 -9.593 9.095 1.00 89.88 351 GLU A N 1
ATOM 2736 C CA . GLU A 1 351 ? -6.904 -9.270 7.721 1.00 89.88 351 GLU A CA 1
ATOM 2737 C C . GLU A 1 351 ? -5.725 -8.696 6.931 1.00 89.88 351 GLU A C 1
ATOM 2739 O O . GLU A 1 351 ? -5.428 -9.162 5.828 1.00 89.88 351 GLU A O 1
ATOM 2744 N N . VAL A 1 352 ? -5.008 -7.730 7.510 1.00 93.50 352 VAL A N 1
ATOM 2745 C CA . VAL A 1 352 ? -3.812 -7.135 6.897 1.00 93.50 352 VAL A CA 1
ATOM 2746 C C . VAL A 1 352 ? -2.693 -8.172 6.785 1.00 93.50 352 VAL A C 1
ATOM 2748 O O . VAL A 1 352 ? -2.035 -8.277 5.746 1.00 93.50 352 VAL A O 1
ATOM 2751 N N . ARG A 1 353 ? -2.508 -9.010 7.812 1.00 92.56 353 ARG A N 1
ATOM 2752 C CA . ARG A 1 353 ? -1.551 -10.126 7.758 1.00 92.56 353 ARG A CA 1
ATOM 2753 C C . ARG A 1 353 ? -1.917 -11.140 6.673 1.00 92.56 353 ARG A C 1
ATOM 2755 O O . ARG A 1 353 ? -1.024 -11.613 5.974 1.00 92.56 353 ARG A O 1
ATOM 2762 N N . ALA A 1 354 ? -3.201 -11.452 6.501 1.00 92.31 354 ALA A N 1
ATOM 2763 C CA . ALA A 1 354 ? -3.689 -12.356 5.463 1.00 92.31 354 ALA A CA 1
ATOM 2764 C C . ALA A 1 354 ? -3.507 -11.778 4.051 1.00 92.31 354 ALA A C 1
ATOM 2766 O O . ALA A 1 354 ? -3.236 -12.536 3.126 1.00 92.31 354 ALA A O 1
ATOM 2767 N N . LEU A 1 355 ? -3.585 -10.453 3.886 1.00 94.00 355 LEU A N 1
ATOM 2768 C CA . LEU A 1 355 ? -3.259 -9.773 2.628 1.00 94.00 355 LEU A CA 1
ATOM 2769 C C . LEU A 1 355 ? -1.755 -9.841 2.302 1.00 94.00 355 LEU A C 1
ATOM 2771 O O . LEU A 1 355 ? -1.375 -9.971 1.140 1.00 94.00 355 LEU A O 1
ATOM 2775 N N . PHE A 1 356 ? -0.897 -9.788 3.324 1.00 94.88 356 PHE A N 1
ATOM 2776 C CA . PHE A 1 356 ? 0.566 -9.824 3.195 1.00 94.88 356 PHE A CA 1
ATOM 2777 C C . PHE A 1 356 ? 1.147 -11.243 3.020 1.00 94.88 356 PHE A C 1
ATOM 2779 O O . PHE A 1 356 ? 2.137 -11.457 2.314 1.00 94.88 356 PHE A O 1
ATOM 2786 N N . ALA A 1 357 ? 0.528 -12.241 3.650 1.00 91.75 357 ALA A N 1
ATOM 2787 C CA . ALA A 1 357 ? 0.970 -13.635 3.654 1.00 91.75 357 ALA A CA 1
ATOM 2788 C C . ALA A 1 357 ? 1.109 -14.320 2.270 1.00 91.75 357 ALA A C 1
ATOM 2790 O O . ALA A 1 357 ? 2.011 -15.153 2.139 1.00 91.75 357 ALA A O 1
ATOM 2791 N N . PRO A 1 358 ? 0.299 -14.024 1.236 1.00 90.19 358 PRO A N 1
ATOM 2792 C CA . PRO A 1 358 ? 0.440 -14.645 -0.082 1.00 90.19 358 PRO A CA 1
ATOM 2793 C C . PRO A 1 358 ? 1.437 -13.933 -1.003 1.00 90.19 358 PRO A C 1
ATOM 2795 O O . PRO A 1 358 ? 1.659 -14.413 -2.113 1.00 90.19 358 PRO A O 1
ATOM 2798 N N . LEU A 1 359 ? 2.021 -12.801 -0.594 1.00 91.25 359 LEU A N 1
ATOM 2799 C CA . LEU A 1 359 ? 2.999 -12.089 -1.417 1.00 91.25 359 LEU A CA 1
ATOM 2800 C C . LEU A 1 359 ? 4.265 -12.944 -1.638 1.00 91.25 359 LEU A C 1
ATOM 2802 O O . LEU A 1 359 ? 4.635 -13.748 -0.777 1.00 91.25 359 LEU A O 1
ATOM 2806 N N . ARG A 1 360 ? 4.911 -12.798 -2.802 1.00 85.94 360 ARG A N 1
ATOM 2807 C CA . ARG A 1 360 ? 6.004 -13.682 -3.268 1.00 85.94 360 ARG A CA 1
ATOM 2808 C C . ARG A 1 360 ? 7.196 -12.925 -3.853 1.00 85.94 360 ARG A C 1
ATOM 2810 O O . ARG A 1 360 ? 7.868 -13.421 -4.750 1.00 85.94 360 ARG A O 1
ATOM 2817 N N . ASN A 1 361 ? 7.433 -11.704 -3.401 1.00 88.56 361 ASN A N 1
ATOM 2818 C CA . ASN A 1 361 ? 8.527 -10.907 -3.929 1.00 88.56 361 ASN A CA 1
ATOM 2819 C C . ASN A 1 361 ? 9.893 -11.584 -3.688 1.00 88.56 361 ASN A C 1
ATOM 2821 O O . ASN A 1 361 ? 10.212 -11.983 -2.565 1.00 88.56 361 ASN A O 1
ATOM 2825 N N . VAL A 1 362 ? 10.702 -11.707 -4.746 1.00 85.62 362 VAL A N 1
ATOM 2826 C CA . VAL A 1 362 ? 12.045 -12.325 -4.707 1.00 85.62 362 VAL A CA 1
ATOM 2827 C C . VAL A 1 362 ? 13.043 -11.521 -3.877 1.00 85.62 362 VAL A C 1
ATOM 2829 O O . VAL A 1 362 ? 14.038 -12.073 -3.408 1.00 85.62 362 VAL A O 1
ATOM 2832 N N . ALA A 1 363 ? 12.776 -10.229 -3.673 1.00 84.06 363 ALA A N 1
ATOM 2833 C CA . ALA A 1 363 ? 13.593 -9.355 -2.845 1.00 84.06 363 ALA A CA 1
ATOM 2834 C C . ALA A 1 363 ? 13.417 -9.605 -1.342 1.00 84.06 363 ALA A C 1
ATOM 2836 O O . ALA A 1 363 ? 14.204 -9.057 -0.593 1.00 84.06 363 ALA A O 1
ATOM 2837 N N . VAL A 1 364 ? 12.463 -10.446 -0.917 1.00 88.06 364 VAL A N 1
ATOM 2838 C CA . VAL A 1 364 ? 11.997 -10.714 0.462 1.00 88.06 364 VAL A CA 1
ATOM 2839 C C . VAL A 1 364 ? 10.756 -9.924 0.877 1.00 88.06 364 VAL A C 1
ATOM 2841 O O . VAL A 1 364 ? 10.356 -8.930 0.266 1.00 88.06 364 VAL A O 1
ATOM 2844 N N . ARG A 1 365 ? 10.150 -10.391 1.973 1.00 92.12 365 ARG A N 1
ATOM 2845 C CA . ARG A 1 365 ? 9.058 -9.716 2.672 1.00 92.12 365 ARG A CA 1
ATOM 2846 C C . ARG A 1 365 ? 9.487 -9.362 4.083 1.00 92.12 365 ARG A C 1
ATOM 2848 O O . ARG A 1 365 ? 10.066 -10.193 4.780 1.00 92.12 365 ARG A O 1
ATOM 2855 N N . ARG A 1 366 ? 9.160 -8.155 4.528 1.00 93.06 366 ARG A N 1
ATOM 2856 C CA . ARG A 1 366 ? 9.519 -7.617 5.839 1.00 93.06 366 ARG A CA 1
ATOM 2857 C C . ARG A 1 366 ? 8.289 -7.064 6.547 1.00 93.06 366 ARG A C 1
ATOM 2859 O O . ARG A 1 366 ? 7.537 -6.278 5.980 1.00 93.06 366 ARG A O 1
ATOM 2866 N N . ARG A 1 367 ? 8.088 -7.464 7.801 1.00 94.12 367 ARG A N 1
ATOM 2867 C CA . ARG A 1 367 ? 7.028 -6.949 8.673 1.00 94.12 367 ARG A CA 1
ATOM 2868 C C . ARG A 1 367 ? 7.638 -6.270 9.889 1.00 94.12 367 ARG A C 1
ATOM 2870 O O . ARG A 1 367 ? 8.361 -6.916 10.642 1.00 94.12 367 ARG A O 1
ATOM 2877 N N . VAL A 1 368 ? 7.300 -5.007 10.112 1.00 92.25 368 VAL A N 1
ATOM 2878 C CA . VAL A 1 368 ? 7.665 -4.285 11.337 1.00 92.25 368 VAL A CA 1
ATOM 2879 C C . VAL A 1 368 ? 6.886 -4.867 12.517 1.00 92.25 368 VAL A C 1
ATOM 2881 O O . VAL A 1 368 ? 5.680 -5.089 12.417 1.00 92.25 368 VAL A O 1
ATOM 2884 N N . LEU A 1 369 ? 7.576 -5.142 13.618 1.00 88.56 369 LEU A N 1
ATOM 2885 C CA . LEU A 1 369 ? 6.989 -5.612 14.870 1.00 88.56 369 LEU A CA 1
ATOM 2886 C C . LEU A 1 369 ? 6.803 -4.439 15.836 1.00 88.56 369 LEU A C 1
ATOM 2888 O O . LEU A 1 369 ? 7.494 -3.424 15.728 1.00 88.56 369 LEU A O 1
ATOM 2892 N N . ALA A 1 370 ? 5.899 -4.587 16.805 1.00 79.19 370 ALA A N 1
ATOM 2893 C CA . ALA A 1 370 ? 5.763 -3.593 17.859 1.00 79.19 370 ALA A CA 1
ATOM 2894 C C . ALA A 1 370 ? 7.078 -3.491 18.648 1.00 79.19 370 ALA A C 1
ATOM 2896 O O . ALA A 1 370 ? 7.793 -4.484 18.826 1.00 79.19 370 ALA A O 1
ATOM 2897 N N . ALA A 1 371 ? 7.384 -2.300 19.169 1.00 64.62 371 ALA A N 1
ATOM 2898 C CA . ALA A 1 371 ? 8.604 -2.045 19.941 1.00 64.62 371 ALA A CA 1
ATOM 2899 C C . ALA A 1 371 ? 8.774 -2.986 21.156 1.00 64.62 371 ALA A C 1
ATOM 2901 O O . ALA A 1 371 ? 9.896 -3.185 21.633 1.00 64.62 371 ALA A O 1
ATOM 2902 N N . ASP A 1 372 ? 7.683 -3.596 21.628 1.00 56.44 372 ASP A N 1
ATOM 2903 C CA . ASP A 1 372 ? 7.667 -4.520 22.761 1.00 56.44 372 ASP A CA 1
ATOM 2904 C C . ASP A 1 372 ? 7.704 -6.008 22.370 1.00 56.44 372 ASP A C 1
ATOM 2906 O O . ASP A 1 372 ? 8.190 -6.827 23.154 1.00 56.44 372 ASP A O 1
ATOM 2910 N N . ASP A 1 373 ? 7.322 -6.374 21.142 1.00 51.09 373 ASP A N 1
ATOM 2911 C CA . ASP A 1 373 ? 7.360 -7.768 20.667 1.00 51.09 373 ASP A CA 1
ATOM 2912 C C . ASP A 1 373 ? 8.798 -8.297 20.521 1.00 51.09 373 ASP A C 1
ATOM 2914 O O . ASP A 1 373 ? 9.052 -9.494 20.677 1.00 51.09 373 ASP A O 1
ATOM 2918 N N . GLY A 1 374 ? 9.759 -7.397 20.283 1.00 44.34 374 GLY A N 1
ATOM 2919 C CA . GLY A 1 374 ? 11.194 -7.702 20.244 1.00 44.34 374 GLY A CA 1
ATOM 2920 C C . GLY A 1 374 ? 11.876 -7.752 21.619 1.00 44.34 374 GLY A C 1
ATOM 2921 O O . GLY A 1 374 ? 13.013 -8.207 21.719 1.00 44.34 374 GLY A O 1
ATOM 2922 N N . LYS A 1 375 ? 11.204 -7.318 22.697 1.00 44.53 375 LYS A N 1
ATOM 2923 C CA . LYS A 1 375 ? 11.760 -7.258 24.065 1.00 44.53 375 LYS A CA 1
ATOM 2924 C C . LYS A 1 375 ? 11.385 -8.466 24.929 1.00 44.53 375 LYS A C 1
ATOM 2926 O O . LYS A 1 375 ? 11.396 -8.373 26.158 1.00 44.53 375 LYS A O 1
ATOM 2931 N N . LYS A 1 376 ? 11.124 -9.640 24.344 1.00 41.06 376 LYS A N 1
ATOM 2932 C CA . LYS A 1 376 ? 11.140 -10.902 25.107 1.00 41.06 376 LYS A CA 1
ATOM 2933 C C . LYS A 1 376 ? 12.585 -11.253 25.502 1.00 41.06 376 LYS A C 1
ATOM 2935 O O . LYS A 1 376 ? 13.174 -12.169 24.947 1.00 41.06 376 LYS A O 1
ATOM 2940 N N . GLY A 1 377 ? 13.179 -10.507 26.439 1.00 42.53 377 GLY A N 1
ATOM 2941 C CA . GLY A 1 377 ? 14.480 -10.864 27.020 1.00 42.53 377 GLY A CA 1
ATOM 2942 C C . GLY A 1 377 ? 15.331 -9.739 27.614 1.00 42.53 377 GLY A C 1
ATOM 2943 O O . GLY A 1 377 ? 16.213 -10.036 28.416 1.00 42.53 377 GLY A O 1
ATOM 2944 N N . LEU A 1 378 ? 15.091 -8.460 27.299 1.00 36.97 378 LEU A N 1
ATOM 2945 C CA . LEU A 1 378 ? 15.902 -7.373 27.867 1.00 36.97 378 LEU A CA 1
ATOM 2946 C C . LEU A 1 378 ? 15.295 -6.855 29.178 1.00 36.97 378 LEU A C 1
ATOM 2948 O O . LEU A 1 378 ? 14.364 -6.049 29.187 1.00 36.97 378 LEU A O 1
ATOM 2952 N N . LYS A 1 379 ? 15.863 -7.309 30.303 1.00 34.75 379 LYS A N 1
ATOM 2953 C CA . LYS A 1 379 ? 15.672 -6.689 31.622 1.00 34.75 379 LYS A CA 1
ATOM 2954 C C . LYS A 1 379 ? 16.045 -5.201 31.530 1.00 34.75 379 LYS A C 1
ATOM 2956 O O . LYS A 1 379 ? 17.219 -4.887 31.376 1.00 34.75 379 LYS A O 1
ATOM 2961 N N . GLY A 1 380 ? 15.065 -4.301 31.641 1.00 39.38 380 GLY A N 1
ATOM 2962 C CA . GLY A 1 380 ? 15.314 -2.867 31.861 1.00 39.38 380 GLY A CA 1
ATOM 2963 C C . GLY A 1 380 ? 14.603 -1.878 30.933 1.00 39.38 380 GLY A C 1
ATOM 2964 O O . GLY A 1 380 ? 14.691 -0.679 31.177 1.00 39.38 380 GLY A O 1
ATOM 2965 N N . GLY A 1 381 ? 13.872 -2.319 29.905 1.00 39.16 381 GLY A N 1
ATOM 2966 C CA . GLY A 1 381 ? 13.017 -1.403 29.139 1.00 39.16 381 GLY A CA 1
ATOM 2967 C C . G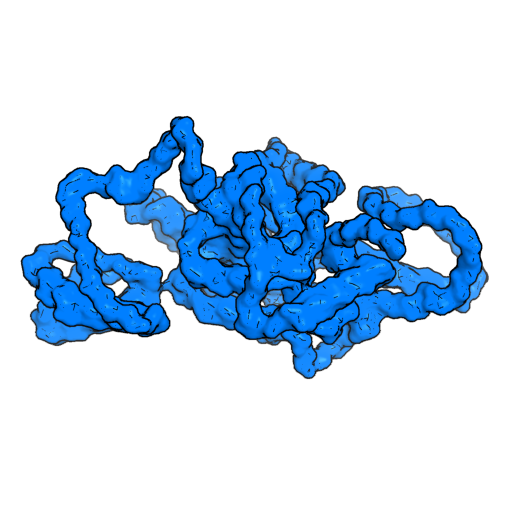LY A 1 381 ? 11.779 -1.008 29.948 1.00 39.16 381 GLY A C 1
ATOM 2968 O O . GLY A 1 381 ? 11.117 -1.894 30.489 1.00 39.16 381 GLY A O 1
ATOM 2969 N N . LYS A 1 382 ? 11.443 0.292 30.022 1.00 37.34 382 LYS A N 1
ATOM 2970 C CA . LYS A 1 382 ? 10.106 0.734 30.459 1.00 37.34 382 LYS A CA 1
ATOM 2971 C C . LYS A 1 382 ? 9.084 -0.060 29.640 1.00 37.34 382 LYS A C 1
ATOM 2973 O O . LYS A 1 382 ? 9.072 0.069 28.417 1.00 37.34 382 LYS A O 1
ATOM 2978 N N . LYS A 1 383 ? 8.308 -0.925 30.302 1.00 45.12 383 LYS A N 1
ATOM 2979 C CA . LYS A 1 383 ? 7.082 -1.473 29.722 1.00 45.12 383 LYS A CA 1
ATOM 2980 C C . LYS A 1 383 ? 6.239 -0.258 29.372 1.00 45.12 383 LYS A C 1
ATOM 2982 O O . LYS A 1 383 ? 5.957 0.528 30.277 1.00 45.12 383 LYS A O 1
ATOM 2987 N N . GLU A 1 384 ? 5.885 -0.066 28.108 1.00 47.78 384 GLU A N 1
ATOM 2988 C CA . GLU A 1 384 ? 4.701 0.745 27.869 1.00 47.78 384 GLU A CA 1
ATOM 2989 C C . GLU A 1 384 ? 3.563 0.047 28.618 1.00 47.78 384 GLU A C 1
ATOM 2991 O O . GLU A 1 384 ? 3.432 -1.183 28.579 1.00 47.78 384 GLU A O 1
ATOM 2996 N N . GLU A 1 385 ? 2.828 0.798 29.435 1.00 45.91 385 GLU A N 1
ATOM 2997 C CA . GLU A 1 385 ? 1.634 0.263 30.071 1.00 45.91 385 GLU A CA 1
ATOM 2998 C C . GLU A 1 385 ? 0.705 -0.158 28.938 1.00 45.91 385 GLU A C 1
ATOM 3000 O O . GLU A 1 385 ? 0.196 0.680 28.198 1.00 45.91 385 GLU A O 1
ATOM 3005 N N . GLY A 1 386 ? 0.533 -1.470 28.745 1.00 52.06 386 GLY A N 1
ATOM 3006 C CA . GLY A 1 386 ? -0.455 -1.965 27.794 1.00 52.06 386 GLY A CA 1
ATOM 3007 C C . GLY A 1 386 ? -1.799 -1.313 28.105 1.00 52.06 386 GLY A C 1
ATOM 3008 O O . GLY A 1 386 ? -2.062 -0.996 29.262 1.00 52.06 386 GLY A O 1
ATOM 3009 N N . ALA A 1 387 ? -2.659 -1.124 27.103 1.00 55.62 387 ALA A N 1
ATOM 3010 C CA . ALA A 1 387 ? -3.911 -0.370 27.252 1.00 55.62 387 ALA A CA 1
ATOM 3011 C C . ALA A 1 387 ? -4.759 -0.779 28.479 1.00 55.62 387 ALA A C 1
ATOM 3013 O O . ALA A 1 387 ? -5.477 0.044 29.032 1.00 55.62 387 ALA A O 1
ATOM 3014 N N . ALA A 1 388 ? -4.630 -2.027 28.949 1.00 58.00 388 ALA A N 1
ATOM 3015 C CA . ALA A 1 388 ? -5.231 -2.514 30.189 1.00 58.00 388 ALA A CA 1
ATOM 3016 C C . ALA A 1 388 ? -4.774 -1.772 31.465 1.00 58.00 388 ALA A C 1
ATOM 3018 O O . ALA A 1 388 ? -5.585 -1.597 32.364 1.00 58.00 388 ALA A O 1
ATOM 3019 N N . GLY A 1 389 ? -3.515 -1.332 31.552 1.00 59.06 389 GLY A N 1
ATOM 3020 C CA . GLY A 1 389 ? -2.984 -0.528 32.662 1.00 59.06 389 GLY A CA 1
ATOM 3021 C C . GLY A 1 389 ? -3.419 0.939 32.622 1.00 59.06 389 GLY A C 1
ATOM 3022 O O . GLY A 1 389 ? -3.359 1.617 33.637 1.00 59.06 389 GLY A O 1
ATOM 3023 N N . MET A 1 390 ? -3.915 1.408 31.472 1.00 61.34 390 MET A N 1
ATOM 3024 C CA . MET A 1 390 ? -4.538 2.730 31.332 1.00 61.34 390 MET A CA 1
ATOM 3025 C C . MET A 1 390 ? -6.023 2.724 31.730 1.00 61.34 390 MET A C 1
ATOM 3027 O O . MET A 1 390 ? -6.651 3.782 31.798 1.00 61.34 390 MET A O 1
ATOM 3031 N N . VAL A 1 391 ? -6.617 1.545 31.955 1.00 65.50 391 VAL A N 1
ATOM 3032 C CA . VAL A 1 391 ? -7.997 1.435 32.436 1.00 65.50 391 VAL A CA 1
ATOM 3033 C C . VAL A 1 391 ? -8.015 1.847 33.902 1.00 65.50 391 VAL A C 1
ATOM 3035 O O . VAL A 1 391 ? -7.276 1.291 34.707 1.00 65.50 391 VAL A O 1
ATOM 3038 N N . ALA A 1 392 ? -8.868 2.813 34.248 1.00 70.88 392 ALA A N 1
ATOM 3039 C CA . ALA A 1 392 ? -9.015 3.274 35.623 1.00 70.88 392 ALA A CA 1
ATOM 3040 C C . ALA A 1 392 ? -9.290 2.104 36.588 1.00 70.88 392 ALA A C 1
ATOM 3042 O O . ALA A 1 392 ? -10.098 1.214 36.294 1.00 70.88 392 ALA A O 1
ATOM 3043 N N . ASP A 1 393 ? -8.639 2.133 37.751 1.00 71.81 393 ASP A N 1
ATOM 3044 C CA . ASP A 1 393 ? -8.844 1.139 38.802 1.00 71.81 393 ASP A CA 1
ATOM 3045 C C . ASP A 1 393 ? -10.328 1.047 39.198 1.00 71.81 393 ASP A C 1
ATOM 3047 O O . ASP A 1 393 ? -11.030 2.050 39.329 1.00 71.81 393 ASP A O 1
ATOM 3051 N N . GLY A 1 394 ? -10.815 -0.183 39.391 1.00 74.56 394 GLY A N 1
ATOM 3052 C CA . GLY A 1 394 ? -12.207 -0.465 39.767 1.00 74.56 394 GLY A CA 1
ATOM 3053 C C . GLY A 1 394 ? -13.132 -0.878 38.615 1.00 74.56 394 GLY A C 1
ATOM 3054 O O . GLY A 1 394 ? -14.256 -1.315 38.875 1.00 74.56 394 GLY A O 1
ATOM 3055 N N . VAL A 1 395 ? -12.679 -0.834 37.356 1.00 75.75 395 VAL A N 1
ATOM 3056 C CA . VAL A 1 395 ? -13.441 -1.395 36.226 1.00 75.75 395 VAL A CA 1
ATOM 3057 C C . VAL A 1 395 ? -13.360 -2.924 36.247 1.00 75.75 395 VAL A C 1
ATOM 3059 O O . VAL A 1 395 ? -12.323 -3.523 35.959 1.00 75.75 395 VAL A O 1
ATOM 3062 N N . ARG A 1 396 ? -14.477 -3.586 36.567 1.00 78.75 396 ARG A N 1
ATOM 3063 C CA . ARG A 1 396 ? -14.568 -5.052 36.540 1.00 78.75 396 ARG A CA 1
ATOM 3064 C C . ARG A 1 396 ? -14.651 -5.548 35.097 1.00 78.75 396 ARG A C 1
ATOM 3066 O O . ARG A 1 396 ? -15.698 -5.448 34.463 1.00 78.75 396 ARG A O 1
ATOM 3073 N N . GLN A 1 397 ? -13.565 -6.127 34.601 1.00 81.19 397 GLN A N 1
ATOM 3074 C CA . GLN A 1 397 ? -13.553 -6.796 33.301 1.00 81.19 397 GLN A CA 1
ATOM 3075 C C . GLN A 1 397 ? -14.206 -8.177 33.427 1.00 81.19 397 GLN A C 1
ATOM 3077 O O . GLN A 1 397 ? -13.774 -9.004 34.231 1.00 81.19 397 GLN A O 1
ATOM 3082 N N . VAL A 1 398 ? -15.256 -8.425 32.643 1.00 84.25 398 VAL A N 1
ATOM 3083 C CA . VAL A 1 398 ? -15.945 -9.719 32.583 1.00 84.25 398 VAL A CA 1
ATOM 3084 C C . VAL A 1 398 ? -15.745 -10.301 31.192 1.00 84.25 398 VAL A C 1
ATOM 3086 O O . VAL A 1 398 ? -16.201 -9.733 30.204 1.00 84.25 398 VAL A O 1
ATOM 3089 N N . PHE A 1 399 ? -15.064 -11.442 31.118 1.00 86.25 399 PHE A N 1
ATOM 3090 C CA . PHE A 1 399 ? -14.868 -12.171 29.869 1.00 86.25 399 PHE A CA 1
ATOM 3091 C C . PHE A 1 399 ? -15.942 -13.245 29.741 1.00 86.25 399 PHE A C 1
ATOM 3093 O O . PHE A 1 399 ? -16.013 -14.164 30.557 1.00 86.25 399 PHE A O 1
ATOM 3100 N N . VAL A 1 400 ? -16.777 -13.132 28.711 1.00 87.69 400 VAL A N 1
ATOM 3101 C CA . VAL A 1 400 ? -17.822 -14.114 28.419 1.00 87.69 400 VAL A CA 1
ATOM 3102 C C . VAL A 1 400 ? -17.343 -15.002 27.283 1.00 87.69 400 VAL A C 1
ATOM 3104 O O . VAL A 1 400 ? -17.145 -14.540 26.160 1.00 87.69 400 VAL A O 1
ATOM 3107 N N . LYS A 1 401 ? -17.134 -16.284 27.582 1.00 89.56 401 LYS A N 1
ATOM 3108 C CA . LYS A 1 401 ? -16.775 -17.272 26.568 1.00 89.56 401 LYS A CA 1
ATOM 3109 C C . LYS A 1 401 ? -18.016 -17.653 25.760 1.00 89.56 401 LYS A C 1
ATOM 3111 O O . LYS A 1 401 ? -19.074 -17.894 26.334 1.00 89.56 401 LYS A O 1
ATOM 3116 N N . PHE A 1 402 ? -17.849 -17.773 24.450 1.00 91.06 402 PHE A N 1
ATOM 3117 C CA . PHE A 1 402 ? -18.807 -18.403 23.552 1.00 91.06 402 PHE A CA 1
ATOM 3118 C C . PHE A 1 402 ? -18.082 -19.458 22.714 1.00 91.06 402 PHE A C 1
ATOM 3120 O O . PHE A 1 402 ? -16.877 -19.350 22.476 1.00 91.06 402 PHE A O 1
ATOM 3127 N N . ASP A 1 403 ? -18.802 -20.499 22.310 1.00 91.00 403 ASP A N 1
ATOM 3128 C CA . ASP A 1 403 ? -18.229 -21.578 21.515 1.00 91.00 403 ASP A CA 1
ATOM 3129 C C . ASP A 1 403 ? -18.401 -21.274 20.029 1.00 91.00 403 ASP A C 1
ATOM 3131 O O . ASP A 1 403 ? -19.498 -20.975 19.561 1.00 91.00 403 ASP A O 1
ATOM 3135 N N . CYS A 1 404 ? -17.304 -21.364 19.283 1.00 90.81 404 CYS A N 1
ATOM 3136 C CA . CYS A 1 404 ? -17.285 -21.173 17.844 1.00 90.81 404 CYS A CA 1
ATOM 3137 C C . CYS A 1 404 ? -16.447 -22.284 17.209 1.00 90.81 404 CYS A C 1
ATOM 3139 O O . CYS A 1 404 ? -15.235 -22.352 17.406 1.00 90.81 404 CYS A O 1
ATOM 3141 N N . ALA A 1 405 ? -17.102 -23.178 16.467 1.00 89.00 405 ALA A N 1
ATOM 3142 C CA . ALA A 1 405 ? -16.430 -24.301 15.813 1.00 89.00 405 ALA A CA 1
ATOM 3143 C C . ALA A 1 405 ? -15.686 -23.888 14.530 1.00 89.00 405 ALA A C 1
ATOM 3145 O O . ALA A 1 405 ? -14.767 -24.582 14.101 1.00 89.00 405 ALA A O 1
ATOM 3146 N N . ASN A 1 406 ? -16.080 -22.770 13.911 1.00 87.50 406 ASN A N 1
ATOM 3147 C CA . ASN A 1 406 ? -15.540 -22.296 12.641 1.00 87.50 406 ASN A CA 1
ATOM 3148 C C . ASN A 1 406 ? -15.238 -20.798 12.710 1.00 87.50 406 ASN A C 1
ATOM 3150 O O . ASN A 1 406 ? -16.156 -19.993 12.823 1.00 87.50 406 ASN A O 1
ATOM 3154 N N . VAL A 1 407 ? -13.969 -20.424 12.537 1.00 83.94 407 VAL A N 1
ATOM 3155 C CA . VAL A 1 407 ? -13.514 -19.022 12.546 1.00 83.94 407 VAL A CA 1
ATOM 3156 C C . VAL A 1 407 ? -14.271 -18.153 11.533 1.00 83.94 407 VAL A C 1
ATOM 3158 O O . VAL A 1 407 ? -14.523 -16.989 11.813 1.00 83.94 407 VAL A O 1
ATOM 3161 N N . GLN A 1 408 ? -14.692 -18.705 10.391 1.00 83.62 408 GLN A N 1
ATOM 3162 C CA . GLN A 1 408 ? -15.456 -17.949 9.388 1.00 83.62 408 GLN A CA 1
ATOM 3163 C C . GLN A 1 408 ? -16.863 -17.568 9.867 1.00 83.62 408 GLN A C 1
ATOM 3165 O O . GLN A 1 408 ? -17.387 -16.545 9.452 1.00 83.62 408 GLN A O 1
ATOM 3170 N N . ALA A 1 409 ? -17.458 -18.373 10.750 1.00 87.31 409 ALA A N 1
ATOM 3171 C CA . ALA A 1 409 ? -18.764 -18.100 11.346 1.00 87.31 409 ALA A CA 1
ATOM 3172 C C . ALA A 1 409 ? -18.651 -17.314 12.666 1.00 87.31 409 ALA A C 1
ATOM 3174 O O . ALA A 1 409 ? -19.660 -17.076 13.322 1.00 87.31 409 ALA A O 1
ATOM 3175 N N . GLU A 1 410 ? -17.438 -16.935 13.093 1.00 88.94 410 GLU A N 1
ATOM 3176 C CA . GLU A 1 410 ? -17.210 -16.306 14.399 1.00 88.94 410 GLU A CA 1
ATOM 3177 C C . GLU A 1 410 ? -18.018 -15.027 14.575 1.00 88.94 410 GLU A C 1
ATOM 3179 O O . GLU A 1 410 ? -18.629 -14.861 15.627 1.00 88.94 410 GLU A O 1
ATOM 3184 N N . ALA A 1 411 ? -18.065 -14.165 13.556 1.00 84.69 411 ALA A N 1
ATOM 3185 C CA . ALA A 1 411 ? -18.775 -12.896 13.641 1.00 84.69 411 ALA A CA 1
ATOM 3186 C C . ALA A 1 411 ? -20.280 -13.109 13.870 1.00 84.69 411 ALA A C 1
ATOM 3188 O O . ALA A 1 411 ? -20.845 -12.522 14.795 1.00 84.69 411 ALA A O 1
ATOM 3189 N N . ASP A 1 412 ? -20.890 -14.014 13.101 1.00 88.00 412 ASP A N 1
ATOM 3190 C CA . ASP A 1 412 ? -22.315 -14.342 13.198 1.00 88.00 412 ASP A CA 1
ATOM 3191 C C . ASP A 1 412 ? -22.642 -15.008 14.539 1.00 88.00 412 ASP A C 1
ATOM 3193 O O . ASP A 1 412 ? -23.603 -14.638 15.213 1.00 88.00 412 ASP A O 1
ATOM 3197 N N . VAL A 1 413 ? -21.808 -15.959 14.974 1.00 91.81 413 VAL A N 1
ATOM 3198 C CA . VAL A 1 413 ? -21.978 -16.658 16.256 1.00 91.81 413 VAL A CA 1
ATOM 3199 C C . VAL A 1 413 ? -21.800 -15.697 17.432 1.00 91.81 413 VAL A C 1
ATOM 3201 O O . VAL A 1 413 ? -22.557 -15.769 18.400 1.00 91.81 413 VAL A O 1
ATOM 3204 N N . ARG A 1 414 ? -20.835 -14.772 17.365 1.00 90.62 414 ARG A N 1
ATOM 3205 C CA . ARG A 1 414 ? -20.608 -13.749 18.393 1.00 90.62 414 ARG A CA 1
ATOM 3206 C C . ARG A 1 414 ? -21.774 -12.774 18.469 1.00 90.62 414 ARG A C 1
ATOM 3208 O O . ARG A 1 414 ? -22.203 -12.461 19.579 1.00 90.62 414 ARG A O 1
ATOM 3215 N N . LEU A 1 415 ? -22.292 -12.319 17.327 1.00 88.94 415 LEU A N 1
ATOM 3216 C CA . LEU A 1 415 ? -23.473 -11.461 17.282 1.00 88.94 415 LEU A CA 1
ATOM 3217 C C . LEU A 1 415 ? -24.684 -12.193 17.867 1.00 88.94 415 LEU A C 1
ATOM 3219 O O . LEU A 1 415 ? -25.300 -11.675 18.790 1.00 88.94 415 LEU A O 1
ATOM 3223 N N . ALA A 1 416 ? -24.956 -13.426 17.434 1.00 89.44 416 ALA A N 1
ATOM 3224 C CA . ALA A 1 416 ? -26.047 -14.242 17.965 1.00 89.44 416 ALA A CA 1
ATOM 3225 C C . ALA A 1 416 ? -25.911 -14.494 19.476 1.00 89.44 416 ALA A C 1
ATOM 3227 O O . ALA A 1 416 ? -26.887 -14.435 20.222 1.00 89.44 416 ALA A O 1
ATOM 3228 N N . HIS A 1 417 ? -24.696 -14.751 19.965 1.00 90.44 417 HIS A N 1
ATOM 3229 C CA . HIS A 1 417 ? -24.440 -14.903 21.394 1.00 90.44 417 HIS A CA 1
ATOM 3230 C C . HIS A 1 417 ? -24.673 -13.590 22.155 1.00 90.44 417 HIS A C 1
ATOM 3232 O O . HIS A 1 417 ? -25.237 -13.597 23.253 1.00 90.44 417 HIS A O 1
ATOM 3238 N N . PHE A 1 418 ? -24.245 -12.460 21.587 1.00 89.44 418 PHE A N 1
ATOM 3239 C CA . PHE A 1 418 ? -24.466 -11.144 22.170 1.00 89.44 418 PHE A CA 1
ATOM 3240 C C . PHE A 1 418 ? -25.960 -10.827 22.265 1.00 89.44 418 PHE A C 1
ATOM 3242 O O . PHE A 1 418 ? -26.433 -10.529 23.358 1.00 89.44 418 PHE A O 1
ATOM 3249 N N . THR A 1 419 ? -26.705 -10.948 21.168 1.00 87.50 419 THR A N 1
ATOM 3250 C CA . THR A 1 419 ? -28.135 -10.615 21.115 1.00 87.50 419 THR A CA 1
ATOM 3251 C C . THR A 1 419 ? -28.964 -11.502 22.038 1.00 87.50 419 THR A C 1
ATOM 3253 O O . THR A 1 419 ? -29.799 -11.006 22.784 1.00 87.50 419 THR A O 1
ATOM 3256 N N . THR A 1 420 ? -28.678 -12.804 22.087 1.00 86.62 420 THR A N 1
ATOM 3257 C CA . THR A 1 420 ? -29.474 -13.746 22.891 1.00 86.62 420 THR A CA 1
ATOM 3258 C C . THR A 1 420 ? -29.138 -13.736 24.382 1.00 86.62 420 THR A C 1
ATOM 3260 O O . THR A 1 420 ? -30.043 -13.826 25.215 1.00 86.62 420 THR A O 1
ATOM 3263 N N . LYS A 1 421 ? -27.850 -13.661 24.751 1.00 84.62 421 LYS A N 1
ATOM 3264 C CA . LYS A 1 421 ? -27.414 -13.840 26.150 1.00 84.62 421 LYS A CA 1
ATOM 3265 C C . LYS A 1 421 ? -26.951 -12.561 26.828 1.00 84.62 421 LYS A C 1
ATOM 3267 O O . LYS A 1 421 ? -27.183 -12.396 28.022 1.00 84.62 421 LYS A O 1
ATOM 3272 N N . VAL A 1 422 ? -26.262 -11.682 26.103 1.00 84.56 422 VAL A N 1
ATOM 3273 C CA . VAL A 1 422 ? -25.648 -10.481 26.691 1.00 84.56 422 VAL A CA 1
ATOM 3274 C C . VAL A 1 422 ? -26.637 -9.319 26.684 1.00 84.56 422 VAL A C 1
ATOM 3276 O O . VAL A 1 422 ? -26.809 -8.675 27.712 1.00 84.56 422 VAL A O 1
ATOM 3279 N N . CYS A 1 423 ? -27.339 -9.090 25.575 1.00 79.50 423 CYS A N 1
ATOM 3280 C CA . CYS A 1 423 ? -28.292 -7.992 25.426 1.00 79.50 423 CYS A CA 1
ATOM 3281 C C . CYS A 1 423 ? -29.437 -8.093 26.448 1.00 79.50 423 CYS A C 1
ATOM 3283 O O . CYS A 1 423 ? -29.704 -7.138 27.174 1.00 79.50 423 CYS A O 1
ATOM 3285 N N . THR A 1 424 ? -29.993 -9.293 26.638 1.00 74.38 424 THR A N 1
ATOM 3286 C CA . THR A 1 424 ? -31.012 -9.583 27.663 1.00 74.38 424 THR A CA 1
ATOM 3287 C C . THR A 1 424 ? -30.529 -9.304 29.091 1.00 74.38 424 THR A C 1
ATOM 3289 O O . THR A 1 424 ? -31.311 -8.923 29.951 1.00 74.38 424 THR A O 1
ATOM 3292 N N . SER A 1 425 ? -29.233 -9.472 29.370 1.00 72.62 425 SER A N 1
ATOM 3293 C CA . SER A 1 425 ? -28.647 -9.114 30.669 1.00 72.62 425 SER A CA 1
ATOM 3294 C C . SER A 1 425 ? -28.441 -7.604 30.823 1.00 72.62 425 SER A C 1
ATOM 3296 O O . SER A 1 425 ? -28.368 -7.118 31.953 1.00 72.62 425 SER A O 1
ATOM 3298 N N . LEU A 1 426 ? -28.280 -6.873 29.718 1.00 70.88 426 LEU A N 1
ATOM 3299 C CA . LEU A 1 426 ? -28.002 -5.437 29.715 1.00 70.88 426 LEU A CA 1
ATOM 3300 C C . LEU A 1 426 ? -29.267 -4.590 29.896 1.00 70.88 426 LEU A C 1
ATOM 3302 O O . LEU A 1 426 ? -29.155 -3.484 30.418 1.00 70.88 426 LEU A O 1
ATOM 3306 N N . SER A 1 427 ? -30.454 -5.115 29.569 1.00 64.88 427 SER A N 1
ATOM 3307 C CA . SER A 1 427 ? -31.745 -4.441 29.809 1.00 64.88 427 SER A CA 1
ATOM 3308 C C . SER A 1 427 ? -32.013 -4.136 31.293 1.00 64.88 427 SER A C 1
ATOM 3310 O O . SER A 1 427 ? -32.823 -3.274 31.618 1.00 64.88 427 SER A O 1
ATOM 3312 N N . LEU A 1 428 ? -31.290 -4.796 32.205 1.00 65.94 428 LEU A N 1
ATOM 3313 C CA . LEU A 1 428 ? -31.346 -4.560 33.651 1.00 65.94 428 LEU A CA 1
ATOM 3314 C C . LEU A 1 428 ? -30.500 -3.355 34.118 1.00 65.94 428 LEU A C 1
ATOM 3316 O O . LEU A 1 428 ? -30.518 -3.023 35.303 1.00 65.94 428 LEU A O 1
ATOM 3320 N N . SER A 1 429 ? -29.722 -2.726 33.229 1.00 67.25 429 SER A N 1
ATOM 3321 C CA . SER A 1 429 ? -28.773 -1.651 33.557 1.00 67.25 429 SER A CA 1
ATOM 3322 C C . SER A 1 429 ? -29.216 -0.286 33.015 1.00 67.25 429 SER A C 1
ATOM 3324 O O . SER A 1 429 ? -29.834 -0.195 31.962 1.00 67.25 429 SER A O 1
ATOM 3326 N N . LEU A 1 430 ? -28.857 0.799 33.718 1.00 62.62 430 LEU A N 1
ATOM 3327 C CA . LEU A 1 430 ? -29.330 2.164 33.425 1.00 62.62 430 LEU A CA 1
ATOM 3328 C C . LEU A 1 430 ? -28.750 2.772 32.132 1.00 62.62 430 LEU A C 1
ATOM 3330 O O . LEU A 1 430 ? -29.385 3.610 31.497 1.00 62.62 430 LEU A O 1
ATOM 3334 N N . SER A 1 431 ? -27.514 2.417 31.765 1.00 70.81 431 SER A N 1
ATOM 3335 C CA . SER A 1 431 ? -26.835 2.902 30.554 1.00 70.81 431 SER A CA 1
ATOM 3336 C C . SER A 1 431 ? -25.723 1.942 30.140 1.00 70.81 431 SER A C 1
ATOM 3338 O O . SER A 1 431 ? -24.982 1.446 30.989 1.00 70.81 431 SER A O 1
ATOM 3340 N N . TYR A 1 432 ? -25.582 1.706 28.837 1.00 75.00 432 TYR A N 1
ATOM 3341 C CA . TYR A 1 432 ? -24.548 0.848 28.264 1.00 75.00 432 TYR A CA 1
ATOM 3342 C C . TYR A 1 432 ? -23.955 1.487 27.005 1.00 75.00 432 TYR A C 1
ATOM 3344 O O . TYR A 1 432 ? -24.601 2.268 26.313 1.00 75.00 432 TYR A O 1
ATOM 3352 N N . SER A 1 433 ? -22.703 1.142 26.714 1.00 75.62 433 SER A N 1
ATOM 3353 C CA . SER A 1 433 ? -22.030 1.483 25.462 1.00 75.62 433 SER A CA 1
ATOM 3354 C C . SER A 1 433 ? -21.485 0.193 24.867 1.00 75.62 433 SER A C 1
ATOM 3356 O O . SER A 1 433 ? -20.676 -0.493 25.496 1.00 75.62 433 SER A O 1
ATOM 3358 N N . ALA A 1 434 ? -21.963 -0.156 23.675 1.00 77.75 434 ALA A N 1
ATOM 3359 C CA . ALA A 1 434 ? -21.475 -1.297 22.918 1.00 77.75 434 ALA A CA 1
ATOM 3360 C C . ALA A 1 434 ? -20.449 -0.816 21.888 1.00 77.75 434 ALA A C 1
ATOM 3362 O O . ALA A 1 434 ? -20.662 0.182 21.205 1.00 77.75 434 ALA A O 1
ATOM 3363 N N . ARG A 1 435 ? -19.331 -1.535 21.775 1.00 78.88 435 ARG A N 1
ATOM 3364 C CA . ARG A 1 435 ? -18.327 -1.318 20.729 1.00 78.88 435 ARG A CA 1
ATOM 3365 C C . ARG A 1 435 ? -18.204 -2.590 19.909 1.00 78.88 435 ARG A C 1
ATOM 3367 O O . ARG A 1 435 ? -18.030 -3.669 20.474 1.00 78.88 435 ARG A O 1
ATOM 3374 N N . THR A 1 436 ? -18.300 -2.464 18.593 1.00 77.62 436 THR A N 1
ATOM 3375 C CA . THR A 1 436 ? -18.165 -3.581 17.657 1.00 77.62 436 THR A CA 1
ATOM 3376 C C . THR A 1 436 ? -16.804 -3.518 16.955 1.00 77.62 436 THR A C 1
ATOM 3378 O O . THR A 1 436 ? -16.244 -2.438 16.779 1.00 77.62 436 THR A O 1
ATOM 3381 N N . PRO A 1 437 ? -16.233 -4.667 16.556 1.00 71.75 437 PRO A N 1
ATOM 3382 C CA . PRO A 1 437 ? -14.925 -4.709 15.900 1.00 71.75 437 PRO A CA 1
ATOM 3383 C C . PRO A 1 437 ? -14.975 -4.365 14.405 1.00 71.75 437 PRO A C 1
ATOM 3385 O O . PRO A 1 437 ? -13.930 -4.259 13.775 1.00 71.75 437 PRO A O 1
ATOM 3388 N N . SER A 1 438 ? -16.166 -4.235 13.811 1.00 71.81 438 SER A N 1
ATOM 3389 C CA . SER A 1 438 ? -16.319 -3.874 12.400 1.00 71.81 438 SER A CA 1
ATOM 3390 C C . SER A 1 438 ? -17.609 -3.100 12.152 1.00 71.81 438 SER A C 1
ATOM 3392 O O . SER A 1 438 ? -18.590 -3.254 12.886 1.00 71.81 438 SER A O 1
ATOM 3394 N N . TYR A 1 439 ? -17.618 -2.320 11.070 1.00 74.75 439 TYR A N 1
ATOM 3395 C CA . TYR A 1 439 ? -18.786 -1.556 10.635 1.00 74.75 439 TYR A CA 1
ATOM 3396 C C . TYR A 1 439 ? -19.975 -2.455 10.261 1.00 74.75 439 TYR A C 1
ATOM 3398 O O . TYR A 1 439 ? -21.103 -2.179 10.648 1.00 74.75 439 TYR A O 1
ATOM 3406 N N . PHE A 1 440 ? -19.741 -3.597 9.609 1.00 77.88 440 PHE A N 1
ATOM 3407 C CA . PHE A 1 440 ? -20.816 -4.559 9.330 1.00 77.88 440 PHE A CA 1
ATOM 3408 C C . PHE A 1 440 ? -21.478 -5.086 10.610 1.00 77.88 440 PHE A C 1
ATOM 3410 O O . PHE A 1 440 ? -22.701 -5.131 10.693 1.00 77.88 440 PHE A O 1
ATOM 3417 N N . ASN A 1 441 ? -20.686 -5.416 11.638 1.00 80.25 441 ASN A N 1
ATOM 3418 C CA . ASN A 1 441 ? -21.236 -5.817 12.935 1.00 80.25 441 ASN A CA 1
ATOM 3419 C C . ASN A 1 441 ? -21.994 -4.670 13.613 1.00 80.25 441 ASN A C 1
ATOM 3421 O O . ASN A 1 441 ? -22.936 -4.928 14.351 1.00 80.25 441 ASN A O 1
ATOM 3425 N N . PHE A 1 442 ? -21.576 -3.420 13.391 1.00 83.62 442 PHE A N 1
ATOM 3426 C CA . PHE A 1 442 ? -22.303 -2.248 13.868 1.00 83.62 442 PHE A CA 1
ATOM 3427 C C . PHE A 1 442 ? -23.679 -2.136 13.207 1.00 83.62 442 PHE A C 1
ATOM 3429 O O . PHE A 1 442 ? -24.661 -2.044 13.931 1.00 83.62 442 PHE A O 1
ATOM 3436 N N . VAL A 1 443 ? -23.765 -2.219 11.874 1.00 84.38 443 VAL A N 1
ATOM 3437 C CA . VAL A 1 443 ? -25.047 -2.150 11.147 1.00 84.38 443 VAL A CA 1
ATOM 3438 C C . VAL A 1 443 ? -25.990 -3.266 11.597 1.00 84.38 443 VAL A C 1
ATOM 3440 O O . VAL A 1 443 ? -27.106 -2.983 12.007 1.00 84.38 443 VAL A O 1
ATOM 3443 N N . LEU A 1 444 ? -25.514 -4.516 11.637 1.00 86.75 444 LEU A N 1
ATOM 3444 C CA . LEU A 1 444 ? -26.333 -5.652 12.078 1.00 86.75 444 LEU A CA 1
ATOM 3445 C C . LEU A 1 444 ? -26.804 -5.519 13.533 1.00 86.75 444 LEU A C 1
ATOM 3447 O O . LEU A 1 444 ? -27.914 -5.924 13.873 1.00 86.75 444 LEU A O 1
ATOM 3451 N N . LEU A 1 445 ? -25.958 -4.968 14.408 1.00 86.69 445 LEU A N 1
ATOM 3452 C CA . LEU A 1 445 ? -26.334 -4.706 15.792 1.00 86.69 445 LEU A CA 1
ATOM 3453 C C . LEU A 1 445 ? -27.372 -3.582 15.882 1.00 86.69 445 LEU A C 1
ATOM 3455 O O . LEU A 1 445 ? -28.306 -3.700 16.666 1.00 86.69 445 LEU A O 1
ATOM 3459 N N . VAL A 1 446 ? -27.219 -2.512 15.101 1.00 85.69 446 VAL A N 1
ATOM 3460 C CA . VAL A 1 446 ? -28.171 -1.397 15.051 1.00 85.69 446 VAL A CA 1
ATOM 3461 C C . VAL A 1 446 ? -29.537 -1.872 14.571 1.00 85.69 446 VAL A C 1
ATOM 3463 O O . VAL A 1 446 ? -30.518 -1.594 15.253 1.00 85.69 446 VAL A O 1
ATOM 3466 N N . ASP A 1 447 ? -29.594 -2.633 13.478 1.00 87.31 447 ASP A N 1
ATOM 3467 C CA . ASP A 1 447 ? -30.845 -3.191 12.954 1.00 87.31 447 ASP A CA 1
ATOM 3468 C C . ASP A 1 447 ? -31.541 -4.046 14.025 1.00 87.31 447 ASP A C 1
ATOM 3470 O O . ASP A 1 447 ? -32.723 -3.871 14.313 1.00 87.31 447 ASP A O 1
ATOM 3474 N N . HIS A 1 448 ? -30.786 -4.908 14.713 1.00 85.56 448 HIS A N 1
ATOM 3475 C CA . HIS A 1 448 ? -31.334 -5.719 15.798 1.00 85.56 448 HIS A CA 1
ATOM 3476 C C . HIS A 1 448 ? -31.841 -4.885 16.987 1.00 85.56 448 HIS A C 1
ATOM 3478 O O . HIS A 1 448 ? -32.883 -5.191 17.562 1.00 85.56 448 HIS A O 1
ATOM 3484 N N . LEU A 1 449 ? -31.115 -3.837 17.384 1.00 83.12 449 LEU A N 1
ATOM 3485 C CA . LEU A 1 449 ? -31.536 -2.954 18.476 1.00 83.12 449 LEU A CA 1
ATOM 3486 C C . LEU A 1 449 ? -32.785 -2.144 18.102 1.00 83.12 449 LEU A C 1
ATOM 3488 O O . LEU A 1 449 ? -33.633 -1.931 18.964 1.00 83.12 449 LEU A O 1
ATOM 3492 N N . GLN A 1 450 ? -32.926 -1.740 16.836 1.00 85.12 450 GLN A N 1
ATOM 3493 C CA . GLN A 1 450 ? -34.141 -1.103 16.321 1.00 85.12 450 GLN A CA 1
ATOM 3494 C C . GLN A 1 450 ? -35.339 -2.055 16.384 1.00 85.12 450 GLN A C 1
ATOM 3496 O O . GLN A 1 450 ? -36.394 -1.665 16.873 1.00 85.12 450 GLN A O 1
ATOM 3501 N N . GLU A 1 451 ? -35.174 -3.325 15.998 1.00 86.06 451 GLU A N 1
ATOM 3502 C CA . GLU A 1 451 ? -36.241 -4.330 16.132 1.00 86.06 451 GLU A CA 1
ATOM 3503 C C . GLU A 1 451 ? -36.690 -4.538 17.590 1.00 86.06 451 GLU A C 1
ATOM 3505 O O . GLU A 1 451 ? -37.865 -4.811 17.846 1.00 86.06 451 GLU A O 1
ATOM 3510 N N . LEU A 1 452 ? -35.768 -4.455 18.556 1.00 82.50 452 LEU A N 1
ATOM 3511 C CA . LEU A 1 452 ? -36.095 -4.543 19.986 1.00 82.50 452 LEU A CA 1
ATOM 3512 C C . LEU A 1 452 ? -36.801 -3.281 20.497 1.00 82.50 452 LEU A C 1
ATOM 3514 O O . LEU A 1 452 ? -37.674 -3.377 21.361 1.00 82.50 452 LEU A O 1
ATOM 3518 N N . GLU A 1 453 ? -36.451 -2.113 19.961 1.00 82.75 453 GLU A N 1
ATOM 3519 C CA . GLU A 1 453 ? -37.128 -0.851 20.266 1.00 82.75 453 GLU A CA 1
ATOM 3520 C C . GLU A 1 453 ? -38.556 -0.826 19.711 1.00 82.75 453 GLU A C 1
ATOM 3522 O O . GLU A 1 453 ? -39.481 -0.443 20.425 1.00 82.75 453 GLU A O 1
ATOM 3527 N N . GLU A 1 454 ? -38.773 -1.329 18.493 1.00 85.12 454 GLU A N 1
ATOM 3528 C CA . GLU A 1 454 ? -40.113 -1.490 17.910 1.00 85.12 454 GLU A CA 1
ATOM 3529 C C . GLU A 1 454 ? -41.012 -2.419 18.741 1.00 85.12 454 GLU A C 1
ATOM 3531 O O . GLU A 1 454 ? -42.231 -2.236 18.786 1.00 85.12 454 GLU A O 1
ATOM 3536 N N . LYS A 1 455 ? -40.416 -3.400 19.429 1.00 83.94 455 LYS A N 1
ATOM 3537 C CA . LYS A 1 455 ? -41.106 -4.315 20.352 1.00 83.94 455 LYS A CA 1
ATOM 3538 C C . LYS A 1 455 ? -41.247 -3.757 21.777 1.00 83.94 455 LYS A C 1
ATOM 3540 O O . LYS A 1 455 ? -41.807 -4.439 22.630 1.00 83.94 455 LYS A 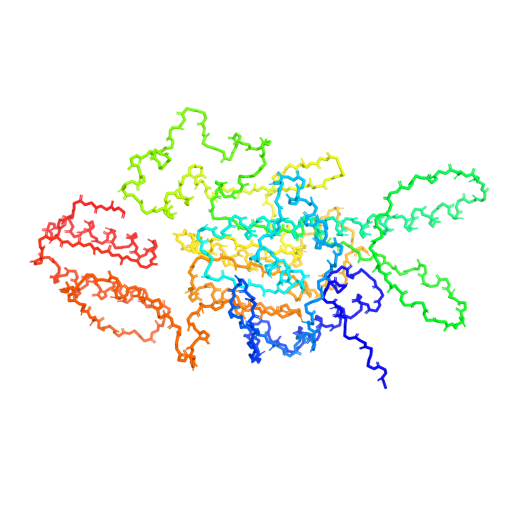O 1
ATOM 3545 N N . ASP A 1 456 ? -40.767 -2.535 22.030 1.00 76.81 456 ASP A N 1
ATOM 3546 C CA . ASP A 1 456 ? -40.708 -1.860 23.341 1.00 76.81 456 ASP A CA 1
ATOM 3547 C C . ASP A 1 456 ? -39.961 -2.695 24.412 1.00 76.81 456 ASP A C 1
ATOM 3549 O O . ASP A 1 456 ? -40.197 -2.567 25.615 1.00 76.81 456 ASP A O 1
ATOM 3553 N N . GLU A 1 457 ? -39.036 -3.562 23.977 1.00 74.69 457 GLU A N 1
ATOM 3554 C CA . GLU A 1 457 ? -38.215 -4.425 24.841 1.00 74.69 457 GLU A CA 1
ATOM 3555 C C . GLU A 1 457 ? -36.937 -3.713 25.316 1.00 74.69 457 GLU A C 1
ATOM 3557 O O . GLU A 1 457 ? -36.401 -4.023 26.384 1.00 74.69 457 GLU A O 1
ATOM 3562 N N . LEU A 1 458 ? -36.440 -2.745 24.536 1.00 75.31 458 LEU A N 1
ATOM 3563 C CA . LEU A 1 458 ? -35.205 -2.014 24.812 1.00 75.31 458 LEU A CA 1
ATOM 3564 C C . LEU A 1 458 ? -35.265 -0.603 24.210 1.00 75.31 458 LEU A C 1
ATOM 3566 O O . LEU A 1 458 ? -35.604 -0.446 23.046 1.00 75.31 458 LEU A O 1
ATOM 3570 N N . ARG A 1 459 ? -34.882 0.428 24.972 1.00 67.38 459 ARG A N 1
ATOM 3571 C CA . ARG A 1 459 ? -34.758 1.809 24.466 1.00 67.38 459 ARG A CA 1
ATOM 3572 C C . ARG A 1 459 ? -33.296 2.230 24.429 1.00 67.38 459 ARG A C 1
ATOM 3574 O O . ARG A 1 459 ? -32.561 1.954 25.380 1.00 67.38 459 ARG A O 1
ATOM 3581 N N . PHE A 1 460 ? -32.876 2.923 23.373 1.00 69.00 460 PHE A N 1
ATOM 3582 C CA . PHE A 1 460 ? -31.519 3.464 23.259 1.00 69.00 460 PHE A CA 1
ATOM 3583 C C . PHE A 1 460 ? -31.538 4.967 22.944 1.00 69.00 460 PHE A C 1
ATOM 3585 O O . PHE A 1 460 ? -32.447 5.487 22.310 1.00 69.00 460 PHE A O 1
ATOM 3592 N N . THR A 1 461 ? -30.543 5.699 23.449 1.00 60.19 461 THR A N 1
ATOM 3593 C CA . THR A 1 461 ? -30.501 7.174 23.402 1.00 60.19 461 THR A CA 1
ATOM 3594 C C . THR A 1 461 ? -29.716 7.734 22.225 1.00 60.19 461 THR A C 1
ATOM 3596 O O . THR A 1 461 ? -30.026 8.822 21.743 1.00 60.19 461 THR A O 1
ATOM 3599 N N . SER A 1 462 ? -28.678 7.035 21.771 1.00 62.53 462 SER A N 1
ATOM 3600 C CA . SER A 1 462 ? -27.860 7.489 20.650 1.00 62.53 462 SER A CA 1
ATOM 3601 C C . SER A 1 462 ? -27.156 6.323 19.978 1.00 62.53 462 SER A C 1
ATOM 3603 O O . SER A 1 462 ? -26.529 5.508 20.654 1.00 62.53 462 SER A O 1
ATOM 3605 N N . ILE A 1 463 ? -27.198 6.311 18.651 1.00 60.56 463 ILE A N 1
ATOM 3606 C CA . ILE A 1 463 ? -26.331 5.499 17.803 1.00 60.56 463 ILE A CA 1
ATOM 3607 C C . ILE A 1 463 ? -25.282 6.460 17.242 1.00 60.56 463 ILE A C 1
ATOM 3609 O O . ILE A 1 463 ? -25.643 7.453 16.605 1.00 60.56 463 ILE A O 1
ATOM 3613 N N . SER A 1 464 ? -24.007 6.213 17.534 1.00 51.19 464 SER A N 1
ATOM 3614 C CA . SER A 1 464 ? -22.884 7.062 17.114 1.00 51.19 464 SER A CA 1
ATOM 3615 C C . SER A 1 464 ? -21.768 6.244 16.508 1.00 51.19 464 SER A C 1
ATOM 3617 O O . SER A 1 464 ? -21.412 5.238 17.170 1.00 51.19 464 SER A O 1
#

Foldseek 3Di:
DPPPDFDQLLCLLQPQDDPSLVVNQVLLVVLPVVDDLPDFFDWDWDWDAQDQQGIKIWTHGPSATPDPPLPPQVVLVVVLQVVCCVPPVDGQDSLLVSLLSVCVSLAAEAEAAQDPVCVVSNVSSVVSVVVVVVVSLVVLVVVVVVLVVVVVVVVVDDDDDDDDDDDDDDDPPPPPPPDDDDDDDDCVVSVLQRARDALDDDAEAEAEQFLCVVPDDPVCCCVSFDHPPDDFPLPDPVVPVVDDPCVSVQPTTGGDRPDDWDWDDDPPDIDIDDDDDLQSLQNHQEYEYEAVVSVQQPDLVVVVVNLVSHNDDDPDRDPPGDPSRHRPCSVVSSSQQSHHYHYYHNHDDVSSVVSQRSRHHNSIHMYRDPNCVVPPDDPDDPPPPPVVNVPDPPDDDDDDDDDDPDPVCCLVRVLVCCLPPVVLVCLVDDDDDDDDPYNVSLVVNVVSQVVCVVVVNDDDDDDD

Secondary structure (DSSP, 8-state):
-----PPPHHHHHH--SHHHHHHHHHHHHHHHHSS-TTSPPP-EEEEEEETTTEEEEEEE-TTS-S-------HHHHHHHHHHHHHHHSSPPPHHHHHHHHHHHTT-EEEE----HHHHHHHHHHHHHHHHHHHHHHHHHHHHHHHHHHHHHHHHS-S----------------------------GGGG------B-SSS--EEEE-SSGGGG---GGGHHHHSPPTT---SSSSTTHHHHS-HHHHHHHSS--------EEEE-SS-EEEE----GGGGGG-SEEEE--HHHHHHH-HHHHHHHHHTTTPPPSS--TT--GGGB-HHHHTT-GGGT-EEEEE-SS--HHHHHHHTT---TT-EEEEPPTTTT-SS-TT------GGGGSPTT----------S-GGGHHHHHHHHIIIIIIHHHTTSS------SSHHHHHHHHHHHHHHHHTTS---S---